Protein 8Q66 (pdb70)

Solvent-accessible surface area: 23984 Å² total; per-residue (Å²): 87,149,144,74,174,114,130,121,123,9,164,42,8,32,2,103,76,0,27,85,60,0,121,86,48,97,33,116,124,88,84,86,43,55,9,57,88,0,47,0,0,0,3,44,67,1,56,48,4,0,64,23,0,12,17,3,2,0,17,0,16,31,6,167,75,75,85,19,6,147,111,29,4,122,10,9,93,158,46,14,60,113,14,63,10,43,5,0,0,22,74,39,181,38,45,84,62,14,69,154,102,27,86,140,80,14,48,24,4,84,106,0,81,112,36,20,24,28,70,13,0,35,64,0,0,63,71,3,10,0,41,12,90,61,121,36,36,24,44,6,1,24,63,46,28,8,51,17,15,0,43,0,0,8,30,0,0,52,0,0,4,52,12,15,14,34,13,35,126,87,79,162,32,49,36,29,94,116,16,62,43,90,90,14,23,66,101,1,75,152,14,70,38,126,63,26,110,53,18,91,4,98,25,44,47,25,10,113,92,2,40,0,1,0,0,56,8,92,32,5,4,0,0,0,11,23,14,0,0,1,0,4,7,9,7,3,2,26,56,0,35,0,64,110,13,76,88,75,22,30,156,55,207,68,17,13,2,18,0,0,0,35,14,0,29,22,15,24,32,10,147,153,36,49,63,0,14,159,54,2,103,10,7,109,60,21,56,118,30,87,41,44,117,98,37,9,77,49,17,17,100,20,2,140,100,14,110,34,46,114,93,171,47,98,41,5,33,1,1,4,18,6,47,12,128,29,10,0,3,0,3,4,34,70,131,81,12,22,2,0,0,0,10,46,227,73,12,106,48,49,175,139,48,8,91,39,7,44,15,7,35,9,21,4,15,35,21,108,141,81,47,74,33,77,6,40,58,137,16,16,5,44,27,2,3,38,76,48,71,103,62,66,113,83,17,89,127,108,9,89,86,21,70,103,36,0,8,2,18,13,16,6,6,2,4,76,8,79,0,17,1,27,122,136,113,112,17,5,114,86,59,78,35,103,55,132,50,40,44,117,61,75,21,4,26,0,74,5,93,85,35,17,37,0,2,0,13,41,104,11,0,64,130,63,23,76,101,159,52,31,16,87,3,22,1,31,5,27,0,10,10,16,30,49,26,29,83,7,14,6,3,8,10,58,28,22,44,0,35,1,60,41,103,113,55,86,102,100,44,0,19,18,73

Sequence (513 aa):
GPDSMSYRKLKTIPWLELYDILRSHRNPTRSPQRPHDIKVIVDTMLIGFGKNLRRVGIDVILPKDVSDFRKYLKEIERVGGEHLRHIITVPSKSYEALKMDYDNYTIAIPELNNMSPVDQLIEFFDLFNVDIRPEDVYPRCTECNSRLQIKFPGPVLHFLHQYCVIHVQNVYRADMSEFPLEEWWNRMLHINPDDYDGVKVEMSRPSPTSKWIVATVPTGCLHITRQTALHTNLPDDGIEVRIHKVPDDEFKRRNLSFYVCGECGTVACDGRIDDEDTYGTRGTSNIPMRPFIKDLAPTMLQLLRQDKTDSEKPQSALCTVVQKIDGFAILYTAKRDVINVLLQERSCEGLERSPQLGDVAFFDILPRRIETKDRLIFKIPYTHIAVKKKPDTPDSLLKIDCFKNSVRCFGGVLEMKVKIALSKPELVVEQYHDNTEMNSDHHFYYLKATNGVLVTIPKERLLNHLNSKLSADFDLIAWVVHRKPIGNVSLHIGKGGEAYQQFTNGDIRRELPPL

Radius of gyration: 24.4 Å; Cα contacts (8 Å, |Δi|>4): 1049; chains: 2; bounding box: 53×56×69 Å

InterPro domains:
  IPR002562 3'-5' exonuclease domain [PF01612] (404-604)
  IPR002562 3'-5' exonuclease domain [SM00474] (430-605)
  IPR002782 Mut7-C RNAse domain [PF01927] (666-779)
  IPR012337 Ribonuclease H-like superfamily [SSF53098] (386-637)
  IPR036397 Ribonuclease H superfamily [G3DSA:3.30.420.10] (395-614)
  IPR037432 Exonuclease Mut-7, DEDDy 3'-5' exonuclease domain [cd06146] (404-602)
  IPR052408 Exonuclease MUT-7-like [PTHR47765] (52-606)

Nearest PDB structures (foldseek):
  8q66-assembly1_A  TM=1.004E+00  e=2.129E-60  Caenorhabditis elegans
  6z2b-assembly1_A  TM=5.235E-01  e=3.981E+00  Geobacillus stearothermophilus
  7kmt-assembly1_F  TM=4.173E-01  e=4.491E+00  Saccharomyces cerevisiae
  8trh-assembly1_0  TM=4.042E-01  e=6.444E+00  Homo sapiens
  8q66-assembly1_B  TM=1.004E+00  e=6.073E-54  Caenorhabditis elegans

Organism: Caenorhabditis elegans (NCBI:txid6239)

Secondary structure (DSSP, 8-state):
-TTSPPPPPGGGS-HHHHHHHHTT---TTS--B-GGG-EEEE-TT-HHHHHHHHHTT-EEE--SSHHHHHHHHHHHHHH-GGG--EEEE-SSHHHHHHHHHHTTTEEE-TTTTSS-HHHHHHHHHHHS-B---TT-S--S-TTT----EEEEEHHHHHHHHIIIIIHHHHS--SSSTTS-HHHHHHHHHT--GGGTTTPPPEEE-SSTT-S--EEEETTEEEEGGGTEEEETT-SS-EE--GGGS-GGGGGSTT-EEEEETTT--EEE---/--TGGGTTTBSS---------GGGSTTHHHHHHH--B-SS--EEEEEEEEEEETTEEEEE--STT---EEEETTT-BS-SS---TT-EEEEEEEEBPP-GGGGGSSPP--SEEEEEEPPP-HHHHHHHHHHHHHEEEETTEEEEEEEE-TTSSS--EEEEE---TT-TT-EEEEEE-TTS-EEEEEHHHHGGGS-TTS--SEEEEEEEEEEEEETTEEEE-TTT--EEEEETTS-EEEPPP-

B-factor: mean 54.16, std 19.18, range [24.24, 205.03]

Foldseek 3Di:
DVPDDAFDQPQQAFVLNLCVLLVPAAAVVADEDAQCQAAAEEDQVCLSLQLLSVQQPHQYDHAPDPVSSVVLVVVLVVVDDSSNHAYEAAPDVVQVVCCVPPVPRYDHDYCLVVDHSSVNVSSVRNYHRHDGDSVCRGQARSPPGDRLKDKAWLLLLVLLCCQPPVVCPPDHDPDSVPDPQVVSLVVLQPDDCVLAVNWRWDWDDPDPPDLQIWTATPQWIARRNVCWTAGPVDPGTERAPSNPDPPCVSVDGSWMWIAHRPHRYIGTGHD/DCPPQQVVFQFFPAADADDDPCVVPVCVVVCLVPWAFDDDFFDKWKWFFQYDDVQKTWTDTLPFLWQIEIERNVQEAADPDDDDGRDIFMFGKGFIDDDPCCVVDDHDRTGIYTRYGDDDDPVRVVVRVVQSRQWTDHPRWIWGKFKFQLQDDDDFWDKDADCPPVRRPWIWIWGATPVGGTEIEGCVLCVVQADPSRGHQWMKIFTWIADDDDPSHRTYCYQARWMWTQGPVGDIDTRDGD

GO terms:
  GO:0005515 protein binding (F, IPI)
  GO:1990633 mutator focus (C, IDA)
  GO:0005634 nucleus (C, IDA)
  GO:0005829 cytosol (C, IDA)
  GO:0035194 regulatory ncRNA-mediated post-transcriptional gene silencing (P, IMP)
  GO:0016441 post-transcriptional gene silencing (P, IMP)
  GO:0008306 associative learning (P, IMP)
  GO:0008355 olfactory learning (P, IMP)

Structure (mmCIF, N/CA/C/O backbone):
data_8Q66
#
_entry.id   8Q66
#
_cell.length_a   145.089
_cell.length_b   59.053
_cell.length_c   88.161
_cell.angle_alpha   90.000
_cell.angle_beta   119.800
_cell.angle_gamma   90.000
#
_symmetry.space_group_name_H-M   'C 1 2 1'
#
loop_
_entity.id
_entity.type
_entity.pdbx_description
1 polymer 'Exonuclease mut-7'
2 polymer 'SH2 domain-containing protein'
3 non-polymer 'ZINC ION'
4 non-polymer 1,2-ETHANEDIOL
5 water water
#
loop_
_atom_site.group_PDB
_atom_site.id
_atom_site.type_symbol
_atom_site.label_atom_id
_atom_site.label_alt_id
_atom_site.label_comp_id
_atom_site.label_asym_id
_atom_site.label_entity_id
_atom_site.label_seq_id
_atom_site.pdbx_PDB_ins_code
_atom_site.Cartn_x
_atom_site.Cartn_y
_atom_site.Cartn_z
_atom_site.occupancy
_atom_site.B_iso_or_equiv
_atom_site.auth_seq_id
_atom_site.auth_comp_id
_atom_site.auth_asym_id
_atom_site.auth_atom_id
_atom_site.pdbx_PDB_model_num
ATOM 1 N N . GLY A 1 1 ? 16.22243 -6.00633 14.46613 1.000 91.63507 628 GLY A N 1
ATOM 2 C CA . GLY A 1 1 ? 14.84014 -6.15234 14.04439 1.000 95.84070 628 GLY A CA 1
ATOM 3 C C . GLY A 1 1 ? 13.88961 -6.33490 15.21315 1.000 94.27182 628 GLY A C 1
ATOM 4 O O . GLY A 1 1 ? 14.25893 -6.93472 16.22163 1.000 91.44195 628 GLY A O 1
ATOM 7 N N . PRO A 1 2 ? 12.66134 -5.81575 15.09265 1.000 92.89400 629 PRO A N 1
ATOM 8 C CA . PRO A 1 2 ? 11.68358 -6.03688 16.17135 1.000 92.54055 629 PRO A CA 1
ATOM 9 C C . PRO A 1 2 ? 11.29708 -7.49712 16.32557 1.000 89.66493 629 PRO A C 1
ATOM 10 O O . PRO A 1 2 ? 10.90292 -7.91252 17.42290 1.000 84.33528 629 PRO A O 1
ATOM 21 N N . ASP A 1 3 ? 11.40124 -8.28584 15.25796 1.000 89.85847 630 ASP A N 1
ATOM 22 C CA . ASP A 1 3 ? 11.01935 -9.68994 15.27129 1.000 87.42327 630 ASP A CA 1
ATOM 23 C C . ASP A 1 3 ? 12.21110 -10.61951 15.07165 1.000 82.44968 630 ASP A C 1
ATOM 24 O O . ASP A 1 3 ? 12.01804 -11.81789 14.84064 1.000 80.94143 630 ASP A O 1
ATOM 33 N N . SER A 1 4 ? 13.43272 -10.10314 15.15878 1.000 77.24377 631 SER A N 1
ATOM 34 C CA . SER A 1 4 ? 14.62349 -10.91279 14.95083 1.000 75.20890 631 SER A CA 1
ATOM 35 C C . SER A 1 4 ? 15.11190 -11.50155 16.27237 1.000 73.01679 631 SER A C 1
ATOM 36 O O . SER A 1 4 ? 14.75086 -11.04536 17.36009 1.000 71.52458 631 SER A O 1
ATOM 44 N N . MET A 1 5 ? 15.95124 -12.52786 16.15947 1.000 69.65782 632 MET A N 1
ATOM 45 C CA . MET A 1 5 ? 16.37131 -13.30716 17.31209 1.000 63.25426 632 MET A CA 1
ATOM 46 C C . MET A 1 5 ? 17.43316 -12.56802 18.11934 1.000 61.76047 632 MET A C 1
ATOM 47 O O . MET A 1 5 ? 18.10283 -11.65285 17.63338 1.000 60.27507 632 MET A O 1
ATOM 61 N N . SER A 1 6 ? 17.58177 -12.98763 19.37181 1.000 60.23776 633 SER A N 1
ATOM 62 C CA . SER A 1 6 ? 18.56698 -12.41152 20.27182 1.000 61.94376 633 SER A CA 1
ATOM 63 C C . SER A 1 6 ? 19.87639 -13.18448 20.19116 1.000 55.83648 633 SER A C 1
ATOM 64 O O . SER A 1 6 ? 19.89463 -14.39724 19.96344 1.000 52.91841 633 SER A O 1
ATOM 72 N N . TYR A 1 7 ? 20.97528 -12.46596 20.38302 1.000 53.71247 634 TYR A N 1
ATOM 73 C CA . TYR A 1 7 ? 22.29979 -13.06205 20.37263 1.000 54.12727 634 TYR A CA 1
ATOM 74 C C . TYR A 1 7 ? 22.65055 -13.60879 21.75285 1.000 53.50795 634 TYR A C 1
ATOM 75 O O . TYR A 1 7 ? 22.08137 -13.21003 22.77216 1.000 49.60647 634 TYR A O 1
ATOM 93 N N . ARG A 1 8 ? 23.60090 -14.54108 21.77029 1.000 58.65919 635 ARG A N 1
ATOM 94 C CA . ARG A 1 8 ? 24.17539 -14.99678 23.02857 1.000 59.48015 635 ARG A CA 1
ATOM 95 C C . ARG A 1 8 ? 24.75304 -13.80928 23.78670 1.000 52.96636 635 ARG A C 1
ATOM 96 O O . ARG A 1 8 ? 25.57075 -13.05522 23.25138 1.000 50.88688 635 ARG A O 1
ATOM 117 N N . LYS A 1 9 ? 24.32359 -13.64048 25.03381 1.000 52.60906 636 LYS A N 1
ATOM 118 C CA . LYS A 1 9 ? 24.81581 -12.53329 25.84157 1.000 54.86216 636 LYS A CA 1
ATOM 119 C C . LYS A 1 9 ? 26.25224 -12.80111 26.27807 1.000 47.85675 636 LYS A C 1
ATOM 120 O O . LYS A 1 9 ? 26.60028 -13.91369 26.68524 1.000 45.60261 636 LYS A O 1
ATOM 139 N N . LEU A 1 10 ? 27.09286 -11.76761 26.18063 1.000 42.29499 637 LEU A N 1
ATOM 140 C CA . LEU A 1 10 ? 28.48628 -11.89833 26.59390 1.000 46.35991 637 LEU A CA 1
ATOM 141 C C . LEU A 1 10 ? 28.60714 -12.53398 27.97168 1.000 50.04264 637 LEU A C 1
ATOM 142 O O . LEU A 1 10 ? 29.56485 -13.26856 28.23792 1.000 47.75475 637 LEU A O 1
ATOM 158 N N . LYS A 1 11 ? 27.64036 -12.27439 28.85357 1.000 48.99524 638 LYS A N 1
ATOM 159 C CA . LYS A 1 11 ? 27.69659 -12.79387 30.21366 1.000 53.18940 638 LYS A CA 1
ATOM 160 C C . LYS A 1 11 ? 27.71634 -14.31637 30.26572 1.000 51.63150 638 LYS A C 1
ATOM 161 O O . LYS A 1 11 ? 28.11244 -14.88283 31.29088 1.000 50.79923 638 LYS A O 1
ATOM 180 N N . THR A 1 12 ? 27.30301 -14.99149 29.19423 1.000 46.17336 639 THR A N 1
ATOM 181 C CA . THR A 1 12 ? 27.23744 -16.44599 29.18234 1.000 48.50958 639 THR A CA 1
ATOM 182 C C . THR A 1 12 ? 28.48395 -17.10411 28.60310 1.000 50.56574 639 THR A C 1
ATOM 183 O O . THR A 1 12 ? 28.58462 -18.33547 28.63731 1.000 50.91681 639 THR A O 1
ATOM 194 N N . ILE A 1 13 ? 29.42406 -16.32848 28.07575 1.000 48.94090 640 ILE A N 1
ATOM 195 C CA . ILE A 1 13 ? 30.61661 -16.87055 27.42940 1.000 48.86835 640 ILE A CA 1
ATOM 196 C C . ILE A 1 13 ? 31.73623 -16.92200 28.46833 1.000 45.95722 640 ILE A C 1
ATOM 197 O O . ILE A 1 13 ? 32.05767 -15.88186 29.06118 1.000 44.86374 640 ILE A O 1
ATOM 213 N N . PRO A 1 14 ? 32.34676 -18.08347 28.70919 1.000 49.33172 641 PRO A N 1
ATOM 214 C CA . PRO A 1 14 ? 33.51206 -18.11838 29.60335 1.000 48.62730 641 PRO A CA 1
ATOM 215 C C . PRO A 1 14 ? 34.63118 -17.23757 29.07026 1.000 45.99845 641 PRO A C 1
ATOM 216 O O . PRO A 1 14 ? 34.84691 -17.13943 27.85998 1.000 42.41303 641 PRO A O 1
ATOM 227 N N . TRP A 1 15 ? 35.35180 -16.59738 29.99355 1.000 39.18201 642 TRP A N 1
ATOM 228 C CA . TRP A 1 15 ? 36.39484 -15.66144 29.58959 1.000 41.59035 642 TRP A CA 1
ATOM 229 C C . TRP A 1 15 ? 37.43821 -16.33222 28.70265 1.000 43.45304 642 TRP A C 1
ATOM 230 O O . TRP A 1 15 ? 37.91883 -15.73019 27.73589 1.000 41.25561 642 TRP A O 1
ATOM 251 N N . LEU A 1 16 ? 37.81302 -17.57319 29.02111 1.000 40.94672 643 LEU A N 1
ATOM 252 C CA . LEU A 1 16 ? 38.83998 -18.24746 28.23310 1.000 45.12600 643 LEU A CA 1
ATOM 253 C C . LEU A 1 16 ? 38.36714 -18.48381 26.80372 1.000 42.12933 643 LEU A C 1
ATOM 254 O O . LEU A 1 16 ? 39.15439 -18.37796 25.85679 1.000 44.13468 643 LEU A O 1
ATOM 270 N N . GLU A 1 17 ? 37.08420 -18.80739 26.62573 1.000 45.05870 644 GLU A N 1
ATOM 271 C CA . GLU A 1 17 ? 36.53493 -18.89324 25.27695 1.000 44.42873 644 GLU A CA 1
ATOM 272 C C . GLU A 1 17 ? 36.61308 -17.54529 24.57293 1.000 42.46886 644 GLU A C 1
ATOM 273 O O . GLU A 1 17 ? 36.97123 -17.46906 23.39190 1.000 46.41977 644 GLU A O 1
ATOM 285 N N . LEU A 1 18 ? 36.27384 -16.46935 25.28400 1.000 40.60535 645 LEU A N 1
ATOM 286 C CA . LEU A 1 18 ? 36.34538 -15.13684 24.69500 1.000 40.20792 645 LEU A CA 1
ATOM 287 C C . LEU A 1 18 ? 37.79142 -14.71109 24.47848 1.000 40.01058 645 LEU A C 1
ATOM 288 O O . LEU A 1 18 ? 38.10452 -14.04231 23.48715 1.000 44.24941 645 LEU A O 1
ATOM 304 N N . TYR A 1 19 ? 38.68626 -15.09218 25.39279 1.000 41.07622 646 TYR A N 1
ATOM 305 C CA . TYR A 1 19 ? 40.09928 -14.76399 25.23011 1.000 40.22924 646 TYR A CA 1
ATOM 306 C C . TYR A 1 19 ? 40.66391 -15.38822 23.96036 1.000 45.64196 646 TYR A C 1
ATOM 307 O O . TYR A 1 19 ? 41.43859 -14.75142 23.23657 1.000 47.71924 646 TYR A O 1
ATOM 325 N N . ASP A 1 20 ? 40.27801 -16.63131 23.66636 1.000 43.23729 647 ASP A N 1
ATOM 326 C CA . ASP A 1 20 ? 40.79724 -17.30229 22.47883 1.000 47.08869 647 ASP A CA 1
ATOM 327 C C . ASP A 1 20 ? 40.31071 -16.62412 21.20404 1.000 45.07973 647 ASP A C 1
ATOM 328 O O . ASP A 1 20 ? 41.04329 -16.55721 20.21064 1.000 51.79616 647 ASP A O 1
ATOM 337 N N . ILE A 1 21 ? 39.07709 -16.11845 21.21066 1.000 46.61785 648 ILE A N 1
ATOM 338 C CA . ILE A 1 21 ? 38.54874 -15.44172 20.03134 1.000 47.24045 648 ILE A CA 1
ATOM 339 C C . ILE A 1 21 ? 39.29148 -14.13184 19.79326 1.000 45.72838 648 ILE A C 1
ATOM 340 O O . ILE A 1 21 ? 39.72319 -13.83808 18.67218 1.000 46.76313 648 ILE A O 1
ATOM 356 N N . LEU A 1 22 ? 39.46719 -13.33548 20.84868 1.000 43.53017 649 LEU A N 1
ATOM 357 C CA . LEU A 1 22 ? 39.93514 -11.96308 20.70653 1.000 43.70648 649 LEU A CA 1
ATOM 358 C C . LEU A 1 22 ? 41.45323 -11.83357 20.69186 1.000 46.25314 649 LEU A C 1
ATOM 359 O O . LEU A 1 22 ? 41.97631 -10.88555 20.09359 1.000 48.60341 649 LEU A O 1
ATOM 375 N N . ARG A 1 23 ? 42.17717 -12.75829 21.32696 1.000 44.05777 650 ARG A N 1
ATOM 376 C CA . ARG A 1 23 ? 43.62556 -12.61669 21.43198 1.000 49.26597 650 ARG A CA 1
ATOM 377 C C . ARG A 1 23 ? 44.30236 -12.48591 20.07255 1.000 50.17854 650 ARG A C 1
ATOM 378 O O . ARG A 1 23 ? 45.43236 -11.99206 20.00279 1.000 50.75549 650 ARG A O 1
ATOM 399 N N . SER A 1 24 ? 43.64096 -12.90611 18.99408 1.000 51.58086 651 SER A N 1
ATOM 400 C CA . SER A 1 24 ? 44.22280 -12.88833 17.65992 1.000 50.72411 651 SER A CA 1
ATOM 401 C C . SER A 1 24 ? 43.77103 -11.68705 16.83474 1.000 54.12724 651 SER A C 1
ATOM 402 O O . SER A 1 24 ? 43.90192 -11.70441 15.60563 1.000 62.50061 651 SER A O 1
ATOM 410 N N . HIS A 1 25 ? 43.24638 -10.64717 17.47701 1.000 47.88152 652 HIS A N 1
ATOM 411 C CA . HIS A 1 25 ? 42.77699 -9.45050 16.78933 1.000 46.99703 652 HIS A CA 1
ATOM 412 C C . HIS A 1 25 ? 43.47959 -8.23638 17.37957 1.000 48.01563 652 HIS A C 1
ATOM 413 O O . HIS A 1 25 ? 43.33091 -7.95093 18.57262 1.000 46.73585 652 HIS A O 1
ATOM 427 N N . ARG A 1 26 ? 44.24224 -7.52775 16.54939 1.000 45.81947 653 ARG A N 1
ATOM 428 C CA . ARG A 1 26 ? 44.86870 -6.28977 16.98930 1.000 46.29104 653 ARG A CA 1
ATOM 429 C C . ARG A 1 26 ? 45.27431 -5.46542 15.77820 1.000 47.88836 653 ARG A C 1
ATOM 430 O O . ARG A 1 26 ? 45.50546 -6.00170 14.69092 1.000 49.25147 653 ARG A O 1
ATOM 451 N N . ASN A 1 27 ? 45.34813 -4.15067 15.98601 1.000 48.50692 654 ASN A N 1
ATOM 452 C CA . ASN A 1 27 ? 45.86134 -3.23001 14.98008 1.000 47.39254 654 ASN A CA 1
ATOM 453 C C . ASN A 1 27 ? 47.36352 -3.08891 15.18920 1.000 46.83722 654 ASN A C 1
ATOM 454 O O . ASN A 1 27 ? 47.78140 -2.41891 16.14662 1.000 51.33104 654 ASN A O 1
ATOM 465 N N . PRO A 1 28 ? 48.20945 -3.68035 14.33786 1.000 45.49819 655 PRO A N 1
ATOM 466 C CA . PRO A 1 28 ? 49.65410 -3.66518 14.62219 1.000 53.80936 655 PRO A CA 1
ATOM 467 C C . PRO A 1 28 ? 50.30395 -2.30032 14.45594 1.000 57.94521 655 PRO A C 1
ATOM 468 O O . PRO A 1 28 ? 51.46065 -2.13776 14.86734 1.000 58.31681 655 PRO A O 1
ATOM 479 N N . THR A 1 29 ? 49.61017 -1.32159 13.87273 1.000 65.22251 656 THR A N 1
ATOM 480 C CA . THR A 1 29 ? 50.16470 0.01712 13.72304 1.000 67.47015 656 THR A CA 1
ATOM 481 C C . THR A 1 29 ? 50.00464 0.86754 14.97668 1.000 66.06274 656 THR A C 1
ATOM 482 O O . THR A 1 29 ? 50.52970 1.98537 15.01759 1.000 75.16177 656 THR A O 1
ATOM 493 N N . ARG A 1 30 ? 49.30062 0.37170 15.98857 1.000 51.16831 657 ARG A N 1
ATOM 494 C CA . ARG A 1 30 ? 49.06498 1.10223 17.22279 1.000 52.96533 657 ARG A CA 1
ATOM 495 C C . ARG A 1 30 ? 49.86299 0.47684 18.35898 1.000 50.50180 657 ARG A C 1
ATOM 496 O O . ARG A 1 30 ? 50.16869 -0.71895 18.34323 1.000 44.32924 657 ARG A O 1
ATOM 517 N N . SER A 1 31 ? 50.19745 1.29882 19.34308 1.000 46.76288 658 SER A N 1
ATOM 518 C CA . SER A 1 31 ? 50.93571 0.81269 20.50209 1.000 46.63256 658 SER A CA 1
ATOM 519 C C . SER A 1 31 ? 50.04154 -0.09537 21.33972 1.000 47.35189 658 SER A C 1
ATOM 520 O O . SER A 1 31 ? 48.89887 0.27354 21.63708 1.000 44.92829 658 SER A O 1
ATOM 528 N N . PRO A 1 32 ? 50.51018 -1.28210 21.73251 1.000 46.81794 659 PRO A N 1
ATOM 529 C CA . PRO A 1 32 ? 49.67155 -2.15929 22.55989 1.000 44.80474 659 PRO A CA 1
ATOM 530 C C . PRO A 1 32 ? 49.44701 -1.57276 23.94512 1.000 48.06562 659 PRO A C 1
ATOM 531 O O . PRO A 1 32 ? 50.32927 -0.93085 24.52054 1.000 43.36344 659 PRO A O 1
ATOM 542 N N . GLN A 1 33 ? 48.24649 -1.79815 24.47685 1.000 38.16792 660 GLN A N 1
ATOM 543 C CA . GLN A 1 33 ? 47.87345 -1.27507 25.78017 1.000 40.42715 660 GLN A CA 1
ATOM 544 C C . GLN A 1 33 ? 47.03177 -2.30118 26.52223 1.000 40.57436 660 GLN A C 1
ATOM 545 O O . GLN A 1 33 ? 46.25226 -3.04424 25.91919 1.000 40.43086 660 GLN A O 1
ATOM 559 N N . ARG A 1 34 ? 47.19585 -2.33046 27.83962 1.000 35.42676 661 ARG A N 1
ATOM 560 C CA . ARG A 1 34 ? 46.29402 -3.09887 28.67818 1.000 36.57601 661 ARG A CA 1
ATOM 561 C C . ARG A 1 34 ? 44.90847 -2.45285 28.66036 1.000 36.29630 661 ARG A C 1
ATOM 562 O O . ARG A 1 34 ? 44.78344 -1.23888 28.47267 1.000 36.12808 661 ARG A O 1
ATOM 583 N N . PRO A 1 35 ? 43.84820 -3.24186 28.85773 1.000 34.40667 662 PRO A N 1
ATOM 584 C CA . PRO A 1 35 ? 42.49811 -2.66937 28.73635 1.000 30.48621 662 PRO A CA 1
ATOM 585 C C . PRO A 1 35 ? 42.26726 -1.46785 29.62989 1.000 32.35089 662 PRO A C 1
ATOM 586 O O . PRO A 1 35 ? 41.69412 -0.46931 29.17982 1.000 32.98053 662 PRO A O 1
ATOM 597 N N . HIS A 1 36 ? 42.69750 -1.53166 30.88854 1.000 31.90211 663 HIS A N 1
ATOM 598 C CA . HIS A 1 36 ? 42.43437 -0.43469 31.80802 1.000 34.12831 663 HIS A CA 1
ATOM 599 C C . HIS A 1 36 ? 43.16054 0.84698 31.42094 1.000 35.64396 663 HIS A C 1
ATOM 600 O O . HIS A 1 36 ? 42.82291 1.90876 31.95434 1.000 39.52110 663 HIS A O 1
ATOM 614 N N . ASP A 1 37 ? 44.12756 0.78463 30.50920 1.000 38.55558 664 ASP A N 1
ATOM 615 C CA . ASP A 1 37 ? 44.80831 1.98035 30.02806 1.000 38.36532 664 ASP A CA 1
ATOM 616 C C . ASP A 1 37 ? 44.14673 2.57639 28.79194 1.000 39.46551 664 ASP A C 1
ATOM 617 O O . ASP A 1 37 ? 44.65315 3.56585 28.25276 1.000 43.86988 664 ASP A O 1
ATOM 626 N N . ILE A 1 38 ? 43.03632 2.00192 28.33487 1.000 34.05109 665 ILE A N 1
ATOM 627 C CA . ILE A 1 38 ? 42.27537 2.51427 27.20101 1.000 39.00206 665 ILE A CA 1
ATOM 628 C C . ILE A 1 38 ? 41.02287 3.18151 27.75134 1.000 34.65098 665 ILE A C 1
ATOM 629 O O . ILE A 1 38 ? 40.21359 2.53637 28.43007 1.000 37.86686 665 ILE A O 1
ATOM 645 N N . LYS A 1 39 ? 40.85911 4.46569 27.45438 1.000 36.61101 666 LYS A N 1
ATOM 646 C CA . LYS A 1 39 ? 39.74226 5.26003 27.94528 1.000 33.49341 666 LYS A CA 1
ATOM 647 C C . LYS A 1 39 ? 38.77328 5.53306 26.80449 1.000 36.78217 666 LYS A C 1
ATOM 648 O O . LYS A 1 39 ? 39.17358 6.04843 25.75454 1.000 35.67487 666 LYS A O 1
ATOM 667 N N . VAL A 1 40 ? 37.49979 5.20200 27.02123 1.000 34.34560 667 VAL A N 1
ATOM 668 C CA . VAL A 1 40 ? 36.47866 5.27906 25.98513 1.000 38.29488 667 VAL A CA 1
ATOM 669 C C . VAL A 1 40 ? 35.22298 5.92563 26.55244 1.000 32.75438 667 VAL A C 1
ATOM 670 O O . VAL A 1 40 ? 34.93063 5.82483 27.74725 1.000 33.63957 667 VAL A O 1
ATOM 683 N N . ILE A 1 41 ? 34.48435 6.60758 25.68054 1.000 35.43441 668 ILE A N 1
ATOM 684 C CA . ILE A 1 41 ? 33.12143 7.04401 25.95881 1.000 36.62702 668 ILE A CA 1
ATOM 685 C C . ILE A 1 41 ? 32.28073 6.70563 24.73548 1.000 37.73287 668 ILE A C 1
ATOM 686 O O . ILE A 1 41 ? 32.70168 6.95855 23.60029 1.000 36.85166 668 ILE A O 1
ATOM 702 N N . VAL A 1 42 ? 31.10593 6.11951 24.96487 1.000 34.13578 669 VAL A N 1
ATOM 703 C CA . VAL A 1 42 ? 30.24053 5.64224 23.89358 1.000 37.91816 669 VAL A CA 1
ATOM 704 C C . VAL A 1 42 ? 29.10806 6.63336 23.67968 1.000 39.99781 669 VAL A C 1
ATOM 705 O O . VAL A 1 42 ? 28.59430 7.23035 24.63519 1.000 33.89321 669 VAL A O 1
ATOM 718 N N . ASP A 1 43 ? 28.71418 6.80375 22.42192 1.000 38.96059 670 ASP A N 1
ATOM 719 C CA . ASP A 1 43 ? 27.50341 7.54348 22.10359 1.000 37.84853 670 ASP A CA 1
ATOM 720 C C . ASP A 1 43 ? 26.29301 6.82899 22.70342 1.000 40.20171 670 ASP A C 1
ATOM 721 O O . ASP A 1 43 ? 26.35516 5.65809 23.08937 1.000 37.66910 670 ASP A O 1
ATOM 730 N N . THR A 1 44 ? 25.17254 7.55262 22.77338 1.000 41.11556 671 THR A N 1
ATOM 731 C CA . THR A 1 44 ? 24.02985 7.08625 23.55185 1.000 41.27267 671 THR A CA 1
ATOM 732 C C . THR A 1 44 ? 23.35577 5.85269 22.96166 1.000 42.30958 671 THR A C 1
ATOM 733 O O . THR A 1 44 ? 22.60334 5.17889 23.67294 1.000 41.66968 671 THR A O 1
ATOM 744 N N . MET A 1 45 ? 23.58166 5.54596 21.68851 1.000 41.62065 672 MET A N 1
ATOM 745 C CA . MET A 1 45 ? 22.99935 4.35101 21.09172 1.000 43.96888 672 MET A CA 1
ATOM 746 C C . MET A 1 45 ? 23.87219 3.11184 21.27336 1.000 42.95243 672 MET A C 1
ATOM 747 O O . MET A 1 45 ? 23.51410 2.04525 20.76354 1.000 41.44119 672 MET A O 1
ATOM 761 N N . LEU A 1 46 ? 24.98665 3.21563 22.00031 1.000 42.81503 673 LEU A N 1
ATOM 762 C CA . LEU A 1 46 ? 25.95049 2.13020 22.14359 1.000 43.21059 673 LEU A CA 1
ATOM 763 C C . LEU A 1 46 ? 26.19726 1.78015 23.60908 1.000 39.26298 673 LEU A C 1
ATOM 764 O O . LEU A 1 46 ? 27.31223 1.42961 24.00252 1.000 37.21242 673 LEU A O 1
ATOM 780 N N . ILE A 1 47 ? 25.15795 1.85810 24.44057 1.000 36.45256 674 ILE A N 1
ATOM 781 C CA . ILE A 1 47 ? 25.33840 1.58318 25.86330 1.000 39.11083 674 ILE A CA 1
ATOM 782 C C . ILE A 1 47 ? 25.66902 0.10965 26.08519 1.000 38.19276 674 ILE A C 1
ATOM 783 O O . ILE A 1 47 ? 26.61319 -0.22906 26.80823 1.000 36.43632 674 ILE A O 1
ATOM 799 N N . GLY A 1 48 ? 24.89429 -0.78955 25.47516 1.000 37.39150 675 GLY A N 1
ATOM 800 C CA . GLY A 1 48 ? 25.19308 -2.20634 25.60903 1.000 36.48972 675 GLY A CA 1
ATOM 801 C C . GLY A 1 48 ? 26.59088 -2.54338 25.12888 1.000 37.44925 675 GLY A C 1
ATOM 802 O O . GLY A 1 48 ? 27.30290 -3.33450 25.75366 1.000 31.72935 675 GLY A O 1
ATOM 806 N N . PHE A 1 49 ? 27.00350 -1.94114 24.01268 1.000 36.14359 676 PHE A N 1
ATOM 807 C CA . PHE A 1 49 ? 28.36877 -2.11323 23.53014 1.000 34.86401 676 PHE A CA 1
ATOM 808 C C . PHE A 1 49 ? 29.37710 -1.64791 24.57395 1.000 34.20105 676 PHE A C 1
ATOM 809 O O . PHE A 1 49 ? 30.36060 -2.34097 24.85702 1.000 37.15394 676 PHE A O 1
ATOM 826 N N . GLY A 1 50 ? 29.14522 -0.47365 25.16330 1.000 34.41580 677 GLY A N 1
ATOM 827 C CA . GLY A 1 50 ? 30.05568 0.01979 26.18306 1.000 36.28105 677 GLY A CA 1
ATOM 828 C C . GLY A 1 50 ? 30.16877 -0.91942 27.36753 1.000 34.10831 677 GLY A C 1
ATOM 829 O O . GLY A 1 50 ? 31.25351 -1.10388 27.92643 1.000 30.68044 677 GLY A O 1
ATOM 833 N N . LYS A 1 51 ? 29.04907 -1.52300 27.77095 1.000 32.87335 678 LYS A N 1
ATOM 834 C CA . LYS A 1 51 ? 29.08829 -2.49401 28.85821 1.000 33.56381 678 LYS A CA 1
ATOM 835 C C . LYS A 1 51 ? 29.91304 -3.71748 28.47928 1.000 36.08269 678 LYS A C 1
ATOM 836 O O . LYS A 1 51 ? 30.5862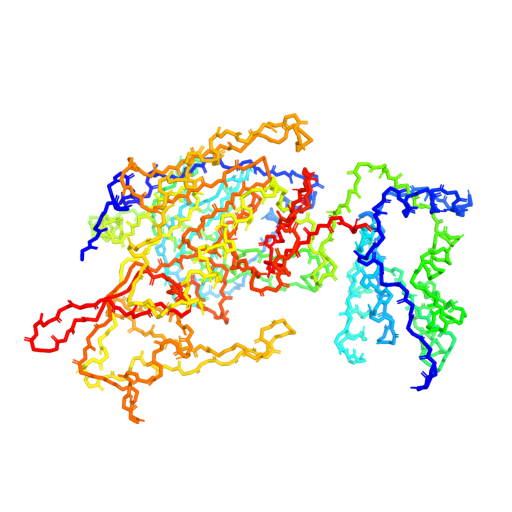0 -4.30185 29.33636 1.000 33.06600 678 LYS A O 1
ATOM 855 N N . ASN A 1 52 ? 29.87395 -4.11918 27.20557 1.000 33.32796 679 ASN A N 1
ATOM 856 C CA . ASN A 1 52 ? 30.68055 -5.25021 26.76175 1.000 32.06554 679 ASN A CA 1
ATOM 857 C C . ASN A 1 52 ? 32.16185 -4.89043 26.74368 1.000 35.83488 679 ASN A C 1
ATOM 858 O O . ASN A 1 52 ? 33.01732 -5.73478 27.03820 1.000 31.08442 679 ASN A O 1
ATOM 869 N N . LEU A 1 53 ? 32.48453 -3.64082 26.39827 1.000 33.65942 680 LEU A N 1
ATOM 870 C CA . LEU A 1 53 ? 33.86888 -3.18934 26.48313 1.000 32.48151 680 LEU A CA 1
ATOM 871 C C . LEU A 1 53 ? 34.36451 -3.23114 27.92312 1.000 35.16272 680 LEU A C 1
ATOM 872 O O . LEU A 1 53 ? 35.50550 -3.63021 28.18632 1.000 30.02265 680 LEU A O 1
ATOM 888 N N . ARG A 1 54 ? 33.52096 -2.81978 28.87157 1.000 31.75527 681 ARG A N 1
ATOM 889 C CA . ARG A 1 54 ? 33.89957 -2.91607 30.27613 1.000 31.07069 681 ARG A CA 1
ATOM 890 C C . ARG A 1 54 ? 34.21428 -4.35613 30.65964 1.000 33.50545 681 ARG A C 1
ATOM 891 O O . ARG A 1 54 ? 35.12451 -4.60896 31.45814 1.000 31.80139 681 ARG A O 1
ATOM 912 N N . ARG A 1 55 ? 33.47467 -5.31612 30.09402 1.000 32.85442 682 ARG A N 1
ATOM 913 C CA . ARG A 1 55 ? 33.66639 -6.71303 30.47038 1.000 31.90781 682 ARG A CA 1
ATOM 914 C C . ARG A 1 55 ? 35.11007 -7.15300 30.26043 1.000 33.34247 682 ARG A C 1
ATOM 915 O O . ARG A 1 55 ? 35.67359 -7.86960 31.09682 1.000 31.47803 682 ARG A O 1
ATOM 936 N N . VAL A 1 56 ? 35.72732 -6.73396 29.15463 1.000 32.12495 683 VAL A N 1
ATOM 937 C CA . VAL A 1 56 ? 37.10394 -7.11970 28.86383 1.000 34.27407 683 VAL A CA 1
ATOM 938 C C . VAL A 1 56 ? 38.07677 -6.12341 29.48636 1.000 31.98250 683 VAL A C 1
ATOM 939 O O . VAL A 1 56 ? 39.29008 -6.20981 29.26716 1.000 33.33836 683 VAL A O 1
ATOM 952 N N . GLY A 1 57 ? 37.55825 -5.17349 30.26573 1.000 33.99374 684 GLY A N 1
ATOM 953 C CA . GLY A 1 57 ? 38.38884 -4.32308 31.09245 1.000 34.36325 684 GLY A CA 1
ATOM 954 C C . GLY A 1 57 ? 38.59513 -2.90213 30.60931 1.000 34.60249 684 GLY A C 1
ATOM 955 O O . GLY A 1 57 ? 39.33144 -2.15119 31.25895 1.000 30.57012 684 GLY A O 1
ATOM 959 N N . ILE A 1 58 ? 37.97284 -2.50818 29.49711 1.000 33.96604 685 ILE A N 1
ATOM 960 C CA . ILE A 1 58 ? 38.13461 -1.14663 29.00277 1.000 32.18184 685 ILE A CA 1
ATOM 961 C C . ILE A 1 58 ? 37.46911 -0.16765 29.96636 1.000 32.39423 685 ILE A C 1
ATOM 962 O O . ILE A 1 58 ? 36.43222 -0.46288 30.57611 1.000 32.02140 685 ILE A O 1
ATOM 978 N N . ASP A 1 59 ? 38.06886 1.01230 30.10092 1.000 33.02931 686 ASP A N 1
ATOM 979 C CA . ASP A 1 59 ? 37.52347 2.09560 30.91622 1.000 31.32517 686 ASP A CA 1
ATOM 980 C C . ASP A 1 59 ? 36.53479 2.87050 30.05236 1.000 32.41402 686 ASP A C 1
ATOM 981 O O . ASP A 1 59 ? 36.93500 3.55029 29.10171 1.000 33.88061 686 ASP A O 1
ATOM 990 N N . VAL A 1 60 ? 35.24472 2.76593 30.37484 1.000 28.44792 687 VAL A N 1
ATOM 991 C CA . VAL A 1 60 ? 34.18268 3.28203 29.52029 1.000 35.95465 687 VAL A CA 1
ATOM 992 C C . VAL A 1 60 ? 33.24447 4.15916 30.33476 1.000 35.20747 687 VAL A C 1
ATOM 993 O O . VAL A 1 60 ? 32.77169 3.75070 31.40095 1.000 34.68755 687 VAL A O 1
ATOM 1006 N N . ILE A 1 61 ? 32.95545 5.34851 29.81776 1.000 35.86543 688 ILE A N 1
ATOM 1007 C CA . ILE A 1 61 ? 31.89923 6.19855 30.35442 1.000 32.35360 688 ILE A CA 1
ATOM 1008 C C . ILE A 1 61 ? 30.62125 5.91477 29.57695 1.000 32.61135 688 ILE A C 1
ATOM 1009 O O . ILE A 1 61 ? 30.63245 5.87805 28.33972 1.000 31.86104 688 ILE A O 1
ATOM 1025 N N . LEU A 1 62 ? 29.52136 5.70349 30.29921 1.000 30.70835 689 LEU A N 1
ATOM 1026 C CA . LEU A 1 62 ? 28.21745 5.47693 29.68430 1.000 35.51818 689 LEU A CA 1
ATOM 1027 C C . LEU A 1 62 ? 27.32653 6.68156 29.95038 1.000 33.48402 689 LEU A C 1
ATOM 1028 O O . LEU A 1 62 ? 26.86225 6.85848 31.08833 1.000 34.57267 689 LEU A O 1
ATOM 1044 N N . PRO A 1 63 ? 27.05995 7.53340 28.96319 1.000 31.40618 690 PRO A N 1
ATOM 1045 C CA . PRO A 1 63 ? 26.21252 8.70223 29.22024 1.000 38.70445 690 PRO A CA 1
ATOM 1046 C C . PRO A 1 63 ? 24.75843 8.31027 29.41922 1.000 38.20595 690 PRO A C 1
ATOM 1047 O O . PRO A 1 63 ? 24.26441 7.33602 28.84607 1.000 34.94724 690 PRO A O 1
ATOM 1058 N N . LYS A 1 64 ? 24.07022 9.09700 30.24855 1.000 36.53094 691 LYS A N 1
ATOM 1059 C CA . LYS A 1 64 ? 22.66736 8.83348 30.54407 1.000 42.99377 691 LYS A CA 1
ATOM 1060 C C . LYS A 1 64 ? 21.73895 9.36460 29.46016 1.000 40.90707 691 LYS A C 1
ATOM 1061 O O . LYS A 1 64 ? 20.62564 8.85166 29.30174 1.000 45.34354 691 LYS A O 1
ATOM 1080 N N . ASP A 1 65 ? 22.16693 10.37940 28.71757 1.000 39.49022 692 ASP A N 1
ATOM 1081 C CA . ASP A 1 65 ? 21.36774 10.95815 27.64222 1.000 43.12593 692 ASP A CA 1
ATOM 1082 C C . ASP A 1 65 ? 22.28628 11.83894 26.80161 1.000 42.94405 692 ASP A C 1
ATOM 1083 O O . ASP A 1 65 ? 23.48948 11.94193 27.06165 1.000 39.02321 692 ASP A O 1
ATOM 1092 N N . VAL A 1 66 ? 21.70530 12.47576 25.78217 1.000 42.55516 693 VAL A N 1
ATOM 1093 C CA . VAL A 1 66 ? 22.50220 13.28759 24.86623 1.000 42.53794 693 VAL A CA 1
ATOM 1094 C C . VAL A 1 66 ? 23.14405 14.45548 25.60529 1.000 41.04192 693 VAL A C 1
ATOM 1095 O O . VAL A 1 66 ? 24.32540 14.76187 25.40290 1.000 41.62495 693 VAL A O 1
ATOM 1108 N N . SER A 1 67 ? 22.38171 15.12629 26.47202 1.000 39.58065 694 SER A N 1
ATOM 1109 C CA . SER A 1 67 ? 22.94534 16.22632 27.25008 1.000 43.51791 694 SER A CA 1
ATOM 1110 C C . SER A 1 67 ? 24.11532 15.74718 28.10104 1.000 42.68440 694 SER A C 1
ATOM 1111 O O . SER A 1 67 ? 25.18718 16.36358 28.11224 1.000 42.15207 694 SER A O 1
ATOM 1119 N N . ASP A 1 68 ? 23.92130 14.64709 28.83028 1.000 41.54629 695 ASP A N 1
ATOM 1120 C CA . ASP A 1 68 ? 25.00924 14.07534 29.61557 1.000 41.59110 695 ASP A CA 1
ATOM 1121 C C . ASP A 1 68 ? 26.20783 13.75227 28.73224 1.000 39.29178 695 ASP A C 1
ATOM 1122 O O . ASP A 1 68 ? 27.35720 14.01970 29.10395 1.000 39.95993 695 ASP A O 1
ATOM 1131 N N . PHE A 1 69 ? 25.95363 13.18936 27.55039 1.000 39.09914 696 PHE A N 1
ATOM 1132 C CA . PHE A 1 69 ? 27.03026 12.85158 26.62451 1.000 37.95837 696 PHE A CA 1
ATOM 1133 C C . PHE A 1 69 ? 27.83723 14.08699 26.24325 1.000 40.52916 696 PHE A C 1
ATOM 1134 O O . PHE A 1 69 ? 29.07292 14.07489 26.29402 1.000 40.93747 696 PHE A O 1
ATOM 1151 N N . ARG A 1 70 ? 27.15427 15.17125 25.86666 1.000 39.22374 697 ARG A N 1
ATOM 1152 C CA . ARG A 1 70 ? 27.86207 16.37493 25.44187 1.000 39.17996 697 ARG A CA 1
ATOM 1153 C C . ARG A 1 70 ? 28.62245 17.01261 26.59705 1.000 40.46698 697 ARG A C 1
ATOM 1154 O O . ARG A 1 70 ? 29.72629 17.53660 26.40709 1.000 42.27275 697 ARG A O 1
ATOM 1175 N N . LYS A 1 71 ? 28.03979 17.00170 27.79646 1.000 39.20054 698 LYS A N 1
ATOM 1176 C CA . LYS A 1 71 ? 28.73819 17.54560 28.95624 1.000 38.75036 698 LYS A CA 1
ATOM 1177 C C . LYS A 1 71 ? 30.06072 16.81954 29.17893 1.000 40.48824 698 LYS A C 1
ATOM 1178 O O . LYS A 1 71 ? 31.10107 17.45068 29.40118 1.000 38.04032 698 LYS A O 1
ATOM 1197 N N . TYR A 1 72 ? 30.04039 15.48573 29.10899 1.000 41.28840 699 TYR A N 1
ATOM 1198 C CA . TYR A 1 72 ? 31.27392 14.71511 29.22925 1.000 40.25031 699 TYR A CA 1
ATOM 1199 C C . TYR A 1 72 ? 32.29821 15.15919 28.19166 1.000 39.85480 699 TYR A C 1
ATOM 1200 O O . TYR A 1 72 ? 33.47645 15.35922 28.50757 1.000 42.34337 699 TYR A O 1
ATOM 1218 N N . LEU A 1 73 ? 31.86368 15.31043 26.93884 1.000 39.91057 700 LEU A N 1
ATOM 1219 C CA . LEU A 1 73 ? 32.79348 15.67039 25.87424 1.000 39.44335 700 LEU A CA 1
ATOM 1220 C C . LEU A 1 73 ? 33.43634 17.02554 26.14289 1.000 44.88389 700 LEU A C 1
ATOM 1221 O O . LEU A 1 73 ? 34.64047 17.20515 25.92348 1.000 43.41301 700 LEU A O 1
ATOM 1237 N N . LYS A 1 74 ? 32.64974 17.99310 26.61982 1.000 43.30327 701 LYS A N 1
ATOM 1238 C CA . LYS A 1 74 ? 33.21514 19.29345 26.96166 1.000 45.00703 701 LYS A CA 1
ATOM 1239 C C . LYS A 1 74 ? 34.19094 19.17642 28.12500 1.000 44.49740 701 LYS A C 1
ATOM 1240 O O . LYS A 1 74 ? 35.25684 19.80211 28.11687 1.000 47.30097 701 LYS A O 1
ATOM 1259 N N . GLU A 1 75 ? 33.84404 18.37562 29.13350 1.000 45.31049 702 GLU A N 1
ATOM 1260 C CA . GLU A 1 75 ? 34.70099 18.25365 30.30732 1.000 48.32413 702 GLU A CA 1
ATOM 1261 C C . GLU A 1 75 ? 35.98557 17.50432 29.97920 1.000 40.55103 702 GLU A C 1
ATOM 1262 O O . GLU A 1 75 ? 37.07124 17.90454 30.41524 1.000 44.44858 702 GLU A O 1
ATOM 1274 N N . ILE A 1 76 ? 35.88373 16.41509 29.21432 1.000 43.71373 703 ILE A N 1
ATOM 1275 C CA . ILE A 1 76 ? 37.08045 15.69779 28.78480 1.000 47.71181 703 ILE A CA 1
ATOM 1276 C C . ILE A 1 76 ? 38.02330 16.63920 28.04717 1.000 44.52459 703 ILE A C 1
ATOM 1277 O O . ILE A 1 76 ? 39.24029 16.62556 28.26752 1.000 46.14510 703 ILE A O 1
ATOM 1293 N N . GLU A 1 77 ? 37.47496 17.47509 27.16314 1.000 45.81002 704 GLU A N 1
ATOM 1294 C CA . GLU A 1 77 ? 38.30924 18.37417 26.37362 1.000 47.87317 704 GLU A CA 1
ATOM 1295 C C . GLU A 1 77 ? 38.90620 19.47712 27.23821 1.000 50.64081 704 GLU A C 1
ATOM 1296 O O . GLU A 1 77 ? 40.04685 19.89940 27.01574 1.000 50.75385 704 GLU A O 1
ATOM 1308 N N . ARG A 1 78 ? 38.15165 19.95804 28.22829 1.000 49.76963 705 ARG A N 1
ATOM 1309 C CA . ARG A 1 78 ? 38.68993 20.95605 29.14623 1.000 50.66332 705 ARG A CA 1
ATOM 1310 C C . ARG A 1 78 ? 39.84407 20.38317 29.95953 1.000 51.43872 705 ARG A C 1
ATOM 1311 O O . ARG A 1 78 ? 40.87062 21.04672 30.14996 1.000 53.90076 705 ARG A O 1
ATOM 1332 N N . VAL A 1 79 ? 39.69544 19.15186 30.44700 1.000 51.91555 706 VAL A N 1
ATOM 1333 C CA . VAL A 1 79 ? 40.73448 18.54056 31.26736 1.000 49.97102 706 VAL A CA 1
ATOM 1334 C C . VAL A 1 79 ? 41.90955 18.10278 30.40496 1.000 50.28544 706 VAL A C 1
ATOM 1335 O O . VAL A 1 79 ? 43.07208 18.37217 30.72698 1.000 47.99841 706 VAL A O 1
ATOM 1348 N N . GLY A 1 80 ? 41.62410 17.42627 29.29681 1.000 49.91465 707 GLY A N 1
ATOM 1349 C CA . GLY A 1 80 ? 42.66593 16.99666 28.39328 1.000 50.13821 707 GLY A CA 1
ATOM 1350 C C . GLY A 1 80 ? 43.69932 16.09762 29.05731 1.000 51.29843 707 GLY A C 1
ATOM 1351 O O . GLY A 1 80 ? 43.55115 15.63342 30.18860 1.000 49.16869 707 GLY A O 1
ATOM 1355 N N . GLY A 1 81 ? 44.76491 15.85874 28.30005 1.000 55.51368 708 GLY A N 1
ATOM 1356 C CA . GLY A 1 81 ? 45.88979 15.09197 28.81482 1.000 50.32581 708 GLY A CA 1
ATOM 1357 C C . GLY A 1 81 ? 45.55821 13.62099 28.96370 1.000 51.56347 708 GLY A C 1
ATOM 1358 O O . GLY A 1 81 ? 45.05679 12.97011 28.03974 1.000 52.53389 708 GLY A O 1
ATOM 1362 N N . GLU A 1 82 ? 45.85779 13.08043 30.14519 1.000 52.44772 709 GLU A N 1
ATOM 1363 C CA . GLU A 1 82 ? 45.61484 11.66664 30.39569 1.000 57.10476 709 GLU A CA 1
ATOM 1364 C C . GLU A 1 82 ? 44.13708 11.31190 30.32073 1.000 47.19145 709 GLU A C 1
ATOM 1365 O O . GLU A 1 82 ? 43.80067 10.13307 30.17172 1.000 47.54000 709 GLU A O 1
ATOM 1377 N N . HIS A 1 83 ? 43.25072 12.29582 30.41827 1.000 48.80240 710 HIS A N 1
ATOM 1378 C CA . HIS A 1 83 ? 41.82102 12.04281 30.52420 1.000 47.51368 710 HIS A CA 1
ATOM 1379 C C . HIS A 1 83 ? 41.09300 12.15097 29.19456 1.000 45.77927 710 HIS A C 1
ATOM 1380 O O . HIS A 1 83 ? 39.86552 12.02915 29.16564 1.000 42.71760 710 HIS A O 1
ATOM 1394 N N . LEU A 1 84 ? 41.81258 12.35988 28.09803 1.000 44.52832 711 LEU A N 1
ATOM 1395 C CA . LEU A 1 84 ? 41.19186 12.34111 26.78236 1.000 45.64193 711 LEU A CA 1
ATOM 1396 C C . LEU A 1 84 ? 40.70999 10.92994 26.46429 1.000 43.26400 711 LEU A C 1
ATOM 1397 O O . LEU A 1 84 ? 41.32914 9.93968 26.85431 1.000 42.69793 711 LEU A O 1
ATOM 1413 N N . ARG A 1 85 ? 39.58671 10.84268 25.74716 1.000 38.82229 712 ARG A N 1
ATOM 1414 C CA . ARG A 1 85 ? 38.92910 9.56711 25.50589 1.000 38.26135 712 ARG A CA 1
ATOM 1415 C C . ARG A 1 85 ? 38.64588 9.36603 24.02499 1.000 38.33908 712 ARG A C 1
ATOM 1416 O O . ARG A 1 85 ? 38.40224 10.32119 23.28310 1.000 41.81755 712 ARG A O 1
ATOM 1437 N N . HIS A 1 86 ? 38.66985 8.10397 23.60538 1.000 35.53539 713 HIS A N 1
ATOM 1438 C CA . HIS A 1 86 ? 38.16713 7.73484 22.29029 1.000 38.39021 713 HIS A CA 1
ATOM 1439 C C . HIS A 1 86 ? 36.64227 7.76330 22.31567 1.000 38.67378 713 HIS A C 1
ATOM 1440 O O . HIS A 1 86 ? 36.01914 7.22535 23.23638 1.000 39.56979 713 HIS A O 1
ATOM 1454 N N . ILE A 1 87 ? 36.04499 8.39908 21.31298 1.000 40.62183 714 ILE A N 1
ATOM 1455 C CA . ILE A 1 87 ? 34.59647 8.53951 21.21186 1.000 36.04374 714 ILE A CA 1
ATOM 1456 C C . ILE A 1 87 ? 34.11284 7.54751 20.16273 1.000 39.95007 714 ILE A C 1
ATOM 1457 O O . ILE A 1 87 ? 34.41728 7.69188 18.97374 1.000 42.75214 714 ILE A O 1
ATOM 1473 N N . ILE A 1 88 ? 33.35735 6.53840 20.59422 1.000 35.93552 715 ILE A N 1
ATOM 1474 C CA . ILE A 1 88 ? 32.85862 5.49419 19.70639 1.000 39.10260 715 ILE A CA 1
ATOM 1475 C C . ILE A 1 88 ? 31.40229 5.78472 19.37508 1.000 42.82055 715 ILE A C 1
ATOM 1476 O O . ILE A 1 88 ? 30.58269 6.01002 20.27509 1.000 37.56314 715 ILE A O 1
ATOM 1492 N N . THR A 1 89 ? 31.07863 5.76906 18.08469 1.000 38.82753 716 THR A N 1
ATOM 1493 C CA . THR A 1 89 ? 29.71602 5.96327 17.61316 1.000 42.66148 716 THR A CA 1
ATOM 1494 C C . THR A 1 89 ? 29.52114 5.08370 16.38252 1.000 43.69507 716 THR A C 1
ATOM 1495 O O . THR A 1 89 ? 30.37367 4.25604 16.04640 1.000 46.36596 716 THR A O 1
ATOM 1506 N N . VAL A 1 90 ? 28.39097 5.25321 15.70917 1.000 44.39396 717 VAL A N 1
ATOM 1507 C CA . VAL A 1 90 ? 28.13129 4.56617 14.44695 1.000 44.87841 717 VAL A CA 1
ATOM 1508 C C . VAL A 1 90 ? 27.80076 5.62642 13.40829 1.000 46.06836 717 VAL A C 1
ATOM 1509 O O . VAL A 1 90 ? 27.45522 6.76926 13.75444 1.000 46.81514 717 VAL A O 1
ATOM 1522 N N . PRO A 1 91 ? 27.90961 5.29117 12.11817 1.000 47.98339 718 PRO A N 1
ATOM 1523 C CA . PRO A 1 91 ? 27.49902 6.24456 11.07714 1.000 50.37994 718 PRO A CA 1
ATOM 1524 C C . PRO A 1 91 ? 26.08137 6.73144 11.31749 1.000 51.00764 718 PRO A C 1
ATOM 1525 O O . PRO A 1 91 ? 25.14920 5.92491 11.38292 1.000 49.77892 718 PRO A O 1
ATOM 1536 N N . SER A 1 92 ? 25.90781 8.04146 11.46101 1.000 50.88890 719 SER A N 1
ATOM 1537 C CA . SER A 1 92 ? 24.63392 8.59982 11.89315 1.000 50.60389 719 SER A CA 1
ATOM 1538 C C . SER A 1 92 ? 24.73500 10.11782 11.85764 1.000 53.94635 719 SER A C 1
ATOM 1539 O O . SER A 1 92 ? 25.81173 10.68541 11.65014 1.000 50.59078 719 SER A O 1
ATOM 1547 N N . LYS A 1 93 ? 23.58889 10.77055 12.06710 1.000 54.72890 720 LYS A N 1
ATOM 1548 C CA . LYS A 1 93 ? 23.58656 12.21965 12.22365 1.000 54.35954 720 LYS A CA 1
ATOM 1549 C C . LYS A 1 93 ? 24.38291 12.63673 13.45173 1.000 49.08381 720 LYS A C 1
ATOM 1550 O O . LYS A 1 93 ? 24.99612 13.71000 13.46117 1.000 50.08888 720 LYS A O 1
ATOM 1569 N N . SER A 1 94 ? 24.37958 11.80606 14.49657 1.000 46.23840 721 SER A N 1
ATOM 1570 C CA . SER A 1 94 ? 25.20147 12.08676 15.66772 1.000 47.13396 721 SER A CA 1
ATOM 1571 C C . SER A 1 94 ? 26.67662 12.13519 15.29077 1.000 48.00377 721 SER A C 1
ATOM 1572 O O . SER A 1 94 ? 27.40376 13.05219 15.68925 1.000 47.11510 721 SER A O 1
ATOM 1580 N N . TYR A 1 95 ? 27.13586 11.15170 14.51476 1.000 46.17911 722 TYR A N 1
ATOM 1581 C CA . TYR A 1 95 ? 28.52917 11.14225 14.08247 1.000 47.57794 722 TYR A CA 1
ATOM 1582 C C . TYR A 1 95 ? 28.85449 12.39613 13.28081 1.000 48.47536 722 TYR A C 1
ATOM 1583 O O . TYR A 1 95 ? 29.85558 13.07263 13.54342 1.000 48.77268 722 TYR A O 1
ATOM 1601 N N . GLU A 1 96 ? 28.01168 12.72574 12.29811 1.000 48.88688 723 GLU A N 1
ATOM 1602 C CA . GLU A 1 96 ? 28.22006 13.94557 11.52579 1.000 53.35670 723 GLU A CA 1
ATOM 1603 C C . GLU A 1 96 ? 28.37571 15.15159 12.44540 1.000 55.18570 723 GLU A C 1
ATOM 1604 O O . GLU A 1 96 ? 29.26810 15.98465 12.25026 1.000 55.54387 723 GLU A O 1
ATOM 1616 N N . ALA A 1 97 ? 27.51964 15.25243 13.46541 1.000 53.08259 724 ALA A N 1
ATOM 1617 C CA . ALA A 1 97 ? 27.59247 16.38304 14.38397 1.000 52.25152 724 ALA A CA 1
ATOM 1618 C C . ALA A 1 97 ? 28.85923 16.32982 15.22804 1.000 50.92643 724 ALA A C 1
ATOM 1619 O O . ALA A 1 97 ? 29.49135 17.36380 15.47375 1.000 54.21981 724 ALA A O 1
ATOM 1626 N N . LEU A 1 98 ? 29.24730 15.13353 15.67860 1.000 50.53806 725 LEU A N 1
ATOM 1627 C CA . LEU A 1 98 ? 30.43849 15.00703 16.51139 1.000 49.16389 725 LEU A CA 1
ATOM 1628 C C . LEU A 1 98 ? 31.69566 15.45057 15.77300 1.000 52.70937 725 LEU A C 1
ATOM 1629 O O . LEU A 1 98 ? 32.61545 16.00028 16.38970 1.000 51.83307 725 LEU A O 1
ATOM 1645 N N . LYS A 1 99 ? 31.75706 15.21928 14.45932 1.000 51.01714 726 LYS A N 1
ATOM 1646 C CA . LYS A 1 99 ? 32.96420 15.54362 13.70717 1.000 56.62009 726 LYS A CA 1
ATOM 1647 C C . LYS A 1 99 ? 33.26748 17.03545 13.73588 1.000 60.67657 726 LYS A C 1
ATOM 1648 O O . LYS A 1 99 ? 34.42979 17.43433 13.59793 1.000 59.80544 726 LYS A O 1
ATOM 1667 N N . MET A 1 100 ? 32.24354 17.87372 13.91183 1.000 56.98499 727 MET A N 1
ATOM 1668 C CA . MET A 1 100 ? 32.45882 19.31547 13.86386 1.000 61.82060 727 MET A CA 1
ATOM 1669 C C . MET A 1 100 ? 33.38764 19.78644 14.97626 1.000 61.17811 727 MET A C 1
ATOM 1670 O O . MET A 1 100 ? 34.08442 20.79519 14.81471 1.000 58.03618 727 MET A O 1
ATOM 1684 N N . ASP A 1 101 ? 33.41486 19.07559 16.10638 1.000 58.04295 728 ASP A N 1
ATOM 1685 C CA . ASP A 1 101 ? 34.20659 19.48807 17.25616 1.000 59.99846 728 ASP A CA 1
ATOM 1686 C C . ASP A 1 101 ? 35.09590 18.39453 17.83084 1.000 57.59397 728 ASP A C 1
ATOM 1687 O O . ASP A 1 101 ? 35.90738 18.69374 18.71391 1.000 59.96678 728 ASP A O 1
ATOM 1696 N N . TYR A 1 102 ? 34.97464 17.14696 17.36970 1.000 55.29924 729 TYR A N 1
ATOM 1697 C CA . TYR A 1 102 ? 35.72042 16.03788 17.95154 1.000 53.50078 729 TYR A CA 1
ATOM 1698 C C . TYR A 1 102 ? 36.18097 15.05752 16.87987 1.000 53.03378 729 TYR A C 1
ATOM 1699 O O . TYR A 1 102 ? 36.23793 13.84698 17.12149 1.000 49.83529 729 TYR A O 1
ATOM 1717 N N . ASP A 1 103 ? 36.51947 15.56677 15.69409 1.000 56.08268 730 ASP A N 1
ATOM 1718 C CA . ASP A 1 103 ? 36.92056 14.69555 14.59502 1.000 56.38694 730 ASP A CA 1
ATOM 1719 C C . ASP A 1 103 ? 38.08876 13.79943 14.98758 1.000 57.90186 730 ASP A C 1
ATOM 1720 O O . ASP A 1 103 ? 38.09140 12.60080 14.68328 1.000 58.33850 730 ASP A O 1
ATOM 1729 N N . ASN A 1 104 ? 39.08670 14.35827 15.67199 1.000 58.23811 731 ASN A N 1
ATOM 1730 C CA . ASN A 1 104 ? 40.32708 13.63460 15.92007 1.000 61.51924 731 ASN A CA 1
ATOM 1731 C C . ASN A 1 104 ? 40.17779 12.50556 16.93061 1.000 57.09214 731 ASN A C 1
ATOM 1732 O O . ASN A 1 104 ? 41.07733 11.66311 17.02040 1.000 58.09523 731 ASN A O 1
ATOM 1743 N N . TYR A 1 105 ? 39.07757 12.45849 17.68336 1.000 55.35084 732 TYR A N 1
ATOM 1744 C CA . TYR A 1 105 ? 38.86966 11.41505 18.67488 1.000 55.28540 732 TYR A CA 1
ATOM 1745 C C . TYR A 1 105 ? 37.68930 10.50467 18.37558 1.000 46.51612 732 TYR A C 1
ATOM 1746 O O . TYR A 1 105 ? 37.52828 9.49049 19.06317 1.000 42.96294 732 TYR A O 1
ATOM 1764 N N . THR A 1 106 ? 36.86698 10.82733 17.38252 1.000 44.70594 733 THR A N 1
ATOM 1765 C CA . THR A 1 106 ? 35.64098 10.08580 17.12381 1.000 50.40365 733 THR A CA 1
ATOM 1766 C C . THR A 1 106 ? 35.90387 8.95587 16.13645 1.000 46.01837 733 THR A C 1
ATOM 1767 O O . THR A 1 106 ? 36.53381 9.16524 15.09458 1.000 47.63840 733 THR A O 1
ATOM 1778 N N . ILE A 1 107 ? 35.42198 7.76071 16.47234 1.000 42.74265 734 ILE A N 1
ATOM 1779 C CA . ILE A 1 107 ? 35.48428 6.59593 15.59496 1.000 47.58855 734 ILE A CA 1
ATOM 1780 C C . ILE A 1 107 ? 34.05959 6.10418 15.37943 1.000 44.57225 734 ILE A C 1
ATOM 1781 O O . ILE A 1 107 ? 33.35382 5.78926 16.34592 1.000 44.81164 734 ILE A O 1
ATOM 1797 N N . ALA A 1 108 ? 33.64170 6.03313 14.12013 1.000 44.63202 735 ALA A N 1
ATOM 1798 C CA . ALA A 1 108 ? 32.34208 5.48772 13.75088 1.000 47.73092 735 ALA A CA 1
ATOM 1799 C C . ALA A 1 108 ? 32.54869 4.08424 13.19342 1.000 51.16467 735 ALA A C 1
ATOM 1800 O O . ALA A 1 108 ? 33.29457 3.90118 12.22469 1.000 49.13443 735 ALA A O 1
ATOM 1807 N N . ILE A 1 109 ? 31.89573 3.10190 13.80552 1.000 50.29380 736 ILE A N 1
ATOM 1808 C CA . ILE A 1 109 ? 32.02717 1.69867 13.43226 1.000 51.87077 736 ILE A CA 1
ATOM 1809 C C . ILE A 1 109 ? 30.73661 1.27697 12.73321 1.000 51.88144 736 ILE A C 1
ATOM 1810 O O . ILE A 1 109 ? 29.69132 1.15288 13.38851 1.000 47.02853 736 ILE A O 1
ATOM 1826 N N . PRO A 1 110 ? 30.75497 1.04721 11.41866 1.000 55.25032 737 PRO A N 1
ATOM 1827 C CA . PRO A 1 110 ? 29.51513 0.68799 10.71760 1.000 51.14539 737 PRO A CA 1
ATOM 1828 C C . PRO A 1 110 ? 28.86244 -0.56228 11.28998 1.000 55.42074 737 PRO A C 1
ATOM 1829 O O . PRO A 1 110 ? 29.53597 -1.50690 11.70649 1.000 54.96964 737 PRO A O 1
ATOM 1840 N N . GLU A 1 111 ? 27.52918 -0.55575 11.30109 1.000 59.62587 738 GLU A N 1
ATOM 1841 C CA . GLU A 1 111 ? 26.71582 -1.72318 11.63013 1.000 62.91686 738 GLU A CA 1
ATOM 1842 C C . GLU A 1 111 ? 27.00425 -2.26844 13.02479 1.000 58.86197 738 GLU A C 1
ATOM 1843 O O . GLU A 1 111 ? 26.70067 -3.43000 13.31457 1.000 60.06101 738 GLU A O 1
ATOM 1855 N N . LEU A 1 112 ? 27.57349 -1.44937 13.90971 1.000 55.93574 739 LEU A N 1
ATOM 1856 C CA . LEU A 1 112 ? 27.96769 -1.95389 15.22048 1.000 54.59980 739 LEU A CA 1
ATOM 1857 C C . LEU A 1 112 ? 26.77063 -2.45477 16.02001 1.000 54.58830 739 LEU A C 1
ATOM 1858 O O . LEU A 1 112 ? 26.91021 -3.38684 16.81995 1.000 58.28260 739 LEU A O 1
ATOM 1874 N N . ASN A 1 113 ? 25.59150 -1.86649 15.81939 1.000 58.61092 740 ASN A N 1
ATOM 1875 C CA . ASN A 1 113 ? 24.41430 -2.24583 16.59152 1.000 59.00858 740 ASN A CA 1
ATOM 1876 C C . ASN A 1 113 ? 23.58768 -3.34497 15.93354 1.000 60.93292 740 ASN A C 1
ATOM 1877 O O . ASN A 1 113 ? 22.67865 -3.88061 16.57659 1.000 65.75633 740 ASN A O 1
ATOM 1888 N N . ASN A 1 114 ? 23.86608 -3.68525 14.68133 1.000 60.48637 741 ASN A N 1
ATOM 1889 C CA . ASN A 1 114 ? 23.25233 -4.83865 14.01966 1.000 68.66973 741 ASN A CA 1
ATOM 1890 C C . ASN A 1 114 ? 24.22845 -6.00577 13.99090 1.000 62.34820 741 ASN A C 1
ATOM 1891 O O . ASN A 1 114 ? 24.53278 -6.57047 12.94059 1.000 63.70287 741 ASN A O 1
ATOM 1902 N N . MET A 1 115 ? 24.72950 -6.37945 15.16445 1.000 61.44059 742 MET A N 1
ATOM 1903 C CA . MET A 1 115 ? 25.94087 -7.18175 15.24208 1.000 52.77174 742 MET A CA 1
ATOM 1904 C C . MET A 1 115 ? 26.05153 -7.78913 16.63161 1.000 47.14635 742 MET A C 1
ATOM 1905 O O . MET A 1 115 ? 25.73438 -7.13669 17.62783 1.000 44.29980 742 MET A O 1
ATOM 1919 N N . SER A 1 116 ? 26.50002 -9.04297 16.68604 1.000 49.15915 743 SER A N 1
ATOM 1920 C CA . SER A 1 116 ? 26.52950 -9.77850 17.93999 1.000 47.30629 743 SER A CA 1
ATOM 1921 C C . SER A 1 116 ? 27.55469 -9.18032 18.89929 1.000 44.36194 743 SER A C 1
ATOM 1922 O O . SER A 1 116 ? 28.50104 -8.51303 18.47692 1.000 41.92391 743 SER A O 1
ATOM 1930 N N . PRO A 1 117 ? 27.38364 -9.40926 20.20624 1.000 41.05490 744 PRO A N 1
ATOM 1931 C CA . PRO A 1 117 ? 28.36560 -8.88688 21.17199 1.000 44.48717 744 PRO A CA 1
ATOM 1932 C C . PRO A 1 117 ? 29.79909 -9.28378 20.86859 1.000 43.94013 744 PRO A C 1
ATOM 1933 O O . PRO A 1 117 ? 30.70462 -8.44996 20.99195 1.000 39.38108 744 PRO A O 1
ATOM 1944 N N . VAL A 1 118 ? 30.03649 -10.53731 20.47871 1.000 43.40170 745 VAL A N 1
ATOM 1945 C CA . VAL A 1 118 ? 31.39881 -10.96014 20.17343 1.000 38.35854 745 VAL A CA 1
ATOM 1946 C C . VAL A 1 118 ? 31.89856 -10.26436 18.91455 1.000 43.36517 745 VAL A C 1
ATOM 1947 O O . VAL A 1 118 ? 33.06329 -9.85728 18.83551 1.000 41.71715 745 VAL A O 1
ATOM 1960 N N . ASP A 1 119 ? 31.03111 -10.11331 17.91160 1.000 41.55259 746 ASP A N 1
ATOM 1961 C CA . ASP A 1 119 ? 31.43833 -9.42013 16.69475 1.000 42.27794 746 ASP A CA 1
ATOM 1962 C C . ASP A 1 119 ? 31.72011 -7.94813 16.97185 1.000 41.76472 746 ASP A C 1
ATOM 1963 O O . ASP A 1 119 ? 32.62712 -7.36051 16.37093 1.000 42.32335 746 ASP A O 1
ATOM 1972 N N . GLN A 1 120 ? 30.95421 -7.33464 17.87812 1.000 41.40350 747 GLN A N 1
ATOM 1973 C CA . GLN A 1 120 ? 31.23789 -5.95813 18.27062 1.000 40.83724 747 GLN A CA 1
ATOM 1974 C C . GLN A 1 120 ? 32.65284 -5.83289 18.82044 1.000 40.95513 747 GLN A C 1
ATOM 1975 O O . GLN A 1 120 ? 33.40072 -4.92152 18.44800 1.000 37.82665 747 GLN A O 1
ATOM 1989 N N . LEU A 1 121 ? 33.03046 -6.73958 19.72494 1.000 37.34728 748 LEU A N 1
ATOM 1990 C CA . LEU A 1 121 ? 34.36181 -6.68780 20.31661 1.000 38.95230 748 LEU A CA 1
ATOM 1991 C C . LEU A 1 121 ? 35.44214 -6.89005 19.26186 1.000 40.41379 748 LEU A C 1
ATOM 1992 O O . LEU A 1 121 ? 36.49174 -6.23918 19.30696 1.000 38.46156 748 LEU A O 1
ATOM 2008 N N . ILE A 1 122 ? 35.20616 -7.79083 18.30431 1.000 40.09445 749 ILE A N 1
ATOM 2009 C CA . ILE A 1 122 ? 36.19204 -8.02248 17.25311 1.000 37.42899 749 ILE A CA 1
ATOM 2010 C C . ILE A 1 122 ? 36.42768 -6.74634 16.45570 1.000 41.64028 749 ILE A C 1
ATOM 2011 O O . ILE A 1 122 ? 37.56692 -6.42184 16.09784 1.000 43.52516 749 ILE A O 1
ATOM 2027 N N . GLU A 1 123 ? 35.35708 -6.00721 16.15559 1.000 39.82512 750 GLU A N 1
ATOM 2028 C CA . GLU A 1 123 ? 35.51199 -4.73041 15.46537 1.000 39.68918 750 GLU A CA 1
ATOM 2029 C C . GLU A 1 123 ? 36.39082 -3.78359 16.27383 1.000 40.16321 750 GLU A C 1
ATOM 2030 O O . GLU A 1 123 ? 37.29345 -3.13494 15.73181 1.000 44.73383 750 GLU A O 1
ATOM 2042 N N . PHE A 1 124 ? 36.14129 -3.69803 17.58260 1.000 38.91023 751 PHE A N 1
ATOM 2043 C CA . PHE A 1 124 ? 36.93957 -2.82463 18.43597 1.000 39.01995 751 PHE A CA 1
ATOM 2044 C C . PHE A 1 124 ? 38.39288 -3.27806 18.48846 1.000 39.22103 751 PHE A C 1
ATOM 2045 O O . PHE A 1 124 ? 39.31223 -2.45497 18.40029 1.000 39.89682 751 PHE A O 1
ATOM 2062 N N . PHE A 1 125 ? 38.62165 -4.58523 18.63626 1.000 37.76383 752 PHE A N 1
ATOM 2063 C CA . PHE A 1 125 ? 39.98572 -5.08441 18.76424 1.000 41.79112 752 PHE A CA 1
ATOM 2064 C C . PHE A 1 125 ? 40.75287 -4.97522 17.45311 1.000 41.18308 752 PHE A C 1
ATOM 2065 O O . PHE A 1 125 ? 41.98361 -4.86779 17.46795 1.000 40.36696 752 PHE A O 1
ATOM 2082 N N . ASP A 1 126 ? 40.05318 -5.00325 16.31578 1.000 39.10900 753 ASP A N 1
ATOM 2083 C CA . ASP A 1 126 ? 40.72355 -4.78893 15.03846 1.000 43.39495 753 ASP A CA 1
ATOM 2084 C C . ASP A 1 126 ? 41.21115 -3.35053 14.90174 1.000 45.10727 753 ASP A C 1
ATOM 2085 O O . ASP A 1 126 ? 42.21006 -3.09874 14.21828 1.000 42.64315 753 ASP A O 1
ATOM 2094 N N . LEU A 1 127 ? 40.52678 -2.39940 15.54507 1.000 42.66372 754 LEU A N 1
ATOM 2095 C CA . LEU A 1 127 ? 40.93383 -1.00182 15.46913 1.000 42.69091 754 LEU A CA 1
ATOM 2096 C C . LEU A 1 127 ? 42.02664 -0.66778 16.47411 1.000 47.20776 754 LEU A C 1
ATOM 2097 O O . LEU A 1 127 ? 42.87314 0.19129 16.20158 1.000 45.34214 754 LEU A O 1
ATOM 2113 N N . PHE A 1 128 ? 42.02357 -1.32297 17.62775 1.000 43.08717 755 PHE A N 1
ATOM 2114 C CA . PHE A 1 128 ? 42.96801 -1.05185 18.69743 1.000 45.84433 755 PHE A CA 1
ATOM 2115 C C . PHE A 1 128 ? 43.95525 -2.20701 18.82572 1.000 45.63071 755 PHE A C 1
ATOM 2116 O O . PHE A 1 128 ? 43.86993 -3.21630 18.12123 1.000 47.27469 755 PHE A O 1
ATOM 2133 N N . ASN A 1 129 ? 44.90610 -2.04276 19.74030 1.000 44.19317 756 ASN A N 1
ATOM 2134 C CA . ASN A 1 129 ? 45.90304 -3.06027 20.06730 1.000 42.95772 756 ASN A CA 1
ATOM 2135 C C . ASN A 1 129 ? 45.77368 -3.32302 21.56648 1.000 43.36234 756 ASN A C 1
ATOM 2136 O O . ASN A 1 129 ? 46.41877 -2.66310 22.38486 1.000 42.87297 756 ASN A O 1
ATOM 2147 N N . VAL A 1 130 ? 44.92642 -4.28461 21.92222 1.000 43.51369 757 VAL A N 1
ATOM 2148 C CA . VAL A 1 130 ? 44.59149 -4.57155 23.31166 1.000 40.61677 757 VAL A CA 1
ATOM 2149 C C . VAL A 1 130 ? 45.34637 -5.81635 23.75080 1.000 44.34797 757 VAL A C 1
ATOM 2150 O O . VAL A 1 130 ? 45.27552 -6.86159 23.09242 1.000 43.34023 757 VAL A O 1
ATOM 2163 N N . ASP A 1 131 ? 46.06269 -5.70644 24.86563 1.000 42.95238 758 ASP A N 1
ATOM 2164 C CA . ASP A 1 131 ? 46.82649 -6.81353 25.43644 1.000 42.89336 758 ASP A CA 1
ATOM 2165 C C . ASP A 1 131 ? 45.98004 -7.45084 26.53489 1.000 40.82569 758 ASP A C 1
ATOM 2166 O O . ASP A 1 131 ? 45.88769 -6.92445 27.64565 1.000 40.92827 758 ASP A O 1
ATOM 2175 N N . ILE A 1 132 ? 45.36274 -8.58653 26.22161 1.000 42.47299 759 ILE A N 1
ATOM 2176 C CA . ILE A 1 132 ? 44.51550 -9.30483 27.16347 1.000 39.53642 759 ILE A CA 1
ATOM 2177 C C . ILE A 1 132 ? 45.24583 -10.56453 27.61018 1.000 41.21350 759 ILE A C 1
ATOM 2178 O O . ILE A 1 132 ? 46.10951 -11.09629 26.91222 1.000 40.98462 759 ILE A O 1
ATOM 2194 N N . ARG A 1 133 ? 44.88296 -11.04910 28.79769 1.000 38.49489 760 ARG A N 1
ATOM 2195 C CA . ARG A 1 133 ? 45.55052 -12.18414 29.41154 1.000 41.81232 760 ARG A CA 1
ATOM 2196 C C . ARG A 1 133 ? 44.53064 -13.20127 29.89676 1.000 41.37654 760 ARG A C 1
ATOM 2197 O O . ARG A 1 133 ? 43.40746 -12.83777 30.26010 1.000 40.76088 760 ARG A O 1
ATOM 2218 N N . PRO A 1 134 ? 44.90151 -14.48355 29.93065 1.000 42.91199 761 PRO A N 1
ATOM 2219 C CA . PRO A 1 134 ? 43.91808 -15.51581 30.29762 1.000 44.09576 761 PRO A CA 1
ATOM 2220 C C . PRO A 1 134 ? 43.40110 -15.39786 31.71809 1.000 39.33559 761 PRO A C 1
ATOM 2221 O O . PRO A 1 134 ? 42.27541 -15.82989 31.99392 1.000 45.70805 761 PRO A O 1
ATOM 2232 N N . GLU A 1 135 ? 44.18250 -14.82486 32.62955 1.000 40.89068 762 GLU A N 1
ATOM 2233 C CA . GLU A 1 135 ? 43.81719 -14.80722 34.03925 1.000 46.04360 762 GLU A CA 1
ATOM 2234 C C . GLU A 1 135 ? 42.80434 -13.72622 34.39633 1.000 39.53818 762 GLU A C 1
ATOM 2235 O O . GLU A 1 135 ? 42.28569 -13.74002 35.51815 1.000 41.99777 762 GLU A O 1
ATOM 2247 N N . ASP A 1 136 ? 42.50387 -12.80029 33.48478 1.000 41.10644 763 ASP A N 1
ATOM 2248 C CA . ASP A 1 136 ? 41.64502 -11.65566 33.79678 1.000 34.94343 763 ASP A CA 1
ATOM 2249 C C . ASP A 1 136 ? 40.18754 -12.02668 33.53567 1.000 38.87070 763 ASP A C 1
ATOM 2250 O O . ASP A 1 136 ? 39.57321 -11.63039 32.54326 1.000 44.44927 763 ASP A O 1
ATOM 2259 N N . VAL A 1 137 ? 39.61778 -12.78594 34.47222 1.000 39.65582 764 VAL A N 1
ATOM 2260 C CA . VAL A 1 137 ? 38.25915 -13.28544 34.28685 1.000 35.98323 764 VAL A CA 1
ATOM 2261 C C . VAL A 1 137 ? 37.24310 -12.15096 34.38251 1.000 38.35781 764 VAL A C 1
ATOM 2262 O O . VAL A 1 137 ? 36.29743 -12.08367 33.58836 1.000 33.89130 764 VAL A O 1
ATOM 2275 N N . TYR A 1 138 ? 37.40783 -11.24793 35.34839 1.000 35.07108 765 TYR A N 1
ATOM 2276 C CA . TYR A 1 138 ? 36.46965 -10.13957 35.53877 1.000 34.38355 765 TYR A CA 1
ATOM 2277 C C . TYR A 1 138 ? 37.20641 -8.91770 36.06546 1.000 34.11525 765 TYR A C 1
ATOM 2278 O O . TYR A 1 138 ? 37.14200 -8.59165 37.25692 1.000 33.28102 765 TYR A O 1
ATOM 2296 N N . PRO A 1 139 ? 37.90006 -8.19023 35.18470 1.000 36.39315 766 PRO A N 1
ATOM 2297 C CA . PRO A 1 139 ? 38.70610 -7.04665 35.65017 1.000 33.32370 766 PRO A CA 1
ATOM 2298 C C . PRO A 1 139 ? 37.89726 -5.82739 36.06366 1.000 29.91174 766 PRO A C 1
ATOM 2299 O O . PRO A 1 139 ? 38.42000 -5.00109 36.82119 1.000 33.25904 766 PRO A O 1
ATOM 2310 N N . ARG A 1 140 ? 36.65556 -5.67951 35.60280 1.000 33.17318 767 ARG A N 1
ATOM 2311 C CA . ARG A 1 140 ? 35.93044 -4.42657 35.76979 1.000 31.47760 767 ARG A CA 1
ATOM 2312 C C . ARG A 1 140 ? 34.43158 -4.67876 35.83605 1.000 29.68147 767 ARG A C 1
ATOM 2313 O O . ARG A 1 140 ? 33.90641 -5.54161 35.12941 1.000 29.47415 767 ARG A O 1
ATOM 2334 N N . CYS A 1 141 ? 33.74964 -3.90978 36.68347 1.000 29.13194 768 CYS A N 1
ATOM 2335 C CA . CYS A 1 141 ? 32.29772 -4.00449 36.79849 1.000 32.15695 768 CYS A CA 1
ATOM 2336 C C . CYS A 1 141 ? 31.63752 -3.42095 35.55498 1.000 29.34390 768 CYS A C 1
ATOM 2337 O O . CYS A 1 141 ? 31.81318 -2.23832 35.24504 1.000 31.35000 768 CYS A O 1
ATOM 2344 N N . THR A 1 142 ? 30.86529 -4.24704 34.85006 1.000 30.52746 769 THR A N 1
ATOM 2345 C CA . THR A 1 142 ? 30.18999 -3.78450 33.64579 1.000 32.57009 769 THR A CA 1
ATOM 2346 C C . THR A 1 142 ? 29.12279 -2.73919 33.94496 1.000 33.83844 769 THR A C 1
ATOM 2347 O O . THR A 1 142 ? 28.74932 -1.97850 33.04476 1.000 29.28733 769 THR A O 1
ATOM 2358 N N . GLU A 1 143 ? 28.64069 -2.66809 35.18641 1.000 32.39593 770 GLU A N 1
ATOM 2359 C CA . GLU A 1 143 ? 27.51540 -1.80124 35.51138 1.000 35.42186 770 GLU A CA 1
ATOM 2360 C C . GLU A 1 143 ? 27.93260 -0.39813 35.93205 1.000 33.46333 770 GLU A C 1
ATOM 2361 O O . GLU A 1 143 ? 27.21551 0.56264 35.62801 1.000 30.45433 770 GLU A O 1
ATOM 2373 N N . CYS A 1 144 ? 29.06620 -0.24857 36.62446 1.000 33.60787 771 CYS A N 1
ATOM 2374 C CA . CYS A 1 144 ? 29.49215 1.05568 37.11235 1.000 30.17027 771 CYS A CA 1
ATOM 2375 C C . CYS A 1 144 ? 30.93460 1.41145 36.77340 1.000 29.37291 771 CYS A C 1
ATOM 2376 O O . CYS A 1 144 ? 31.38599 2.49645 37.15533 1.000 27.33069 771 CYS A O 1
ATOM 2383 N N . ASN A 1 145 ? 31.67172 0.54076 36.08521 1.000 29.42737 772 ASN A N 1
ATOM 2384 C CA . ASN A 1 145 ? 33.01289 0.79884 35.55771 1.000 30.38076 772 ASN A CA 1
ATOM 2385 C C . ASN A 1 145 ? 34.11056 0.60260 36.60118 1.000 28.90830 772 ASN A C 1
ATOM 2386 O O . ASN A 1 145 ? 35.28751 0.81587 36.27947 1.000 32.20573 772 ASN A O 1
ATOM 2397 N N . SER A 1 146 ? 33.77697 0.19148 37.82238 1.000 30.15296 773 SER A N 1
ATOM 2398 C CA . SER A 1 146 ? 34.76946 0.12158 38.88583 1.000 29.41968 773 SER A CA 1
ATOM 2399 C C . SER A 1 146 ? 35.70619 -1.06336 38.69422 1.000 31.51820 773 SER A C 1
ATOM 2400 O O . SER A 1 146 ? 35.28695 -2.16024 38.31628 1.000 30.09582 773 SE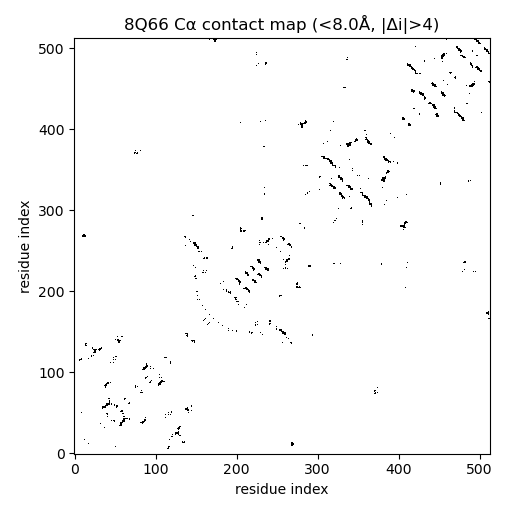R A O 1
ATOM 2408 N N . ARG A 1 147 ? 36.98749 -0.83307 38.97217 1.000 28.61587 774 ARG A N 1
ATOM 2409 C CA . ARG A 1 147 ? 37.99218 -1.88378 38.95600 1.000 32.57596 774 ARG A CA 1
ATOM 2410 C C . ARG A 1 147 ? 38.07018 -2.63954 40.27634 1.000 30.14899 774 ARG A C 1
ATOM 2411 O O . ARG A 1 147 ? 38.79862 -3.63322 40.36382 1.000 30.85596 774 ARG A O 1
ATOM 2432 N N . LEU A 1 148 ? 37.32365 -2.20494 41.29297 1.000 27.86626 775 LEU A N 1
ATOM 2433 C CA . LEU A 1 148 ? 37.48358 -2.70843 42.65812 1.000 30.20459 775 LEU A CA 1
ATOM 2434 C C . LEU A 1 148 ? 36.56134 -3.90734 42.85604 1.000 32.32035 775 LEU A C 1
ATOM 2435 O O . LEU A 1 148 ? 35.49880 -3.83153 43.47891 1.000 33.50217 775 LEU A O 1
ATOM 2451 N N . GLN A 1 149 ? 36.99565 -5.04186 42.31307 1.000 27.91447 776 GLN A N 1
ATOM 2452 C CA . GLN A 1 149 ? 36.23365 -6.28232 42.35165 1.000 28.58221 776 GLN A CA 1
ATOM 2453 C C . GLN A 1 149 ? 36.80939 -7.18960 43.43131 1.000 28.93660 776 GLN A C 1
ATOM 2454 O O . GLN A 1 149 ? 38.00545 -7.50099 43.41408 1.000 30.12589 776 GLN A O 1
ATOM 2468 N N . ILE A 1 150 ? 35.95899 -7.60861 44.36208 1.000 29.38714 777 ILE A N 1
ATOM 2469 C CA . ILE A 1 150 ? 36.35628 -8.50469 45.44154 1.000 31.23288 777 ILE A CA 1
ATOM 2470 C C . ILE A 1 150 ? 36.08285 -9.93371 44.98794 1.000 32.85301 777 ILE A C 1
ATOM 2471 O O . ILE A 1 150 ? 34.94017 -10.28374 44.67228 1.000 32.98887 777 ILE A O 1
ATOM 2487 N N . LYS A 1 151 ? 37.12724 -10.75923 44.95816 1.000 33.20796 778 LYS A N 1
ATOM 2488 C CA . LYS A 1 151 ? 37.03211 -12.13377 44.48082 1.000 33.06399 778 LYS A CA 1
ATOM 2489 C C . LYS A 1 151 ? 36.87561 -13.07537 45.66889 1.000 32.19786 778 LYS A C 1
ATOM 2490 O O . LYS A 1 151 ? 37.75222 -13.13473 46.53795 1.000 33.12835 778 LYS A O 1
ATOM 2509 N N . PHE A 1 152 ? 35.76024 -13.81323 45.69619 1.000 32.78743 779 PHE A N 1
ATOM 2510 C CA . PHE A 1 152 ? 35.44503 -14.78106 46.72889 1.000 34.45483 779 PHE A CA 1
ATOM 2511 C C . PHE A 1 152 ? 35.28389 -16.17475 46.13381 1.000 35.00337 779 PHE A C 1
ATOM 2512 O O . PHE A 1 152 ? 34.74818 -16.31214 45.02657 1.000 35.33321 779 PHE A O 1
ATOM 2529 N N . PRO A 1 153 ? 35.70131 -17.21959 46.84015 1.000 33.14810 780 PRO A N 1
ATOM 2530 C CA . PRO A 1 153 ? 35.24060 -18.56499 46.48119 1.000 36.58380 780 PRO A CA 1
ATOM 2531 C C . PRO A 1 153 ? 33.72388 -18.65779 46.57702 1.000 40.38766 780 PRO A C 1
ATOM 2532 O O . PRO A 1 153 ? 33.09265 -18.03839 47.43741 1.000 35.96473 780 PRO A O 1
ATOM 2543 N N . GLY A 1 154 ? 33.13835 -19.44622 45.66700 1.000 36.63663 781 GLY A N 1
ATOM 2544 C CA . GLY A 1 154 ? 31.69891 -19.56995 45.59484 1.000 37.77461 781 GLY A CA 1
ATOM 2545 C C . GLY A 1 154 ? 30.99476 -19.84109 46.90607 1.000 40.06547 781 GLY A C 1
ATOM 2546 O O . GLY A 1 154 ? 29.94121 -19.24568 47.16693 1.000 40.31143 781 GLY A O 1
ATOM 2550 N N . PRO A 1 155 ? 31.51592 -20.73562 47.74855 1.000 39.04011 782 PRO A N 1
ATOM 2551 C CA . PRO A 1 155 ? 30.83585 -21.01359 49.02507 1.000 42.75556 782 PRO A CA 1
ATOM 2552 C C . PRO A 1 155 ? 30.54027 -19.77665 49.85357 1.000 37.42243 782 PRO A C 1
ATOM 2553 O O . PRO A 1 155 ? 29.54266 -19.75847 50.58672 1.000 37.40231 782 PRO A O 1
ATOM 2564 N N . VAL A 1 156 ? 31.37278 -18.73923 49.76543 1.000 37.48381 783 VAL A N 1
ATOM 2565 C CA . VAL A 1 156 ? 31.11727 -17.52304 50.53227 1.000 35.18528 783 VAL A CA 1
ATOM 2566 C C . VAL A 1 156 ? 29.81460 -16.87730 50.07582 1.000 35.75521 783 VAL A C 1
ATOM 2567 O O . VAL A 1 156 ? 28.97646 -16.47847 50.89377 1.000 34.03077 783 VAL A O 1
ATOM 2580 N N . LEU A 1 157 ? 29.62142 -16.77170 48.75769 1.000 35.54351 784 LEU A N 1
ATOM 2581 C CA . LEU A 1 157 ? 28.39653 -16.17374 48.23660 1.000 36.01144 784 LEU A CA 1
ATOM 2582 C C . LEU A 1 157 ? 27.19623 -17.09176 48.43618 1.000 36.64938 784 LEU A C 1
ATOM 2583 O O . LEU A 1 157 ? 26.07066 -16.60986 48.60480 1.000 34.12844 784 LEU A O 1
ATOM 2599 N N . HIS A 1 158 ? 27.41092 -18.40874 48.40783 1.000 38.96419 785 HIS A N 1
ATOM 2600 C CA . HIS A 1 158 ? 26.33829 -19.34410 48.73201 1.000 37.05881 785 HIS A CA 1
ATOM 2601 C C . HIS A 1 158 ? 25.84207 -19.11513 50.15417 1.000 38.65963 785 HIS A C 1
ATOM 2602 O O . HIS A 1 158 ? 24.63409 -19.00873 50.39811 1.000 37.09433 785 HIS A O 1
ATOM 2616 N N . PHE A 1 159 ? 26.77232 -19.04758 51.10875 1.000 36.78111 786 PHE A N 1
ATOM 2617 C CA . PHE A 1 159 ? 26.44469 -18.64247 52.47317 1.000 37.72967 786 PHE A CA 1
ATOM 2618 C C . PHE A 1 159 ? 25.58849 -17.38119 52.47191 1.000 40.16305 786 PHE A C 1
ATOM 2619 O O . PHE A 1 159 ? 24.51193 -17.34210 53.08001 1.000 33.68306 786 PHE A O 1
ATOM 2636 N N . LEU A 1 160 ? 26.04443 -16.34248 51.77107 1.000 37.19917 787 LEU A N 1
ATOM 2637 C CA . LEU A 1 160 ? 25.31094 -15.08186 51.75675 1.000 34.18609 787 LEU A CA 1
ATOM 2638 C C . LEU A 1 160 ? 23.90950 -15.25974 51.18897 1.000 36.82048 787 LEU A C 1
ATOM 2639 O O . LEU A 1 160 ? 22.94432 -14.68154 51.70286 1.000 34.83529 787 LEU A O 1
ATOM 2655 N N . HIS A 1 161 ? 23.77879 -16.04578 50.12007 1.000 34.09209 788 HIS A N 1
ATOM 2656 C CA . HIS A 1 161 ? 22.47417 -16.22474 49.49432 1.000 34.78321 788 HIS A CA 1
ATOM 2657 C C . HIS A 1 161 ? 21.50487 -16.92413 50.43821 1.000 39.78901 788 HIS A C 1
ATOM 2658 O O . HIS A 1 161 ? 20.33057 -16.54618 50.52833 1.000 39.70536 788 HIS A O 1
ATOM 2672 N N . GLN A 1 162 ? 21.98055 -17.94150 51.15890 1.000 37.16290 789 GLN A N 1
ATOM 2673 C CA . GLN A 1 162 ? 21.10503 -18.67548 52.06434 1.000 40.09915 789 GLN A CA 1
ATOM 2674 C C . GLN A 1 162 ? 20.65615 -17.81361 53.23581 1.000 36.65207 789 GLN A C 1
ATOM 2675 O O . GLN A 1 162 ? 19.52490 -17.95763 53.71267 1.000 37.17375 789 GLN A O 1
ATOM 2689 N N . TYR A 1 163 ? 21.51837 -16.91508 53.70774 1.000 35.95087 790 TYR A N 1
ATOM 2690 C CA . TYR A 1 163 ? 21.17261 -16.09326 54.86090 1.000 39.91776 790 TYR A CA 1
ATOM 2691 C C . TYR A 1 163 ? 20.28600 -14.91538 54.47071 1.000 37.82078 790 TYR A C 1
ATOM 2692 O O . TYR A 1 163 ? 19.32042 -14.60506 55.17665 1.000 38.30422 790 TYR A O 1
ATOM 2710 N N . CYS A 1 164 ? 20.58799 -14.25729 53.35062 1.000 37.79216 791 CYS A N 1
ATOM 2711 C CA . CYS A 1 164 ? 19.91098 -13.02054 52.98665 1.000 38.37844 791 CYS A CA 1
ATOM 2712 C C . CYS A 1 164 ? 18.70742 -13.22542 52.07782 1.000 42.31357 791 CYS A C 1
ATOM 2713 O O . CYS A 1 164 ? 17.83649 -12.34955 52.02748 1.000 41.69787 791 CYS A O 1
ATOM 2721 N N . VAL A 1 165 ? 18.63323 -14.34665 51.36191 1.000 44.30851 792 VAL A N 1
ATOM 2722 C CA . VAL A 1 165 ? 17.57988 -14.54351 50.37321 1.000 39.73215 792 VAL A CA 1
ATOM 2723 C C . VAL A 1 165 ? 16.68049 -15.70556 50.77347 1.000 42.89514 792 VAL A C 1
ATOM 2724 O O . VAL A 1 165 ? 15.46356 -15.54094 50.91162 1.000 41.60319 792 VAL A O 1
ATOM 2737 N N . ILE A 1 166 ? 17.27198 -16.88526 50.96999 1.000 41.88033 793 ILE A N 1
ATOM 2738 C CA . ILE A 1 166 ? 16.47317 -18.10014 51.09866 1.000 41.75102 793 ILE A CA 1
ATOM 2739 C C . ILE A 1 166 ? 15.78113 -18.16325 52.45575 1.000 47.14252 793 ILE A C 1
ATOM 2740 O O . ILE A 1 166 ? 14.60249 -18.52764 52.54688 1.000 43.35361 793 ILE A O 1
ATOM 2756 N N . HIS A 1 167 ? 16.49495 -17.82023 53.53007 1.000 44.23391 794 HIS A N 1
ATOM 2757 C CA . HIS A 1 167 ? 15.97073 -18.07039 54.86959 1.000 45.81378 794 HIS A CA 1
ATOM 2758 C C . HIS A 1 167 ? 14.62412 -17.38624 55.08198 1.000 42.60107 794 HIS A C 1
ATOM 2759 O O . HIS A 1 167 ? 13.68264 -17.99564 55.60216 1.000 42.35962 794 HIS A O 1
ATOM 2773 N N . VAL A 1 168 ? 14.51865 -16.11095 54.69391 1.000 42.57090 795 VAL A N 1
ATOM 2774 C CA . VAL A 1 168 ? 13.27932 -15.36022 54.89817 1.000 44.13965 795 VAL A CA 1
ATOM 2775 C C . VAL A 1 168 ? 12.25603 -15.59341 53.79910 1.000 49.13045 795 VAL A C 1
ATOM 2776 O O . VAL A 1 168 ? 11.10697 -15.15807 53.93172 1.000 43.46836 795 VAL A O 1
ATOM 2789 N N . GLN A 1 169 ? 12.63079 -16.29241 52.72660 1.000 47.63804 796 GLN A N 1
ATOM 2790 C CA . GLN A 1 169 ? 11.74314 -16.47091 51.58267 1.000 51.17882 796 GLN A CA 1
ATOM 2791 C C . GLN A 1 169 ? 10.92093 -17.75113 51.66316 1.000 49.55867 796 GLN A C 1
ATOM 2792 O O . GLN A 1 169 ? 9.81635 -17.79754 51.11045 1.000 51.23183 796 GLN A O 1
ATOM 2806 N N . ASN A 1 170 ? 11.41286 -18.78241 52.35444 1.000 48.59914 797 ASN A N 1
ATOM 2807 C CA . ASN A 1 170 ? 10.77275 -20.09454 52.30515 1.000 57.78750 797 ASN A CA 1
ATOM 2808 C C . ASN A 1 170 ? 9.77324 -20.33465 53.43329 1.000 57.82111 797 ASN A C 1
ATOM 2809 O O . ASN A 1 170 ? 8.80503 -21.07702 53.23176 1.000 56.34409 797 ASN A O 1
ATOM 2820 N N . VAL A 1 171 ? 9.98100 -19.75121 54.61594 1.000 51.63445 798 VAL A N 1
ATOM 2821 C CA . VAL A 1 171 ? 8.96397 -19.71894 55.66153 1.000 57.05555 798 VAL A CA 1
ATOM 2822 C C . VAL A 1 171 ? 9.04136 -18.35830 56.34267 1.000 51.62320 798 VAL A C 1
ATOM 2823 O O . VAL A 1 171 ? 10.06632 -17.67375 56.29783 1.000 44.42224 798 VAL A O 1
ATOM 2836 N N . TYR A 1 172 ? 7.94113 -17.97078 56.98419 1.000 50.34098 799 TYR A N 1
ATOM 2837 C CA . TYR A 1 172 ? 7.91560 -16.69294 57.67998 1.000 48.46821 799 TYR A CA 1
ATOM 2838 C C . TYR A 1 172 ? 8.94506 -16.69026 58.80180 1.000 43.37036 799 TYR A C 1
ATOM 2839 O O . TYR A 1 172 ? 8.99620 -17.61737 59.61563 1.000 40.53233 799 TYR A O 1
ATOM 2857 N N . ARG A 1 173 ? 9.76560 -15.64339 58.84060 1.000 47.13070 800 ARG A N 1
ATOM 2858 C CA . ARG A 1 173 ? 10.79337 -15.47791 59.85914 1.000 44.40467 800 ARG A CA 1
ATOM 2859 C C . ARG A 1 173 ? 10.45898 -14.25374 60.69808 1.000 41.43660 800 ARG A C 1
ATOM 2860 O O . ARG A 1 173 ? 10.42786 -13.13317 60.17829 1.000 43.74305 800 ARG A O 1
ATOM 2881 N N . ALA A 1 174 ? 10.20272 -14.46755 61.98821 1.000 42.70451 801 ALA A N 1
ATOM 2882 C CA . ALA A 1 174 ? 10.11890 -13.35459 62.92374 1.000 43.41412 801 ALA A CA 1
ATOM 2883 C C . ALA A 1 174 ? 11.49530 -12.80961 63.27757 1.000 50.00568 801 ALA A C 1
ATOM 2884 O O . ALA A 1 174 ? 11.59757 -11.67609 63.75992 1.000 47.75225 801 ALA A O 1
ATOM 2891 N N . ASP A 1 175 ? 12.54515 -13.58891 63.04131 1.000 46.80408 802 ASP A N 1
ATOM 2892 C CA . ASP A 1 175 ? 13.92393 -13.18835 63.30086 1.000 43.83397 802 ASP A CA 1
ATOM 2893 C C . ASP A 1 175 ? 14.82517 -14.19389 62.59019 1.000 44.74406 802 ASP A C 1
ATOM 2894 O O . ASP A 1 175 ? 14.34972 -15.14359 61.95976 1.000 46.64892 802 ASP A O 1
ATOM 2903 N N . MET A 1 176 ? 16.13511 -13.98480 62.70370 1.000 43.96726 803 MET A N 1
ATOM 2904 C CA . MET A 1 176 ? 17.11861 -14.82178 62.03022 1.000 44.57983 803 MET A CA 1
ATOM 2905 C C . MET A 1 176 ? 17.72077 -15.88361 62.94560 1.000 42.54404 803 MET A C 1
ATOM 2906 O O . MET A 1 176 ? 18.70764 -16.52374 62.56850 1.000 44.76547 803 MET A O 1
ATOM 2920 N N . SER A 1 177 ? 17.14117 -16.09927 64.12827 1.000 42.59906 804 SER A N 1
ATOM 2921 C CA . SER A 1 177 ? 17.76473 -16.95525 65.13031 1.000 45.86640 804 SER A CA 1
ATOM 2922 C C . SER A 1 177 ? 17.74335 -18.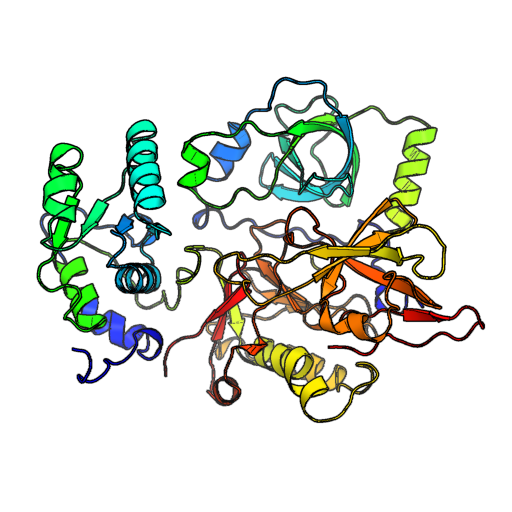43375 64.76596 1.000 46.43204 804 SER A C 1
ATOM 2923 O O . SER A 1 177 ? 18.43670 -19.21990 65.42040 1.000 44.36744 804 SER A O 1
ATOM 2931 N N . GLU A 1 178 ? 16.98163 -18.83641 63.75198 1.000 46.81057 805 GLU A N 1
ATOM 2932 C CA . GLU A 1 178 ? 16.89172 -20.23802 63.37093 1.000 50.51482 805 GLU A CA 1
ATOM 2933 C C . GLU A 1 178 ? 17.85138 -20.61858 62.25092 1.000 48.38787 805 GLU A C 1
ATOM 2934 O O . GLU A 1 178 ? 17.87726 -21.78500 61.84725 1.000 45.71941 805 GLU A O 1
ATOM 2946 N N . PHE A 1 179 ? 18.63438 -19.67610 61.73798 1.000 46.95350 806 PHE A N 1
ATOM 2947 C CA . PHE A 1 179 ? 19.55333 -19.99824 60.65575 1.000 46.38775 806 PHE A CA 1
ATOM 2948 C C . PHE A 1 179 ? 20.70548 -20.85048 61.18466 1.000 43.58751 806 PHE A C 1
ATOM 2949 O O . PHE A 1 179 ? 21.27253 -20.54101 62.23661 1.000 42.55973 806 PHE A O 1
ATOM 2966 N N . PRO A 1 180 ? 21.08777 -21.92561 60.47158 1.000 44.38285 807 PRO A N 1
ATOM 2967 C CA . PRO A 1 180 ? 22.19429 -22.76454 60.95336 1.000 43.62628 807 PRO A CA 1
ATOM 2968 C C . PRO A 1 180 ? 23.53078 -22.06947 60.76288 1.000 45.32734 807 PRO A C 1
ATOM 2969 O O . PRO A 1 180 ? 24.28906 -22.37852 59.83832 1.000 48.22356 807 PRO A O 1
ATOM 2980 N N . LEU A 1 181 ? 23.82038 -21.11891 61.64985 1.000 46.25374 808 LEU A N 1
ATOM 2981 C CA . LEU A 1 181 ? 24.99956 -20.27678 61.48687 1.000 44.00880 808 LEU A CA 1
ATOM 2982 C C . LEU A 1 181 ? 26.28179 -21.08143 61.66172 1.000 49.79938 808 LEU A C 1
ATOM 2983 O O . LEU A 1 181 ? 27.21865 -20.95493 60.86451 1.000 46.33012 808 LEU A O 1
ATOM 2999 N N . GLU A 1 182 ? 26.34233 -21.92024 62.69820 1.000 47.61328 809 GLU A N 1
ATOM 3000 C CA . GLU A 1 182 ? 27.57290 -22.65319 62.97643 1.000 49.99417 809 GLU A CA 1
ATOM 3001 C C . GLU A 1 182 ? 27.90151 -23.63045 61.85393 1.000 49.61801 809 GLU A C 1
ATOM 3002 O O . GLU A 1 182 ? 29.07373 -23.82059 61.51005 1.000 48.49222 809 GLU A O 1
ATOM 3014 N N . GLU A 1 183 ? 26.88101 -24.26112 61.26850 1.000 46.81631 810 GLU A N 1
ATOM 3015 C CA . GLU A 1 183 ? 27.11825 -25.15234 60.13680 1.000 47.72752 810 GLU A CA 1
ATOM 3016 C C . GLU A 1 183 ? 27.83541 -24.41511 59.01248 1.000 49.60525 810 GLU A C 1
ATOM 3017 O O . GLU A 1 183 ? 28.82350 -24.90992 58.45717 1.000 45.53843 810 GLU A O 1
ATOM 3029 N N . TRP A 1 184 ? 27.35880 -23.21698 58.67344 1.000 48.22973 811 TRP A N 1
ATOM 3030 C CA . TRP A 1 184 ? 27.94832 -22.48142 57.56027 1.000 45.31837 811 TRP A CA 1
ATOM 3031 C C . TRP A 1 184 ? 29.31712 -21.92531 57.92568 1.000 44.07948 811 TRP A C 1
ATOM 3032 O O . TRP A 1 184 ? 30.21830 -21.88231 57.08166 1.000 42.73064 811 TRP A O 1
ATOM 3053 N N . TRP A 1 185 ? 29.49977 -21.50482 59.18149 1.000 44.37131 812 TRP A N 1
ATOM 3054 C CA . TRP A 1 185 ? 30.82174 -21.07978 59.63132 1.000 44.59194 812 TRP A CA 1
ATOM 3055 C C . TRP A 1 185 ? 31.84206 -22.19458 59.43570 1.000 46.10812 812 TRP A C 1
ATOM 3056 O O . TRP A 1 185 ? 32.94134 -21.96614 58.91804 1.000 43.22117 812 TRP A O 1
ATOM 3077 N N . ASN A 1 186 ? 31.48701 -23.41761 59.83459 1.000 46.54379 813 ASN A N 1
ATOM 3078 C CA . ASN A 1 186 ? 32.42213 -24.53039 59.71411 1.000 48.82557 813 ASN A CA 1
ATOM 3079 C C . ASN A 1 186 ? 32.69936 -24.87812 58.25785 1.000 46.98922 813 ASN A C 1
ATOM 3080 O O . ASN A 1 186 ? 33.82408 -25.26246 57.91927 1.000 44.94746 813 ASN A O 1
ATOM 3091 N N . ARG A 1 187 ? 31.70313 -24.74270 57.38135 1.000 44.22651 814 ARG A N 1
ATOM 3092 C CA . ARG A 1 187 ? 31.95152 -24.97789 55.96344 1.000 50.14483 814 ARG A CA 1
ATOM 3093 C C . ARG A 1 187 ? 32.90932 -23.93560 55.39904 1.000 47.36690 814 ARG A C 1
ATOM 3094 O O . ARG A 1 187 ? 33.78098 -24.26033 54.58333 1.000 42.31570 814 ARG A O 1
ATOM 3115 N N . MET A 1 188 ? 32.76637 -22.67828 55.82588 1.000 40.60026 815 MET A N 1
ATOM 3116 C CA . MET A 1 188 ? 33.68650 -21.64125 55.37400 1.000 44.03134 815 MET A CA 1
ATOM 3117 C C . MET A 1 188 ? 35.12489 -21.99601 55.73712 1.000 43.40493 815 MET A C 1
ATOM 3118 O O . MET A 1 188 ? 36.05081 -21.75110 54.95467 1.000 41.14794 815 MET A O 1
ATOM 3132 N N . LEU A 1 189 ? 35.32862 -22.58178 56.92171 1.000 40.83512 816 LEU A N 1
ATOM 3133 C CA . LEU A 1 189 ? 36.67430 -22.90040 57.38277 1.000 45.47673 816 LEU A CA 1
ATOM 3134 C C . LEU A 1 189 ? 37.36317 -23.94758 56.51797 1.000 45.59639 816 LEU A C 1
ATOM 3135 O O . LEU A 1 189 ? 38.59683 -24.02434 56.52376 1.000 47.12442 816 LEU A O 1
ATOM 3151 N N . HIS A 1 190 ? 36.60398 -24.76180 55.78621 1.000 44.01967 817 HIS A N 1
ATOM 3152 C CA . HIS A 1 190 ? 37.15733 -25.88327 55.03839 1.000 44.47469 817 HIS A CA 1
ATOM 3153 C C . HIS A 1 190 ? 37.04392 -25.68462 53.53132 1.000 44.31933 817 HIS A C 1
ATOM 3154 O O . HIS A 1 190 ? 36.96877 -26.65433 52.77310 1.000 47.34138 817 HIS A O 1
ATOM 3168 N N . ILE A 1 191 ? 37.02803 -24.43080 53.08589 1.000 42.57886 818 ILE A N 1
ATOM 3169 C CA . ILE A 1 191 ? 37.15254 -24.13944 51.66328 1.000 45.49772 818 ILE A CA 1
ATOM 3170 C C . ILE A 1 191 ? 38.59022 -24.42509 51.24811 1.000 48.01662 818 ILE A C 1
ATOM 3171 O O . ILE A 1 191 ? 39.53554 -23.85329 51.80296 1.000 48.87180 818 ILE A O 1
ATOM 3187 N N . ASN A 1 192 ? 38.76135 -25.31791 50.28058 1.000 47.43430 819 ASN A N 1
ATOM 3188 C CA . ASN A 1 192 ? 40.08951 -25.66844 49.79512 1.000 52.68588 819 ASN A CA 1
ATOM 3189 C C . ASN A 1 192 ? 40.59660 -24.58565 48.85106 1.000 49.74588 819 ASN A C 1
ATOM 3190 O O . ASN A 1 192 ? 40.05594 -24.42680 47.74935 1.000 48.32139 819 ASN A O 1
ATOM 3201 N N . PRO A 1 193 ? 41.62759 -23.82438 49.23411 1.000 50.59338 820 PRO A N 1
ATOM 3202 C CA . PRO A 1 193 ? 42.11897 -22.77332 48.32749 1.000 53.58720 820 PRO A CA 1
ATOM 3203 C C . PRO A 1 193 ? 42.53775 -23.30576 46.96963 1.000 51.32711 820 PRO A C 1
ATOM 3204 O O . PRO A 1 193 ? 42.41821 -22.58811 45.96821 1.000 46.43109 820 PRO A O 1
ATOM 3215 N N . ASP A 1 194 ? 43.01603 -24.55182 46.90477 1.000 53.36587 821 ASP A N 1
ATOM 3216 C CA . ASP A 1 194 ? 43.44750 -25.12656 45.63599 1.000 53.72841 821 ASP A CA 1
ATOM 3217 C C . ASP A 1 194 ? 42.31844 -25.19030 44.61517 1.000 50.56480 821 ASP A C 1
ATOM 3218 O O . ASP A 1 194 ? 42.58912 -25.26092 43.41147 1.000 51.67554 821 ASP A O 1
ATOM 3227 N N . ASP A 1 195 ? 41.06490 -25.16207 45.06260 1.000 50.48643 822 ASP A N 1
ATOM 3228 C CA . ASP A 1 195 ? 39.92237 -25.23602 44.16372 1.000 50.14160 822 ASP A CA 1
ATOM 3229 C C . ASP A 1 195 ? 39.46454 -23.87517 43.65663 1.000 49.43293 822 ASP A C 1
ATOM 3230 O O . ASP A 1 195 ? 38.61334 -23.82189 42.76222 1.000 47.99257 822 ASP A O 1
ATOM 3239 N N . TYR A 1 196 ? 40.00357 -22.78265 44.19125 1.000 46.54869 823 TYR A N 1
ATOM 3240 C CA . TYR A 1 196 ? 39.53753 -21.43705 43.87259 1.000 45.37881 823 TYR A CA 1
ATOM 3241 C C . TYR A 1 196 ? 40.71150 -20.50546 43.61401 1.000 47.65022 823 TYR A C 1
ATOM 3242 O O . TYR A 1 196 ? 40.78761 -19.39224 44.13842 1.000 43.55467 823 TYR A O 1
ATOM 3260 N N . ASP A 1 197 ? 41.64978 -20.96339 42.78416 1.000 46.63532 824 ASP A N 1
ATOM 3261 C CA . ASP A 1 197 ? 42.76640 -20.14329 42.31478 1.000 43.20835 824 ASP A CA 1
ATOM 3262 C C . ASP A 1 197 ? 43.68926 -19.71874 43.45374 1.000 47.77808 824 ASP A C 1
ATOM 3263 O O . ASP A 1 197 ? 44.30864 -18.65380 43.39959 1.000 47.35537 824 ASP A O 1
ATOM 3272 N N . GLY A 1 198 ? 43.79727 -20.54571 44.48943 1.000 46.01734 825 GLY A N 1
ATOM 3273 C CA . GLY A 1 198 ? 44.66831 -20.24240 45.60465 1.000 45.13583 825 GLY A CA 1
ATOM 3274 C C . GLY A 1 198 ? 44.14189 -19.21442 46.57908 1.000 45.23726 825 GLY A C 1
ATOM 3275 O O . GLY A 1 198 ? 44.89561 -18.77569 47.45588 1.000 46.36128 825 GLY A O 1
ATOM 3279 N N . VAL A 1 199 ? 42.87753 -18.81939 46.46472 1.000 42.18345 826 VAL A N 1
ATOM 3280 C CA . VAL A 1 199 ? 42.30593 -17.80937 47.35024 1.000 42.38520 826 VAL A CA 1
ATOM 3281 C C . VAL A 1 199 ? 41.95080 -18.46278 48.68024 1.000 45.34241 826 VAL A C 1
ATOM 3282 O O . VAL A 1 199 ? 41.09537 -19.35260 48.73982 1.000 47.26714 826 VAL A O 1
ATOM 3295 N N . LYS A 1 200 ? 42.60502 -18.01815 49.74943 1.000 38.83866 827 LYS A N 1
ATOM 3296 C CA . LYS A 1 200 ? 42.37283 -18.53323 51.09369 1.000 44.24845 827 LYS A CA 1
ATOM 3297 C C . LYS A 1 200 ? 41.42420 -17.58740 51.82164 1.000 48.44840 827 LYS A C 1
ATOM 3298 O O . LYS A 1 200 ? 41.73603 -16.40476 52.00179 1.000 42.94677 827 LYS A O 1
ATOM 3317 N N . VAL A 1 201 ? 40.27312 -18.10810 52.23474 1.000 43.06765 828 VAL A N 1
ATOM 3318 C CA . VAL A 1 201 ? 39.27272 -17.32281 52.94746 1.000 41.18905 828 VAL A CA 1
ATOM 3319 C C . VAL A 1 201 ? 39.59763 -17.35636 54.43461 1.000 43.49283 828 VAL A C 1
ATOM 3320 O O . VAL A 1 201 ? 39.64543 -18.42982 55.04562 1.000 45.98783 828 VAL A O 1
ATOM 3333 N N . GLU A 1 202 ? 39.81466 -16.18175 55.01805 1.000 43.00085 829 GLU A N 1
ATOM 3334 C CA . GLU A 1 202 ? 40.07946 -16.04747 56.44407 1.000 40.98577 829 GLU A CA 1
ATOM 3335 C C . GLU A 1 202 ? 38.78578 -15.64761 57.14258 1.000 42.29696 829 GLU A C 1
ATOM 3336 O O . GLU A 1 202 ? 38.24869 -14.56240 56.89086 1.000 37.13601 829 GLU A O 1
ATOM 3348 N N . MET A 1 203 ? 38.28833 -16.52327 58.00877 1.000 42.29693 830 MET A N 1
ATOM 3349 C CA . MET A 1 203 ? 37.04397 -16.29590 58.72764 1.000 41.53082 830 MET A CA 1
ATOM 3350 C C . MET A 1 203 ? 37.33686 -15.73409 60.11175 1.000 42.17132 830 MET A C 1
ATOM 3351 O O . MET A 1 203 ? 38.26538 -16.17954 60.79201 1.000 44.30889 830 MET A O 1
ATOM 3365 N N . SER A 1 204 ? 36.53860 -14.75088 60.52212 1.000 38.89833 831 SER A N 1
ATOM 3366 C CA . SER A 1 204 ? 36.71410 -14.11972 61.82042 1.000 40.79790 831 SER A CA 1
ATOM 3367 C C . SER A 1 204 ? 35.35616 -13.71363 62.37360 1.000 39.15925 831 SER A C 1
ATOM 3368 O O . SER A 1 204 ? 34.39992 -13.49703 61.62432 1.000 34.87876 831 SER A O 1
ATOM 3376 N N . ARG A 1 205 ? 35.28323 -13.62436 63.69958 1.000 33.86780 832 ARG A N 1
ATOM 3377 C CA . ARG A 1 205 ? 34.09045 -13.15650 64.39222 1.000 39.66826 832 ARG A CA 1
ATOM 3378 C C . ARG A 1 205 ? 34.50283 -12.70874 65.78286 1.000 38.84256 832 ARG A C 1
ATOM 3379 O O . ARG A 1 205 ? 35.46350 -13.25191 66.34165 1.000 42.92536 832 ARG A O 1
ATOM 3400 N N . PRO A 1 206 ? 33.81130 -11.72967 66.36885 1.000 38.33029 833 PRO A N 1
ATOM 3401 C CA . PRO A 1 206 ? 34.26058 -11.20398 67.66787 1.000 44.32149 833 PRO A CA 1
ATOM 3402 C C . PRO A 1 206 ? 34.35176 -12.26035 68.75079 1.000 46.67080 833 PRO A C 1
ATOM 3403 O O . PRO A 1 206 ? 35.24586 -12.18621 69.60427 1.000 53.42061 833 PRO A O 1
ATOM 3414 N N . SER A 1 207 ? 33.46009 -13.24112 68.74401 1.000 46.65752 834 SER A N 1
ATOM 3415 C CA . SER A 1 207 ? 33.43274 -14.27308 69.76820 1.000 46.16494 834 SER A CA 1
ATOM 3416 C C . SER A 1 207 ? 32.88506 -15.54405 69.14744 1.000 50.79663 834 SER A C 1
ATOM 3417 O O . SER A 1 207 ? 32.19312 -15.49249 68.12314 1.000 49.40679 834 SER A O 1
ATOM 3425 N N . PRO A 1 208 ? 33.17333 -16.70213 69.73919 1.000 51.34744 835 PRO A N 1
ATOM 3426 C CA . PRO A 1 208 ? 32.64342 -17.95568 69.18092 1.000 51.66656 835 PRO A CA 1
ATOM 3427 C C . PRO A 1 208 ? 31.13613 -17.95650 69.00918 1.000 54.35009 835 PRO A C 1
ATOM 3428 O O . PRO A 1 208 ? 30.61678 -18.67968 68.14950 1.000 59.37002 835 PRO A O 1
ATOM 3439 N N . THR A 1 209 ? 30.41602 -17.16659 69.80208 1.000 54.43032 836 THR A N 1
ATOM 3440 C CA . THR A 1 209 ? 28.96107 -17.14558 69.78368 1.000 59.88207 836 THR A CA 1
ATOM 3441 C C . THR A 1 209 ? 28.38823 -15.95418 69.02297 1.000 60.57165 836 THR A C 1
ATOM 3442 O O . THR A 1 209 ? 27.16289 -15.82981 68.92837 1.000 63.49289 836 THR A O 1
ATOM 3453 N N . SER A 1 210 ? 29.23429 -15.08742 68.47314 1.000 55.03343 837 SER A N 1
ATOM 3454 C CA . SER A 1 210 ? 28.76293 -13.87302 67.82371 1.000 55.05328 837 SER A CA 1
ATOM 3455 C C . SER A 1 210 ? 28.32553 -14.14883 66.38987 1.000 51.50779 837 SER A C 1
ATOM 3456 O O . SER A 1 210 ? 28.89240 -14.99580 65.69362 1.000 47.95467 837 SER A O 1
ATOM 3464 N N . LYS A 1 211 ? 27.30485 -13.41406 65.95083 1.000 47.43006 838 LYS A N 1
ATOM 3465 C CA . LYS A 1 211 ? 26.79795 -13.51724 64.58886 1.000 44.34301 838 LYS A CA 1
ATOM 3466 C C . LYS A 1 211 ? 27.50163 -12.57092 63.62348 1.000 41.68558 838 LYS A C 1
ATOM 3467 O O . LYS A 1 211 ? 27.18655 -12.58125 62.42894 1.000 38.68719 838 LYS A O 1
ATOM 3486 N N . TRP A 1 212 ? 28.44521 -11.76118 64.10753 1.000 42.18340 839 TRP A N 1
ATOM 3487 C CA . TRP A 1 212 ? 29.18995 -10.82130 63.26811 1.000 40.42383 839 TRP A CA 1
ATOM 3488 C C . TRP A 1 212 ? 30.31877 -11.57786 62.57212 1.000 36.62254 839 TRP A C 1
ATOM 3489 O O . TRP A 1 212 ? 31.49750 -11.47478 62.92105 1.000 39.59398 839 TRP A O 1
ATOM 3510 N N . ILE A 1 213 ? 29.94317 -12.34599 61.55341 1.000 32.85539 840 ILE A N 1
ATOM 3511 C CA . ILE A 1 213 ? 30.86123 -13.23788 60.85394 1.000 36.67265 840 ILE A CA 1
ATOM 3512 C C . ILE A 1 213 ? 31.39095 -12.52770 59.61736 1.000 36.50943 840 ILE A C 1
ATOM 3513 O O . ILE A 1 213 ? 30.61346 -11.99834 58.81320 1.000 35.16786 840 ILE A O 1
ATOM 3529 N N . VAL A 1 214 ? 32.71384 -12.52152 59.46221 1.000 34.21166 841 VAL A N 1
ATOM 3530 C CA . VAL A 1 214 ? 33.38475 -11.83365 58.36753 1.000 34.70017 841 VAL A CA 1
ATOM 3531 C C . VAL A 1 214 ? 34.24169 -12.83173 57.60311 1.000 32.16763 841 VAL A C 1
ATOM 3532 O O . VAL A 1 214 ? 34.95403 -13.64379 58.20348 1.000 34.83536 841 VAL A O 1
ATOM 3545 N N . ALA A 1 215 ? 34.16568 -12.76966 56.27714 1.000 31.21263 842 ALA A N 1
ATOM 3546 C CA . ALA A 1 215 ? 35.02279 -13.54584 55.38986 1.000 35.81417 842 ALA A CA 1
ATOM 3547 C C . ALA A 1 215 ? 35.95151 -12.57639 54.67171 1.000 35.55580 842 ALA A C 1
ATOM 3548 O O . ALA A 1 215 ? 35.48511 -11.67992 53.96033 1.000 35.20038 842 ALA A O 1
ATOM 3555 N N . THR A 1 216 ? 37.25522 -12.75404 54.85831 1.000 34.88691 843 THR A N 1
ATOM 3556 C CA . THR A 1 216 ? 38.25634 -11.83311 54.33960 1.000 34.39938 843 THR A CA 1
ATOM 3557 C C . THR A 1 216 ? 39.11067 -12.52665 53.28960 1.000 34.84525 843 THR A C 1
ATOM 3558 O O . THR A 1 216 ? 39.57568 -13.65174 53.50103 1.000 35.66583 843 THR A O 1
ATOM 3569 N N . VAL A 1 217 ? 39.31084 -11.84799 52.16458 1.000 32.03968 844 VAL A N 1
ATOM 3570 C CA . VAL A 1 217 ? 40.15493 -12.33184 51.07621 1.000 37.30628 844 VAL A CA 1
ATOM 3571 C C . VAL A 1 217 ? 41.13167 -11.21541 50.72111 1.000 33.60480 844 VAL A C 1
ATOM 3572 O O . VAL A 1 217 ? 40.97706 -10.08516 51.20519 1.000 36.30499 844 VAL A O 1
ATOM 3585 N N . PRO A 1 218 ? 42.14716 -11.47542 49.89653 1.000 36.63943 845 PRO A N 1
ATOM 3586 C CA . PRO A 1 218 ? 43.15041 -10.43224 49.62694 1.000 36.92575 845 PRO A CA 1
ATOM 3587 C C . PRO A 1 218 ? 42.58150 -9.14970 49.03860 1.000 37.32987 845 PRO A C 1
ATOM 3588 O O . PRO A 1 218 ? 43.21834 -8.09793 49.17485 1.000 34.26358 845 PRO A O 1
ATOM 3599 N N . THR A 1 219 ? 41.41124 -9.18938 48.40188 1.000 33.53822 846 THR A N 1
ATOM 3600 C CA . THR A 1 219 ? 40.84197 -8.01018 47.76144 1.000 38.15627 846 THR A CA 1
ATOM 3601 C C . THR A 1 219 ? 39.75601 -7.33709 48.59212 1.000 33.50814 846 THR A C 1
ATOM 3602 O O . THR A 1 219 ? 39.22490 -6.30467 48.16871 1.000 31.68532 846 THR A O 1
ATOM 3613 N N . GLY A 1 220 ? 39.41261 -7.88450 49.75160 1.000 34.55265 847 GLY A N 1
ATOM 3614 C CA . GLY A 1 220 ? 38.40050 -7.27115 50.59390 1.000 32.95487 847 GLY A CA 1
ATOM 3615 C C . GLY A 1 220 ? 37.79621 -8.29811 51.53648 1.000 31.55050 847 GLY A C 1
ATOM 3616 O O . GLY A 1 220 ? 38.40152 -9.33062 51.82055 1.000 30.08553 847 GLY A O 1
ATOM 3620 N N . CYS A 1 221 ? 36.59013 -7.98673 52.00952 1.000 27.88648 848 CYS A N 1
ATOM 3621 C CA . CYS A 1 221 ? 35.89922 -8.86744 52.93799 1.000 31.48766 848 CYS A CA 1
ATOM 3622 C C . CYS A 1 221 ? 34.39679 -8.76082 52.72917 1.000 33.78423 848 CYS A C 1
ATOM 3623 O O . CYS A 1 221 ? 33.89513 -7.84261 52.07496 1.000 30.93278 848 CYS A O 1
ATOM 3631 N N . LEU A 1 222 ? 33.67889 -9.71780 53.30826 1.000 28.78024 849 LEU A N 1
ATOM 3632 C CA . LEU A 1 222 ? 32.22412 -9.76212 53.23819 1.000 34.25746 849 LEU A CA 1
ATOM 3633 C C . LEU A 1 222 ? 31.68984 -9.98258 54.64303 1.000 34.55357 849 LEU A C 1
ATOM 3634 O O . LEU A 1 222 ? 32.01594 -10.98776 55.28334 1.000 33.57448 849 LEU A O 1
ATOM 3650 N N . HIS A 1 223 ? 30.89164 -9.03638 55.12745 1.000 31.37194 850 HIS A N 1
ATOM 3651 C CA . HIS A 1 223 ? 30.22339 -9.16486 56.42124 1.000 31.19398 850 HIS A CA 1
ATOM 3652 C C . HIS A 1 223 ? 28.89331 -9.85784 56.15959 1.000 33.11763 850 HIS A C 1
ATOM 3653 O O . HIS A 1 223 ? 27.90909 -9.22044 55.77661 1.000 31.22497 850 HIS A O 1
ATOM 3667 N N . ILE A 1 224 ? 28.87270 -11.17709 56.36940 1.000 32.52146 851 ILE A N 1
ATOM 3668 C CA . ILE A 1 224 ? 27.78252 -12.01076 55.86697 1.000 33.92873 851 ILE A CA 1
ATOM 3669 C C . ILE A 1 224 ? 26.44477 -11.53940 56.42410 1.000 35.75482 851 ILE A C 1
ATOM 3670 O O . ILE A 1 224 ? 25.51442 -11.21872 55.67498 1.000 36.28489 851 ILE A O 1
ATOM 3686 N N . THR A 1 225 ? 26.32294 -11.50952 57.75047 1.000 33.95431 852 THR A N 1
ATOM 3687 C CA . THR A 1 225 ? 25.04783 -11.18091 58.37650 1.000 40.20757 852 THR A CA 1
ATOM 3688 C C . THR A 1 225 ? 24.71141 -9.69750 58.30080 1.000 35.37142 852 THR A C 1
ATOM 3689 O O . THR A 1 225 ? 23.63331 -9.30639 58.76055 1.000 35.86792 852 THR A O 1
ATOM 3700 N N . ARG A 1 226 ? 25.59486 -8.87290 57.74155 1.000 33.46743 853 ARG A N 1
ATOM 3701 C CA . ARG A 1 226 ? 25.29982 -7.47774 57.44815 1.000 33.30543 853 ARG A CA 1
ATOM 3702 C C . ARG A 1 226 ? 25.04223 -7.23647 55.96586 1.000 35.32952 853 ARG A C 1
ATOM 3703 O O . ARG A 1 226 ? 24.79555 -6.09204 55.57190 1.000 32.27271 853 ARG A O 1
ATOM 3724 N N . GLN A 1 227 ? 25.12082 -8.27795 55.13499 1.000 28.94909 854 GLN A N 1
ATOM 3725 C CA . GLN A 1 227 ? 24.92713 -8.14473 53.69048 1.000 28.11670 854 GLN A CA 1
ATOM 3726 C C . GLN A 1 227 ? 25.80890 -7.04055 53.10781 1.000 35.24204 854 GLN A C 1
ATOM 3727 O O . GLN A 1 227 ? 25.43491 -6.37148 52.14104 1.000 31.91911 854 GLN A O 1
ATOM 3741 N N . THR A 1 228 ? 26.99954 -6.85590 53.67868 1.000 31.06364 855 THR A N 1
ATOM 3742 C CA . THR A 1 228 ? 27.87750 -5.74608 53.33403 1.000 30.82050 855 THR A CA 1
ATOM 3743 C C . THR A 1 228 ? 29.23908 -6.27194 52.90459 1.000 31.03957 855 THR A C 1
ATOM 3744 O O . THR A 1 228 ? 29.88261 -7.02175 53.64680 1.000 31.93766 855 THR A O 1
ATOM 3755 N N . ALA A 1 229 ? 29.67319 -5.87506 51.71152 1.000 24.23947 856 ALA A N 1
ATOM 3756 C CA . ALA A 1 229 ? 31.00639 -6.17100 51.21111 1.000 31.11981 856 ALA A CA 1
ATOM 3757 C C . ALA A 1 229 ? 31.85217 -4.90425 51.24801 1.000 31.23731 856 ALA A C 1
ATOM 3758 O O . ALA A 1 229 ? 31.33617 -3.79081 51.10911 1.000 32.07050 856 ALA A O 1
ATOM 3765 N N . LEU A 1 230 ? 33.16019 -5.08292 51.43112 1.000 30.39651 857 LEU A N 1
ATOM 3766 C CA . LEU A 1 230 ? 34.08469 -3.96307 51.59707 1.000 34.19676 857 LEU A CA 1
ATOM 3767 C C . LEU A 1 230 ? 35.38499 -4.28403 50.87349 1.000 33.36832 857 LEU A C 1
ATOM 3768 O O . LEU A 1 230 ? 36.13675 -5.16476 51.30185 1.000 29.27667 857 LEU A O 1
ATOM 3784 N N . HIS A 1 231 ? 35.65188 -3.56761 49.78524 1.000 31.21766 858 HIS A N 1
ATOM 3785 C CA . HIS A 1 231 ? 36.91063 -3.73186 49.07230 1.000 29.36135 858 HIS A CA 1
ATOM 3786 C C . HIS A 1 231 ? 38.04859 -3.11829 49.87882 1.000 30.69835 858 HIS A C 1
ATOM 3787 O O . HIS A 1 231 ? 37.88227 -2.08979 50.54117 1.000 29.43128 858 HIS A O 1
ATOM 3801 N N . THR A 1 232 ? 39.21622 -3.75922 49.81807 1.000 29.41474 859 THR A N 1
ATOM 3802 C CA . THR A 1 232 ? 40.31781 -3.38152 50.69629 1.000 30.06406 859 THR A CA 1
ATOM 3803 C C . THR A 1 232 ? 40.79259 -1.95244 50.45677 1.000 26.95389 859 THR A C 1
ATOM 3804 O O . THR A 1 232 ? 41.37749 -1.34964 51.36136 1.000 32.99600 859 THR A O 1
ATOM 3815 N N . ASN A 1 233 ? 40.53211 -1.39379 49.27020 1.000 28.52987 860 ASN A N 1
ATOM 3816 C CA . ASN A 1 233 ? 40.95489 -0.03775 48.94122 1.000 29.96328 860 ASN A CA 1
ATOM 3817 C C . ASN A 1 233 ? 40.01606 1.03655 49.47512 1.000 33.95115 860 ASN A C 1
ATOM 3818 O O . ASN A 1 233 ? 40.39565 2.21089 49.50010 1.000 33.92158 860 ASN A O 1
ATOM 3829 N N . LEU A 1 234 ? 38.80526 0.66843 49.89419 1.000 33.69683 861 LEU A N 1
ATOM 3830 C CA . LEU A 1 234 ? 37.77052 1.64614 50.18942 1.000 30.33592 861 LEU A CA 1
ATOM 3831 C C . LEU A 1 234 ? 37.53223 1.77122 51.68948 1.000 33.33493 861 LEU A C 1
ATOM 3832 O O . LEU A 1 234 ? 37.76542 0.82431 52.44753 1.000 31.85596 861 LEU A O 1
ATOM 3848 N N . PRO A 1 235 ? 37.07181 2.93691 52.14835 1.000 32.02944 862 PRO A N 1
ATOM 3849 C CA . PRO A 1 235 ? 36.74923 3.09442 53.57156 1.000 34.77739 862 PRO A CA 1
ATOM 3850 C C . PRO A 1 235 ? 35.31871 2.69970 53.90892 1.000 35.95556 862 PRO A C 1
ATOM 3851 O O . PRO A 1 235 ? 34.99591 2.47679 55.08036 1.000 35.69636 862 PRO A O 1
ATOM 3862 N N . ASP A 1 236 ? 34.45601 2.60920 52.89506 1.000 33.81282 863 ASP A N 1
ATOM 3863 C CA A ASP A 1 236 ? 33.03666 2.33666 53.07794 0.444 35.62723 863 ASP A CA 1
ATOM 3864 C CA B ASP A 1 236 ? 33.04498 2.31876 53.09988 0.556 36.75755 863 ASP A CA 1
ATOM 3865 C C . ASP A 1 236 ? 32.62560 1.13509 52.24254 1.000 31.04711 863 ASP A C 1
ATOM 3866 O O . ASP A 1 236 ? 33.07073 0.98689 51.10094 1.000 34.80772 863 ASP A O 1
ATOM 3883 N N . GLY A 1 237 ? 31.75999 0.29611 52.80647 1.000 30.44281 864 GLY A N 1
ATOM 3884 C CA . GLY A 1 237 ? 31.28308 -0.89028 52.13326 1.000 32.25011 864 GLY A CA 1
ATOM 3885 C C . GLY A 1 237 ? 30.05806 -0.61590 51.28536 1.000 33.56280 864 GLY A C 1
ATOM 3886 O O . GLY A 1 237 ? 29.66092 0.52546 51.05005 1.000 34.40807 864 GLY A O 1
ATOM 3890 N N . ILE A 1 238 ? 29.44154 -1.70548 50.82720 1.000 30.24259 865 ILE A N 1
ATOM 3891 C CA . ILE A 1 238 ? 28.31252 -1.63558 49.91091 1.000 32.02973 865 ILE A CA 1
ATOM 3892 C C . ILE A 1 238 ? 27.40667 -2.82507 50.18458 1.000 35.55596 865 ILE A C 1
ATOM 3893 O O . ILE A 1 238 ? 27.86673 -3.90906 50.54863 1.000 31.05089 865 ILE A O 1
ATOM 3909 N N . GLU A 1 239 ? 26.10062 -2.61147 50.02089 1.000 29.38866 866 GLU A N 1
ATOM 3910 C CA . GLU A 1 239 ? 25.15053 -3.70701 50.15280 1.000 33.45409 866 GLU A CA 1
ATOM 3911 C C . GLU A 1 239 ? 25.27263 -4.63079 48.94718 1.000 30.04382 866 GLU A C 1
ATOM 3912 O O . GLU A 1 239 ? 25.17353 -4.18824 47.79944 1.000 31.02947 866 GLU A O 1
ATOM 3924 N N . VAL A 1 240 ? 25.49908 -5.91806 49.20741 1.000 27.92955 867 VAL A N 1
ATOM 3925 C CA . VAL A 1 240 ? 25.69406 -6.86989 48.12171 1.000 31.16569 867 VAL A CA 1
ATOM 3926 C C . VAL A 1 240 ? 24.35914 -7.15145 47.44833 1.000 33.89205 867 VAL A C 1
ATOM 3927 O O . VAL A 1 240 ? 23.35697 -7.44690 48.11200 1.000 32.82200 867 VAL A O 1
ATOM 3940 N N . ARG A 1 241 ? 24.34306 -7.06036 46.11887 1.000 31.49446 868 ARG A N 1
ATOM 3941 C CA . ARG A 1 241 ? 23.14020 -7.29739 45.32246 1.000 34.84456 868 ARG A CA 1
ATOM 3942 C C . ARG A 1 241 ? 22.97583 -8.80406 45.10670 1.000 39.94700 868 ARG A C 1
ATOM 3943 O O . ARG A 1 241 ? 23.09315 -9.33591 44.00097 1.000 39.93784 868 ARG A O 1
ATOM 3964 N N . ILE A 1 242 ? 22.67624 -9.49725 46.20420 1.000 34.56210 869 ILE A N 1
ATOM 3965 C CA . ILE A 1 242 ? 22.68279 -10.95893 46.19460 1.000 37.44156 869 ILE A CA 1
ATOM 3966 C C . ILE A 1 242 ? 21.35572 -11.56182 45.73190 1.000 42.49964 869 ILE A C 1
ATOM 3967 O O . ILE A 1 242 ? 21.34269 -12.68168 45.20850 1.000 39.22044 869 ILE A O 1
ATOM 3983 N N . HIS A 1 243 ? 20.23530 -10.84847 45.89523 1.000 34.86607 870 HIS A N 1
ATOM 3984 C CA . HIS A 1 243 ? 18.93964 -11.38988 45.49081 1.000 42.18751 870 HIS A CA 1
ATOM 3985 C C . HIS A 1 243 ? 18.83207 -11.60820 43.98638 1.000 46.89857 870 HIS A C 1
ATOM 3986 O O . HIS A 1 243 ? 17.84140 -12.18280 43.52524 1.000 46.22239 870 HIS A O 1
ATOM 4000 N N . LYS A 1 244 ? 19.82663 -11.17370 43.22015 1.000 46.07289 871 LYS A N 1
ATOM 4001 C CA . LYS A 1 244 ? 19.76051 -11.14389 41.76981 1.000 52.80059 871 LYS A CA 1
ATOM 4002 C C . LYS A 1 244 ? 20.55540 -12.28688 41.15541 1.000 46.65341 871 LYS A C 1
ATOM 4003 O O . LYS A 1 244 ? 20.50914 -12.47618 39.93500 1.000 49.94558 871 LYS A O 1
ATOM 4022 N N . VAL A 1 245 ? 21.25823 -13.05229 41.98193 1.000 47.38173 872 VAL A N 1
ATOM 4023 C CA . VAL A 1 245 ? 22.00805 -14.23092 41.56209 1.000 48.35126 872 VAL A CA 1
ATOM 4024 C C . VAL A 1 245 ? 21.03713 -15.39843 41.45115 1.000 45.41206 872 VAL A C 1
ATOM 4025 O O . VAL A 1 245 ? 20.35873 -15.72602 42.43503 1.000 46.11651 872 VAL A O 1
ATOM 4038 N N . PRO A 1 246 ? 20.92667 -16.05181 40.29554 1.000 46.83026 873 PRO A N 1
ATOM 4039 C CA . PRO A 1 246 ? 20.05332 -17.22883 40.21075 1.000 47.41717 873 PRO A CA 1
ATOM 4040 C C . PRO A 1 246 ? 20.53028 -18.32586 41.15024 1.000 48.27034 873 PRO A C 1
ATOM 4041 O O . PRO A 1 246 ? 21.73052 -18.57451 41.28707 1.000 48.76080 873 PRO A O 1
ATOM 4052 N N . ASP A 1 247 ? 19.56930 -18.98605 41.80180 1.000 47.81199 874 ASP A N 1
ATOM 4053 C CA . ASP A 1 247 ? 19.90695 -20.02466 42.76743 1.000 54.71407 874 ASP A CA 1
ATOM 4054 C C . ASP A 1 247 ? 20.84794 -21.06667 42.17604 1.000 55.49000 874 ASP A C 1
ATOM 4055 O O . ASP A 1 247 ? 21.69360 -21.61856 42.88875 1.000 52.57399 874 ASP A O 1
ATOM 4064 N N . ASP A 1 248 ? 20.72307 -21.34344 40.87689 1.000 55.23865 875 ASP A N 1
ATOM 4065 C CA . ASP A 1 248 ? 21.45191 -22.45312 40.27562 1.000 58.29208 875 ASP A CA 1
ATOM 4066 C C . ASP A 1 248 ? 22.94789 -22.18797 40.16081 1.000 58.37758 875 ASP A C 1
ATOM 4067 O O . ASP A 1 248 ? 23.71899 -23.14095 40.00644 1.000 56.49976 875 ASP A O 1
ATOM 4076 N N . GLU A 1 249 ? 23.37945 -20.92628 40.23450 1.000 50.95248 876 GLU A N 1
ATOM 4077 C CA . GLU A 1 249 ? 24.80257 -20.63315 40.09850 1.000 50.82025 876 GLU A CA 1
ATOM 4078 C C . GLU A 1 249 ? 25.62880 -21.35421 41.15639 1.000 50.76352 876 GLU A C 1
ATOM 4079 O O . GLU A 1 249 ? 26.80689 -21.65228 40.92700 1.000 46.69123 876 GLU A O 1
ATOM 4091 N N . PHE A 1 250 ? 25.03373 -21.64985 42.31083 1.000 51.59288 877 PHE A N 1
ATOM 4092 C CA . PHE A 1 250 ? 25.76081 -22.26160 43.41685 1.000 49.47182 877 PHE A CA 1
ATOM 4093 C C . PHE A 1 250 ? 25.85967 -23.77567 43.30108 1.000 53.08880 877 PHE A C 1
ATOM 4094 O O . PHE A 1 250 ? 26.50633 -24.40295 44.14710 1.000 55.10103 877 PHE A O 1
ATOM 4111 N N . LYS A 1 251 ? 25.24179 -24.37553 42.28734 1.000 53.62752 878 LYS A N 1
ATOM 4112 C CA . LYS A 1 251 ? 25.47668 -25.77704 41.97159 1.000 58.18909 878 LYS A CA 1
ATOM 4113 C C . LYS A 1 251 ? 26.66418 -25.96713 41.03786 1.000 51.59091 878 LYS A C 1
ATOM 4114 O O . LYS A 1 251 ? 27.04278 -27.11068 40.76504 1.000 56.48584 878 LYS A O 1
ATOM 4133 N N . ARG A 1 252 ? 27.25499 -24.88003 40.54922 1.000 53.45800 879 ARG A N 1
ATOM 4134 C CA . ARG A 1 252 ? 28.43215 -24.96225 39.69734 1.000 57.37329 879 ARG A CA 1
ATOM 4135 C C . ARG A 1 252 ? 29.66710 -25.24420 40.54216 1.000 55.29929 879 ARG A C 1
ATOM 4136 O O . ARG A 1 252 ? 29.83546 -24.68355 41.62886 1.000 55.64249 879 ARG A O 1
ATOM 4157 N N . ARG A 1 253 ? 30.53337 -26.11701 40.03613 1.000 52.13231 880 ARG A N 1
ATOM 4158 C CA . ARG A 1 253 ? 31.68423 -26.56719 40.80447 1.000 55.48884 880 ARG A CA 1
ATOM 4159 C C . ARG A 1 253 ? 32.84945 -25.59474 40.67572 1.000 53.13037 880 ARG A C 1
ATOM 4160 O O . ARG A 1 253 ? 33.12533 -25.06925 39.59389 1.000 52.53249 880 ARG A O 1
ATOM 4181 N N . ASN A 1 254 ? 33.53094 -25.35931 41.79802 1.000 50.26455 881 ASN A N 1
ATOM 4182 C CA . ASN A 1 254 ? 34.74832 -24.54966 41.83358 1.000 53.37008 881 ASN A CA 1
ATOM 4183 C C . ASN A 1 254 ? 34.55992 -23.21475 41.11870 1.000 50.41611 881 ASN A C 1
ATOM 4184 O O . ASN A 1 254 ? 35.42062 -22.76501 40.35919 1.000 48.00751 881 ASN A O 1
ATOM 4195 N N . LEU A 1 255 ? 33.42525 -22.56956 41.36593 1.000 48.35424 882 LEU A N 1
ATOM 4196 C CA . LEU A 1 255 ? 33.13179 -21.26903 40.78016 1.000 48.55607 882 LEU A CA 1
ATOM 4197 C C . LEU A 1 255 ? 33.48735 -20.16825 41.77119 1.000 41.87022 882 LEU A C 1
ATOM 4198 O O . LEU A 1 255 ? 33.15846 -20.26253 42.95867 1.000 40.89919 882 LEU A O 1
ATOM 4214 N N . SER A 1 256 ? 34.16254 -19.13510 41.28055 1.000 44.15141 883 SER A N 1
ATOM 4215 C CA . SER A 1 256 ? 34.45172 -17.93886 42.05513 1.000 42.75611 883 SER A CA 1
ATOM 4216 C C . SER A 1 256 ? 33.50940 -16.82042 41.62774 1.000 39.01801 883 SER A C 1
ATOM 4217 O O . SER A 1 256 ? 33.11463 -16.73070 40.46188 1.000 37.92963 883 SER A O 1
ATOM 4225 N N . PHE A 1 257 ? 33.14640 -15.97271 42.58844 1.000 36.82111 884 PHE A N 1
ATOM 4226 C CA . PHE A 1 257 ? 32.24985 -14.85025 42.36051 1.000 34.89767 884 PHE A CA 1
ATOM 4227 C C . PHE A 1 257 ? 32.98156 -13.54223 42.63296 1.000 34.36217 884 PHE A C 1
ATOM 4228 O O . PHE A 1 257 ? 33.89313 -13.48283 43.46298 1.000 36.86998 884 PHE A O 1
ATOM 4245 N N . TYR A 1 258 ? 32.56569 -12.49066 41.93317 1.000 35.25506 885 TYR A N 1
ATOM 4246 C CA . TYR A 1 258 ? 33.12891 -11.15729 42.09319 1.000 31.91438 885 TYR A CA 1
ATOM 4247 C C . TYR A 1 258 ? 32.04497 -10.21730 42.59813 1.000 32.29494 885 TYR A C 1
ATOM 4248 O O . TYR A 1 258 ? 30.96552 -10.13060 42.00314 1.000 36.29590 885 TYR A O 1
ATOM 4266 N N . VAL A 1 259 ? 32.33143 -9.52108 43.69315 1.000 29.80962 886 VAL A N 1
ATOM 4267 C CA . VAL A 1 259 ? 31.41947 -8.54078 44.27162 1.000 31.67221 886 VAL A CA 1
ATOM 4268 C C . VAL A 1 259 ? 32.02099 -7.15944 44.04690 1.000 31.32685 886 VAL A C 1
ATOM 4269 O O . VAL A 1 259 ? 33.13918 -6.88071 44.49812 1.000 29.76584 886 VAL A O 1
ATOM 4282 N N . CYS A 1 260 ? 31.28942 -6.29597 43.34423 1.000 29.24341 887 CYS A N 1
ATOM 4283 C CA . CYS A 1 260 ? 31.78220 -4.94710 43.10371 1.000 29.34411 887 CYS A CA 1
ATOM 4284 C C . CYS A 1 260 ? 31.73455 -4.13502 44.39108 1.000 30.58446 887 CYS A C 1
ATOM 4285 O O . CYS A 1 260 ? 30.67774 -4.00260 45.01651 1.000 32.91276 887 CYS A O 1
ATOM 4292 N N . GLY A 1 261 ? 32.88004 -3.57278 44.77307 1.000 29.98261 888 GLY A N 1
ATOM 4293 C CA . GLY A 1 261 ? 32.97367 -2.81826 46.00726 1.000 31.99181 888 GLY A CA 1
ATOM 4294 C C . GLY A 1 261 ? 32.29482 -1.46665 45.97789 1.000 32.70142 888 GLY A C 1
ATOM 4295 O O . GLY A 1 261 ? 32.17308 -0.83691 47.03431 1.000 30.49334 888 GLY A O 1
ATOM 4299 N N . GLU A 1 262 ? 31.84736 -1.00769 44.80932 1.000 26.86359 889 GLU A N 1
ATOM 4300 C CA . GLU A 1 262 ? 31.23571 0.30966 44.68973 1.000 34.31720 889 GLU A CA 1
ATOM 4301 C C . GLU A 1 262 ? 29.74328 0.27889 44.39736 1.000 31.23413 889 GLU A C 1
ATOM 4302 O O . GLU A 1 262 ? 29.04221 1.21397 44.78712 1.000 32.64489 889 GLU A O 1
ATOM 4314 N N . CYS A 1 263 ? 29.22945 -0.76353 43.73365 1.000 30.62209 890 CYS A N 1
ATOM 4315 C CA . CYS A 1 263 ? 27.79535 -0.87827 43.49582 1.000 31.50263 890 CYS A CA 1
ATOM 4316 C C . CYS A 1 263 ? 27.18397 -2.17810 44.00530 1.000 29.55330 890 CYS A C 1
ATOM 4317 O O . CYS A 1 263 ? 25.95263 -2.28466 44.04248 1.000 30.96790 890 CYS A O 1
ATOM 4324 N N . GLY A 1 264 ? 27.99135 -3.15518 44.41380 1.000 34.88803 891 GLY A N 1
ATOM 4325 C CA . GLY A 1 264 ? 27.47795 -4.36229 45.02698 1.000 31.87102 891 GLY A CA 1
ATOM 4326 C C . GLY A 1 264 ? 27.01636 -5.43884 44.07062 1.000 31.44973 891 GLY A C 1
ATOM 4327 O O . GLY A 1 264 ? 26.53978 -6.48626 44.52864 1.000 29.25171 891 GLY A O 1
ATOM 4331 N N . THR A 1 265 ? 27.13580 -5.22324 42.76470 1.000 31.21421 892 THR A N 1
ATOM 4332 C CA . THR A 1 265 ? 26.74048 -6.24430 41.80488 1.000 30.29478 892 THR A CA 1
ATOM 4333 C C . THR A 1 265 ? 27.62580 -7.47640 41.95125 1.000 35.27551 892 THR A C 1
ATOM 4334 O O . THR A 1 265 ? 28.83190 -7.37212 42.19378 1.000 28.10640 892 THR A O 1
ATOM 4345 N N . VAL A 1 266 ? 27.01617 -8.65105 41.81193 1.000 31.87606 893 VAL A N 1
ATOM 4346 C CA . VAL A 1 266 ? 27.72449 -9.92401 41.88136 1.000 32.21624 893 VAL A CA 1
ATOM 4347 C C . VAL A 1 266 ? 27.88679 -10.46185 40.46728 1.000 35.07779 893 VAL A C 1
ATOM 4348 O O . VAL A 1 266 ? 26.93227 -10.45566 39.67935 1.000 37.23267 893 VAL A O 1
ATOM 4361 N N . ALA A 1 267 ? 29.09035 -10.93189 40.14574 1.000 35.73209 894 ALA A N 1
ATOM 4362 C CA . ALA A 1 267 ? 29.39226 -11.43895 38.81634 1.000 35.77501 894 ALA A CA 1
ATOM 4363 C C . ALA A 1 267 ? 30.22089 -12.70955 38.93167 1.000 36.34767 894 ALA A C 1
ATOM 4364 O O . ALA A 1 267 ? 30.83397 -12.98732 39.96490 1.000 31.61613 894 ALA A O 1
ATOM 4371 N N . CYS A 1 268 ? 30.22764 -13.48255 37.84946 1.000 32.89808 895 CYS A N 1
ATOM 4372 C CA . CYS A 1 268 ? 30.99810 -14.71551 37.78594 1.000 40.56390 895 CYS A CA 1
ATOM 4373 C C . CYS A 1 268 ? 31.22250 -15.06125 36.32272 1.000 41.47660 895 CYS A C 1
ATOM 4374 O O . CYS A 1 268 ? 30.55415 -14.53027 35.43263 1.000 39.94627 895 CYS A O 1
ATOM 4382 N N . ASP A 1 269 ? 32.17279 -15.96197 36.08632 1.000 40.18571 896 ASP A N 1
ATOM 4383 C CA . ASP A 1 269 ? 32.45545 -16.40185 34.72676 1.000 43.06048 896 ASP A CA 1
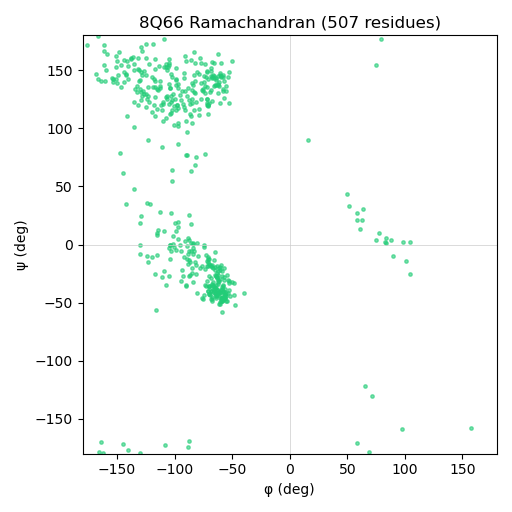ATOM 4384 C C . ASP A 1 269 ? 31.24547 -17.12077 34.14158 1.000 46.06900 896 ASP A C 1
ATOM 4385 O O . ASP A 1 269 ? 30.53358 -17.84647 34.84140 1.000 44.06882 896 ASP A O 1
ATOM 4394 N N . GLY A 1 270 ? 31.01470 -16.91444 32.84685 1.000 45.87666 897 GLY A N 1
ATOM 4395 C CA . GLY A 1 270 ? 29.89682 -17.55406 32.18935 1.000 49.32444 897 GLY A CA 1
ATOM 4396 C C . GLY A 1 270 ? 30.04497 -19.06172 32.12953 1.000 51.66461 897 GLY A C 1
ATOM 4397 O O . GLY A 1 270 ? 31.14363 -19.61542 32.17951 1.000 49.82892 897 GLY A O 1
ATOM 4401 N N . ARG A 1 271 ? 28.90302 -19.73515 32.01746 1.000 53.66474 898 ARG A N 1
ATOM 4402 C CA . ARG A 1 271 ? 28.86675 -21.19358 31.98294 1.000 54.15064 898 ARG A CA 1
ATOM 4403 C C . ARG A 1 271 ? 29.44136 -21.72374 30.67497 1.000 54.31694 898 ARG A C 1
ATOM 4404 O O . ARG A 1 271 ? 28.92685 -21.42848 29.59743 1.000 56.11278 898 ARG A O 1
ATOM 4425 N N . ILE B 2 10 ? 19.14848 -5.51743 73.77969 1.000 98.98949 326 ILE B N 1
ATOM 4426 C CA . ILE B 2 10 ? 20.18983 -6.51064 74.01386 1.000 106.66338 326 ILE B CA 1
ATOM 4427 C C . ILE B 2 10 ? 21.33984 -6.26622 73.04801 1.000 112.86666 326 ILE B C 1
ATOM 4428 O O . ILE B 2 10 ? 21.24822 -6.59593 71.86571 1.000 108.65963 326 ILE B O 1
ATOM 4443 N N . ASP B 2 11 ? 22.42563 -5.68082 73.55632 1.000 126.92709 327 ASP B N 1
ATOM 4444 C CA . ASP B 2 11 ? 23.59340 -5.43878 72.71615 1.000 117.71712 327 ASP B CA 1
ATOM 4445 C C . ASP B 2 11 ? 24.26349 -6.73502 72.29071 1.000 129.94284 327 ASP B C 1
ATOM 4446 O O . ASP B 2 11 ? 25.03049 -6.73330 71.32150 1.000 115.31042 327 ASP B O 1
ATOM 4455 N N . ASP B 2 12 ? 24.00402 -7.82946 73.00281 1.000 119.36097 328 ASP B N 1
ATOM 4456 C CA . ASP B 2 12 ? 24.23492 -9.16429 72.47176 1.000 117.65508 328 ASP B CA 1
ATOM 4457 C C . ASP B 2 12 ? 25.71374 -9.47497 72.30084 1.000 104.57240 328 ASP B C 1
ATOM 4458 O O . ASP B 2 12 ? 26.57624 -8.65413 72.62887 1.000 97.50655 328 ASP B O 1
ATOM 4467 N N . GLU B 2 13 ? 26.00902 -10.67058 71.78900 1.000 101.94596 329 GLU B N 1
ATOM 4468 C CA . GLU B 2 13 ? 27.37962 -11.15623 71.72204 1.000 89.97684 329 GLU B CA 1
ATOM 4469 C C . GLU B 2 13 ? 28.22389 -10.41680 70.69485 1.000 80.29657 329 GLU B C 1
ATOM 4470 O O . GLU B 2 13 ? 29.45271 -10.54013 70.72593 1.000 75.14754 329 GLU B O 1
ATOM 4482 N N . ASP B 2 14 ? 27.60191 -9.66321 69.79048 1.000 77.58500 330 ASP B N 1
ATOM 4483 C CA . ASP B 2 14 ? 28.35348 -8.93573 68.77852 1.000 68.77589 330 ASP B CA 1
ATOM 4484 C C . ASP B 2 14 ? 29.11328 -7.75498 69.36301 1.000 65.49617 330 ASP B C 1
ATOM 4485 O O . ASP B 2 14 ? 30.04160 -7.25124 68.72284 1.000 55.56439 330 ASP B O 1
ATOM 4494 N N . THR B 2 15 ? 28.74184 -7.30389 70.55675 1.000 71.15001 331 THR B N 1
ATOM 4495 C CA . THR B 2 15 ? 29.40985 -6.17869 71.19380 1.000 67.85171 331 THR B CA 1
ATOM 4496 C C . THR B 2 15 ? 30.63731 -6.59030 71.99553 1.000 69.03666 331 THR B C 1
ATOM 4497 O O . THR B 2 15 ? 31.44755 -5.72426 72.34166 1.000 60.90967 331 THR B O 1
ATOM 4508 N N . TYR B 2 16 ? 30.80537 -7.87694 72.28631 1.000 71.52974 332 TYR B N 1
ATOM 4509 C CA . TYR B 2 16 ? 31.95081 -8.32631 73.06828 1.000 74.89742 332 TYR B CA 1
ATOM 4510 C C . TYR B 2 16 ? 33.22866 -8.19015 72.24698 1.000 73.02239 332 TYR B C 1
ATOM 4511 O O . TYR B 2 16 ? 33.34855 -8.78196 71.16909 1.000 69.62296 332 TYR B O 1
ATOM 4529 N N . GLY B 2 17 ? 34.18457 -7.41757 72.75853 1.000 68.75422 333 GLY B N 1
ATOM 4530 C CA . GLY B 2 17 ? 35.43398 -7.19584 72.06736 1.000 58.52297 333 GLY B CA 1
ATOM 4531 C C . GLY B 2 17 ? 35.35388 -6.25111 70.89202 1.000 56.51198 333 GLY B C 1
ATOM 4532 O O . GLY B 2 17 ? 36.36373 -6.06456 70.20020 1.000 53.77407 333 GLY B O 1
ATOM 4536 N N . THR B 2 18 ? 34.19232 -5.64971 70.64109 1.000 51.37384 334 THR B N 1
ATOM 4537 C CA . THR B 2 18 ? 34.01375 -4.74180 69.51841 1.000 47.78990 334 THR B CA 1
ATOM 4538 C C . THR B 2 18 ? 33.66628 -3.31848 69.92371 1.000 42.77886 334 THR B C 1
ATOM 4539 O O . THR B 2 18 ? 33.92564 -2.39745 69.14719 1.000 38.54802 334 THR B O 1
ATOM 4550 N N . ARG B 2 19 ? 33.07550 -3.11432 71.09884 1.000 44.26698 335 ARG B N 1
ATOM 4551 C CA . ARG B 2 19 ? 32.73251 -1.76634 71.52961 1.000 43.29220 335 ARG B CA 1
ATOM 4552 C C . ARG B 2 19 ? 33.96712 -0.87527 71.50191 1.000 39.04183 335 ARG B C 1
ATOM 4553 O O . ARG B 2 19 ? 35.05353 -1.27267 71.93357 1.000 39.64263 335 ARG B O 1
ATOM 4574 N N . GLY B 2 20 ? 33.79334 0.33446 70.99069 1.000 36.72848 336 GLY B N 1
ATOM 4575 C CA . GLY B 2 20 ? 34.89144 1.24941 70.79462 1.000 40.77003 336 GLY B CA 1
ATOM 4576 C C . GLY B 2 20 ? 35.40093 1.22997 69.36905 1.000 41.15501 336 GLY B C 1
ATOM 4577 O O . GLY B 2 20 ? 34.71808 0.81270 68.43029 1.000 37.15371 336 GLY B O 1
ATOM 4581 N N . THR B 2 21 ? 36.65086 1.67819 69.21607 1.000 38.98618 337 THR B N 1
ATOM 4582 C CA . THR B 2 21 ? 37.24873 1.86037 67.89919 1.000 41.75321 337 THR B CA 1
ATOM 4583 C C . THR B 2 21 ? 38.62597 1.21543 67.79124 1.000 42.25243 337 THR B C 1
ATOM 4584 O O . THR B 2 21 ? 39.38931 1.55410 66.88224 1.000 41.13716 337 THR B O 1
ATOM 4595 N N . SER B 2 22 ? 38.95857 0.29155 68.68998 1.000 40.83146 338 SER B N 1
ATOM 4596 C CA . SER B 2 22 ? 40.27918 -0.32131 68.70855 1.000 45.01277 338 SER B CA 1
ATOM 4597 C C . SER B 2 22 ? 40.37729 -1.57199 67.84571 1.000 43.76551 338 SER B C 1
ATOM 4598 O O . SER B 2 22 ? 41.49124 -2.04361 67.59438 1.000 47.09372 338 SER B O 1
ATOM 4606 N N . ASN B 2 23 ? 39.25574 -2.12030 67.39340 1.000 40.83194 339 ASN B N 1
ATOM 4607 C CA . ASN B 2 23 ? 39.26270 -3.31754 66.55401 1.000 45.69053 339 ASN B CA 1
ATOM 4608 C C . ASN B 2 23 ? 39.02211 -2.94135 65.09231 1.000 45.62901 339 ASN B C 1
ATOM 4609 O O . ASN B 2 23 ? 38.01943 -3.30366 64.47245 1.000 40.05666 339 ASN B O 1
ATOM 4620 N N . ILE B 2 24 ? 39.97089 -2.18466 64.54996 1.000 44.64447 340 ILE B N 1
ATOM 4621 C CA . ILE B 2 24 ? 39.94876 -1.77568 63.14752 1.000 39.86580 340 ILE B CA 1
ATOM 4622 C C . ILE B 2 24 ? 41.20434 -2.33060 62.48520 1.000 42.97527 340 ILE B C 1
ATOM 4623 O O . ILE B 2 24 ? 42.31888 -1.91217 62.83021 1.000 42.87365 340 ILE B O 1
ATOM 4639 N N . PRO B 2 25 ? 41.08644 -3.25931 61.54134 1.000 39.27632 341 PRO B N 1
ATOM 4640 C CA . PRO B 2 25 ? 42.28545 -3.87805 60.97338 1.000 42.00286 341 PRO B CA 1
ATOM 4641 C C . PRO B 2 25 ? 42.93650 -3.01127 59.90979 1.000 43.11292 341 PRO B C 1
ATOM 4642 O O . PRO B 2 25 ? 42.27975 -2.25386 59.19123 1.000 39.14476 341 PRO B O 1
ATOM 4653 N N . MET B 2 26 ? 44.25997 -3.12835 59.83219 1.000 37.97284 342 MET B N 1
ATOM 4654 C CA . MET B 2 26 ? 45.03342 -2.49555 58.76964 1.000 42.59416 342 MET B CA 1
ATOM 4655 C C . MET B 2 26 ? 44.75785 -3.23325 57.46638 1.000 40.95832 342 MET B C 1
ATOM 4656 O O . MET B 2 26 ? 45.14195 -4.39657 57.31070 1.000 52.14804 342 MET B O 1
ATOM 4670 N N . ARG B 2 27 ? 44.08751 -2.56998 56.53387 1.000 36.90837 343 ARG B N 1
ATOM 4671 C CA . ARG B 2 27 ? 43.71214 -3.19937 55.27846 1.000 41.47429 343 ARG B CA 1
ATOM 4672 C C . ARG B 2 27 ? 44.58457 -2.66803 54.15464 1.000 41.90805 343 ARG B C 1
ATOM 4673 O O . ARG B 2 27 ? 44.70660 -1.44508 54.00288 1.000 42.14974 343 ARG B O 1
ATOM 4694 N N . PRO B 2 28 ? 45.21773 -3.53363 53.36430 1.000 38.57908 344 PRO B N 1
ATOM 4695 C CA . PRO B 2 28 ? 46.13938 -3.04319 52.33480 1.000 37.79079 344 PRO B CA 1
ATOM 4696 C C . PRO B 2 28 ? 45.41801 -2.24826 51.26006 1.000 36.87389 344 PRO B C 1
ATOM 4697 O O . PRO B 2 28 ? 44.27330 -2.53144 50.90303 1.000 36.66318 344 PRO B O 1
ATOM 4708 N N . PHE B 2 29 ? 46.10773 -1.22714 50.75129 1.000 37.13130 345 PHE B N 1
ATOM 4709 C CA . PHE B 2 29 ? 45.65361 -0.46463 49.59449 1.000 35.79674 345 PHE B CA 1
ATOM 4710 C C . PHE B 2 29 ? 46.35421 -1.01223 48.35647 1.000 35.81055 345 PHE B C 1
ATOM 4711 O O . PHE B 2 29 ? 47.58371 -0.95142 48.26034 1.000 36.13966 345 PHE B O 1
ATOM 4728 N N . ILE B 2 30 ? 45.57887 -1.55347 47.41914 1.000 35.17818 346 ILE B N 1
ATOM 4729 C CA . ILE B 2 30 ? 46.13814 -2.12835 46.19445 1.000 41.45912 346 ILE B CA 1
ATOM 4730 C C . ILE B 2 30 ? 46.32894 -0.98010 45.20640 1.000 41.55195 346 ILE B C 1
ATOM 4731 O O . ILE B 2 30 ? 45.37272 -0.50031 44.59609 1.000 32.98706 346 ILE B O 1
ATOM 4747 N N . LYS B 2 31 ? 47.58131 -0.55148 45.03135 1.000 38.15490 347 LYS B N 1
ATOM 4748 C CA . LYS B 2 31 ? 47.84875 0.71066 44.35109 1.000 36.31911 347 LYS B CA 1
ATOM 4749 C C . LYS B 2 31 ? 47.62363 0.61878 42.84741 1.000 35.88606 347 LYS B C 1
ATOM 4750 O O . LYS B 2 31 ? 47.17560 1.59331 42.23359 1.000 36.86900 347 LYS B O 1
ATOM 4769 N N . ASP B 2 32 ? 47.91944 -0.52690 42.23295 1.000 37.48361 348 ASP B N 1
ATOM 4770 C CA . ASP B 2 32 ? 47.76754 -0.63049 40.78583 1.000 38.59788 348 ASP B CA 1
ATOM 4771 C C . ASP B 2 32 ? 46.30864 -0.61938 40.34099 1.000 42.29526 348 ASP B C 1
ATOM 4772 O O . ASP B 2 32 ? 46.04975 -0.46689 39.14273 1.000 42.74714 348 ASP B O 1
ATOM 4781 N N . LEU B 2 33 ? 45.35668 -0.77653 41.26335 1.000 36.27460 349 LEU B N 1
ATOM 4782 C CA . LEU B 2 33 ? 43.95114 -0.59887 40.92380 1.000 40.51727 349 LEU B CA 1
ATOM 4783 C C . LEU B 2 33 ? 43.54301 0.86771 40.92224 1.000 42.19094 349 LEU B C 1
ATOM 4784 O O . LEU B 2 33 ? 42.50085 1.20879 40.35307 1.000 37.93197 349 LEU B O 1
ATOM 4800 N N . ALA B 2 34 ? 44.34301 1.73501 41.54424 1.000 41.43371 350 ALA B N 1
ATOM 4801 C CA . ALA B 2 34 ? 44.03269 3.16031 41.66640 1.000 41.88219 350 ALA B CA 1
ATOM 4802 C C . ALA B 2 34 ? 45.33257 3.95022 41.57662 1.000 42.86529 350 ALA B C 1
ATOM 4803 O O . ALA B 2 34 ? 45.71976 4.65828 42.51036 1.000 42.26165 350 ALA B O 1
ATOM 4810 N N . PRO B 2 35 ? 46.03193 3.85402 40.44323 1.000 40.93590 351 PRO B N 1
ATOM 4811 C CA . PRO B 2 35 ? 47.40539 4.37891 40.37951 1.000 46.20557 351 PRO B CA 1
ATOM 4812 C C . PRO B 2 35 ? 47.50551 5.88468 40.53632 1.000 50.84016 351 PRO B C 1
ATOM 4813 O O . PRO B 2 35 ? 48.59456 6.37825 40.85403 1.000 47.04170 351 PRO B O 1
ATOM 4824 N N . THR B 2 36 ? 46.42391 6.63130 40.32574 1.000 48.57366 352 THR B N 1
ATOM 4825 C CA . THR B 2 36 ? 46.43854 8.07746 40.49520 1.000 53.00865 352 THR B CA 1
ATOM 4826 C C . THR B 2 36 ? 45.81156 8.51843 41.81081 1.000 53.93292 352 THR B C 1
ATOM 4827 O O . THR B 2 36 ? 45.63955 9.72152 42.03041 1.000 50.23212 352 THR B O 1
ATOM 4838 N N . MET B 2 37 ? 45.47031 7.57412 42.68949 1.000 54.20411 353 MET B N 1
ATOM 4839 C CA . MET B 2 37 ? 44.77379 7.92292 43.92381 1.000 51.13865 353 MET B CA 1
ATOM 4840 C C . MET B 2 37 ? 45.61297 8.85231 44.79119 1.000 46.43372 353 MET B C 1
ATOM 4841 O O . MET B 2 37 ? 45.13576 9.89958 45.24241 1.000 46.04440 353 MET B O 1
ATOM 4855 N N . LEU B 2 38 ? 46.86795 8.47976 45.04524 1.000 46.93644 354 LEU B N 1
ATOM 4856 C CA . LEU B 2 38 ? 47.67878 9.24200 45.98771 1.000 50.78948 354 LEU B CA 1
ATOM 4857 C C . LEU B 2 38 ? 47.91730 10.66618 45.50215 1.000 53.89415 354 LEU B C 1
ATOM 4858 O O . LEU B 2 38 ? 48.08718 11.57718 46.32006 1.000 50.07978 354 LEU B O 1
ATOM 4874 N N . GLN B 2 39 ? 47.93087 10.88454 44.18515 1.000 51.52611 355 GLN B N 1
ATOM 4875 C CA . GLN B 2 39 ? 48.11173 12.24152 43.68016 1.000 55.36144 355 GLN B CA 1
ATOM 4876 C C . GLN B 2 39 ? 46.87226 13.09383 43.93296 1.000 47.03702 355 GLN B C 1
ATOM 4877 O O . GLN B 2 39 ? 46.98916 14.27197 44.28889 1.000 51.74815 355 GLN B O 1
ATOM 4891 N N . LEU B 2 40 ? 45.67636 12.52316 43.75895 1.000 44.54783 356 LEU B N 1
ATOM 4892 C CA . LEU B 2 40 ? 44.46126 13.26933 44.07329 1.000 46.30836 356 LEU B CA 1
ATOM 4893 C C . LEU B 2 40 ? 44.44075 13.66434 45.54449 1.000 43.30572 356 LEU B C 1
ATOM 4894 O O . LEU B 2 40 ? 44.21624 14.83161 45.88412 1.000 41.80440 356 LEU B O 1
ATOM 4910 N N . LEU B 2 41 ? 44.65657 12.69348 46.43535 1.000 40.61663 357 LEU B N 1
ATOM 4911 C CA . LEU B 2 41 ? 44.65634 12.99118 47.86301 1.000 42.26738 357 LEU B CA 1
ATOM 4912 C C . LEU B 2 41 ? 45.65689 14.09064 48.19273 1.000 44.81653 357 LEU B C 1
ATOM 4913 O O . LEU B 2 41 ? 45.36729 14.98725 48.99417 1.000 44.95369 357 LEU B O 1
ATOM 4929 N N . ARG B 2 42 ? 46.84128 14.03825 47.57945 1.000 40.31650 358 ARG B N 1
ATOM 4930 C CA . ARG B 2 42 ? 47.85472 15.05705 47.82603 1.000 46.87251 358 ARG B CA 1
ATOM 4931 C C . ARG B 2 42 ? 47.41340 16.41613 47.29917 1.000 44.67423 358 ARG B C 1
ATOM 4932 O O . ARG B 2 42 ? 47.62050 17.44188 47.95884 1.000 48.81421 358 ARG B O 1
ATOM 4953 N N . GLN B 2 43 ? 46.79230 16.44139 46.12045 1.000 45.16055 359 GLN B N 1
ATOM 4954 C CA . GLN B 2 43 ? 46.47709 17.68101 45.42666 1.000 48.87676 359 GLN B CA 1
ATOM 4955 C C . GLN B 2 43 ? 45.13444 18.28352 45.82089 1.000 48.20640 359 GLN B C 1
ATOM 4956 O O . GLN B 2 43 ? 44.88300 19.44929 45.49782 1.000 50.54587 359 GLN B O 1
ATOM 4970 N N . ASP B 2 44 ? 44.27589 17.53648 46.50995 1.000 44.66628 360 ASP B N 1
ATOM 4971 C CA . ASP B 2 44 ? 42.90349 17.98123 46.72196 1.000 44.93991 360 ASP B CA 1
ATOM 4972 C C . ASP B 2 44 ? 42.86414 19.23455 47.58887 1.000 45.90147 360 ASP B C 1
ATOM 4973 O O . ASP B 2 44 ? 43.65348 19.38986 48.52543 1.000 47.10401 360 ASP B O 1
ATOM 4982 N N . LYS B 2 45 ? 41.93080 20.12892 47.27038 1.000 46.46068 361 LYS B N 1
ATOM 4983 C CA . LYS B 2 45 ? 41.79923 21.41938 47.92907 1.000 46.55635 361 LYS B CA 1
ATOM 4984 C C . LYS B 2 45 ? 40.43713 21.52593 48.60476 1.000 44.16231 361 LYS B C 1
ATOM 4985 O O . LYS B 2 45 ? 39.56126 20.67378 48.43545 1.000 42.09001 361 LYS B O 1
ATOM 5004 N N . THR B 2 46 ? 40.26368 22.60417 49.36476 1.000 45.27716 362 THR B N 1
ATOM 5005 C CA . THR B 2 46 ? 39.04941 22.85339 50.12281 1.000 46.41390 362 THR B CA 1
ATOM 5006 C C . THR B 2 46 ? 38.31563 24.07162 49.57836 1.000 48.60845 362 THR B C 1
ATOM 5007 O O . THR B 2 46 ? 38.91899 24.96953 48.98430 1.000 52.89091 362 THR B O 1
ATOM 5018 N N . ASP B 2 47 ? 37.00337 24.09277 49.78948 1.000 49.49994 363 ASP B N 1
ATOM 5019 C CA . ASP B 2 47 ? 36.23925 25.31291 49.58319 1.000 49.40799 363 ASP B CA 1
ATOM 5020 C C . ASP B 2 47 ? 36.56752 26.30659 50.69160 1.000 57.86171 363 ASP B C 1
ATOM 5021 O O . ASP B 2 47 ? 36.88722 25.92916 51.82230 1.000 55.52048 363 ASP B O 1
ATOM 5030 N N . SER B 2 48 ? 36.48991 27.58859 50.35925 1.000 55.58881 364 SER B N 1
ATOM 5031 C CA . SER B 2 48 ? 36.94521 28.65151 51.25212 1.000 60.80406 364 SER B CA 1
ATOM 5032 C C . SER B 2 48 ? 35.74328 29.20890 52.00560 1.000 60.86246 364 SER B C 1
ATOM 5033 O O . SER B 2 48 ? 35.12419 30.19057 51.59559 1.000 59.55452 364 SER B O 1
ATOM 5041 N N . GLU B 2 49 ? 35.41852 28.56652 53.12636 1.000 56.31413 365 GLU B N 1
ATOM 5042 C CA . GLU B 2 49 ? 34.37453 29.02347 54.03165 1.000 60.93696 365 GLU B CA 1
ATOM 5043 C C . GLU B 2 49 ? 34.85880 28.79588 55.45838 1.000 55.84719 365 GLU B C 1
ATOM 5044 O O . GLU B 2 49 ? 35.99119 28.35936 55.68743 1.000 57.44161 365 GLU B O 1
ATOM 5056 N N . LYS B 2 50 ? 34.00144 29.09168 56.42389 1.000 55.61891 366 LYS B N 1
ATOM 5057 C CA . LYS B 2 50 ? 34.36146 28.87960 57.82223 1.000 56.44346 366 LYS B CA 1
ATOM 5058 C C . LYS B 2 50 ? 34.41254 27.38555 58.11868 1.000 55.66213 366 LYS B C 1
ATOM 5059 O O . LYS B 2 50 ? 33.39607 26.69848 57.95311 1.000 52.89945 366 LYS B O 1
ATOM 5078 N N . PRO B 2 51 ? 35.55303 26.83802 58.54385 1.000 55.13152 367 PRO B N 1
ATOM 5079 C CA . PRO B 2 51 ? 35.58945 25.41213 58.89432 1.000 54.77657 367 PRO B CA 1
ATOM 5080 C C . PRO B 2 51 ? 34.63421 25.09485 60.03538 1.000 53.74949 367 PRO B C 1
ATOM 5081 O O . PRO B 2 51 ? 34.39899 25.91405 60.92644 1.000 51.89434 367 PRO B O 1
ATOM 5092 N N . GLN B 2 52 ? 34.08344 23.88463 59.99905 1.000 52.81793 368 GLN B N 1
ATOM 5093 C CA . GLN B 2 52 ? 33.15114 23.40852 61.01000 1.000 53.12060 368 GLN B CA 1
ATOM 5094 C C . GLN B 2 52 ? 33.78610 22.28020 61.81007 1.000 48.11583 368 GLN B C 1
ATOM 5095 O O . GLN B 2 52 ? 34.48616 21.42828 61.25426 1.000 50.14897 368 GLN B O 1
ATOM 5109 N N . SER B 2 53 ? 33.53759 22.27833 63.11495 1.000 47.44513 369 SER B N 1
ATOM 5110 C CA . SER B 2 53 ? 34.05526 21.22033 63.96946 1.000 46.91299 369 SER B CA 1
ATOM 5111 C C . SER B 2 53 ? 33.26941 19.93317 63.74948 1.000 49.07877 369 SER B C 1
ATOM 5112 O O . SER B 2 53 ? 32.06057 19.95691 63.50250 1.000 48.19587 369 SER B O 1
ATOM 5120 N N . ALA B 2 54 ? 33.96594 18.80269 63.83319 1.000 43.28561 370 ALA B N 1
ATOM 5121 C CA . ALA B 2 54 ? 33.33151 17.50302 63.67498 1.000 44.76302 370 ALA B CA 1
ATOM 5122 C C . ALA B 2 54 ? 34.14966 16.45733 64.41500 1.000 42.96753 370 ALA B C 1
ATOM 5123 O O . ALA B 2 54 ? 35.38110 16.52602 64.44273 1.000 46.23086 370 ALA B O 1
ATOM 5130 N N . LEU B 2 55 ? 33.45648 15.49771 65.01733 1.000 40.61392 371 LEU B N 1
ATOM 5131 C CA . LEU B 2 55 ? 34.09918 14.38076 65.69845 1.000 42.68978 371 LEU B CA 1
ATOM 5132 C C . LEU B 2 55 ? 34.40997 13.30456 64.66555 1.000 39.73062 371 LEU B C 1
ATOM 5133 O O . LEU B 2 55 ? 33.50173 12.80862 63.98924 1.000 41.21145 371 LEU B O 1
ATOM 5149 N N . CYS B 2 56 ? 35.68833 12.94818 64.54336 1.000 39.52315 372 CYS B N 1
ATOM 5150 C CA . CYS B 2 56 ? 36.15482 12.06912 63.48161 1.000 41.43108 372 CYS B CA 1
ATOM 5151 C C . CYS B 2 56 ? 36.92617 10.89111 64.05664 1.000 41.46209 372 CYS B C 1
ATOM 5152 O O . CYS B 2 56 ? 37.58154 11.00149 65.09640 1.000 40.47602 372 CYS B O 1
ATOM 5160 N N . THR B 2 57 ? 36.84645 9.76077 63.35247 1.000 41.64009 373 THR B N 1
ATOM 5161 C CA . THR B 2 57 ? 37.53652 8.53234 63.72439 1.000 35.59518 373 THR B CA 1
ATOM 5162 C C . THR B 2 57 ? 38.34473 8.03618 62.53450 1.000 34.27929 373 THR B C 1
ATOM 5163 O O . THR B 2 57 ? 37.82002 7.95240 61.41999 1.000 35.52830 373 THR B O 1
ATOM 5174 N N . VAL B 2 58 ? 39.61028 7.69453 62.77214 1.000 40.21770 374 VAL B N 1
ATOM 5175 C CA . VAL B 2 58 ? 40.45603 7.15908 61.71039 1.000 34.79125 374 VAL B CA 1
ATOM 5176 C C . VAL B 2 58 ? 39.98990 5.74791 61.37607 1.000 34.84338 374 VAL B C 1
ATOM 5177 O O . VAL B 2 58 ? 40.00783 4.85505 62.23170 1.000 37.42476 374 VAL B O 1
ATOM 5190 N N . VAL B 2 59 ? 39.57914 5.53837 60.12679 1.000 35.69320 375 VAL B N 1
ATOM 5191 C CA . VAL B 2 59 ? 39.08377 4.24033 59.68173 1.000 37.55520 375 VAL B CA 1
ATOM 5192 C C . VAL B 2 59 ? 39.90382 3.64886 58.54551 1.000 37.70496 375 VAL B C 1
ATOM 5193 O O . VAL B 2 59 ? 39.71897 2.46487 58.22319 1.000 40.22947 375 VAL B O 1
ATOM 5206 N N . GLN B 2 60 ? 40.80118 4.41627 57.93160 1.000 38.58039 376 GLN B N 1
ATOM 5207 C CA . GLN B 2 60 ? 41.64037 3.91725 56.85184 1.000 42.70695 376 GLN B CA 1
ATOM 5208 C C . GLN B 2 60 ? 42.92441 4.72986 56.81610 1.000 42.58670 376 GLN B C 1
ATOM 5209 O O . GLN B 2 60 ? 42.90072 5.94216 57.04256 1.000 41.03299 376 GLN B O 1
ATOM 5223 N N . LYS B 2 61 ? 44.03986 4.05788 56.53129 1.000 46.30628 377 LYS B N 1
ATOM 5224 C CA . LYS B 2 61 ? 45.34150 4.70521 56.42982 1.000 50.05077 377 LYS B CA 1
ATOM 5225 C C . LYS B 2 61 ? 45.99697 4.31867 55.11331 1.000 55.22194 377 LYS B C 1
ATOM 5226 O O . LYS B 2 61 ? 46.11626 3.12966 54.80069 1.000 55.52211 377 LYS B O 1
ATOM 5245 N N . ILE B 2 62 ? 46.42299 5.32525 54.35096 1.000 56.02527 378 ILE B N 1
ATOM 5246 C CA . ILE B 2 62 ? 47.03926 5.12034 53.04543 1.000 60.49651 378 ILE B CA 1
ATOM 5247 C C . ILE B 2 62 ? 48.26513 6.01679 52.94349 1.000 64.46052 378 ILE B C 1
ATOM 5248 O O . ILE B 2 62 ? 48.13609 7.22179 52.69676 1.000 70.94811 378 ILE B O 1
ATOM 5264 N N . ASP B 2 63 ? 49.45135 5.42757 53.13050 1.000 68.60798 379 ASP B N 1
ATOM 5265 C CA . ASP B 2 63 ? 50.74085 6.10305 53.01377 1.000 70.05722 379 ASP B CA 1
ATOM 5266 C C . ASP B 2 63 ? 50.63505 7.62066 53.02766 1.000 62.31836 379 ASP B C 1
ATOM 5267 O O . ASP B 2 63 ? 50.49350 8.24449 51.97204 1.000 68.39335 379 ASP B O 1
ATOM 5276 N N . GLY B 2 64 ? 50.70013 8.22192 54.21443 1.000 55.74186 380 GLY B N 1
ATOM 5277 C CA . GLY B 2 64 ? 50.65511 9.66457 54.33920 1.000 57.03842 380 GLY B CA 1
ATOM 5278 C C . GLY B 2 64 ? 49.27287 10.27827 54.35388 1.000 56.51795 380 GLY B C 1
ATOM 5279 O O . GLY B 2 64 ? 49.16119 11.50983 54.35991 1.000 56.62540 380 GLY B O 1
ATOM 5283 N N . PHE B 2 65 ? 48.21665 9.46865 54.36061 1.000 50.54054 381 PHE B N 1
ATOM 5284 C CA . PHE B 2 65 ? 46.85260 9.97525 54.35045 1.000 48.67620 381 PHE B CA 1
ATOM 5285 C C . PHE B 2 65 ? 45.97296 9.06643 55.19472 1.000 43.64032 381 PHE B C 1
ATOM 5286 O O . PHE B 2 65 ? 46.29548 7.90040 55.43386 1.000 47.15459 381 PHE B O 1
ATOM 5303 N N . ALA B 2 66 ? 44.84821 9.61747 55.64288 1.000 41.72895 382 ALA B N 1
ATOM 5304 C CA . ALA B 2 66 ? 43.85328 8.85430 56.37822 1.000 38.27851 382 ALA B CA 1
ATOM 5305 C C . ALA B 2 66 ? 42.46455 9.32213 55.97472 1.000 33.92308 382 ALA B C 1
ATOM 5306 O O . ALA B 2 66 ? 42.25317 10.49600 55.65845 1.000 38.04077 382 ALA B O 1
ATOM 5313 N N . ILE B 2 67 ? 41.52564 8.38207 55.97287 1.000 34.35851 383 ILE B N 1
ATOM 5314 C CA . ILE B 2 67 ? 40.10799 8.67336 55.81044 1.000 36.44319 383 ILE B CA 1
ATOM 5315 C C . ILE B 2 67 ? 39.45636 8.54459 57.17820 1.000 35.05785 383 ILE B C 1
ATOM 5316 O O . ILE B 2 67 ? 39.71944 7.58067 57.90987 1.000 34.36410 383 ILE B O 1
ATOM 5332 N N . LEU B 2 68 ? 38.61339 9.50953 57.52771 1.000 34.02478 384 LEU B N 1
ATOM 5333 C CA . LEU B 2 68 ? 37.96413 9.54710 58.82848 1.000 35.85341 384 LEU B CA 1
ATOM 5334 C C . LEU B 2 68 ? 36.45708 9.44086 58.65749 1.000 34.39063 384 LEU B C 1
ATOM 5335 O O . LEU B 2 68 ? 35.88698 10.01919 57.72662 1.000 35.01536 384 LEU B O 1
ATOM 5351 N N . TYR B 2 69 ? 35.81841 8.69882 59.55934 1.000 35.32110 385 TYR B N 1
ATOM 5352 C CA . TYR B 2 69 ? 34.36732 8.67895 59.64903 1.000 34.34806 385 TYR B CA 1
ATOM 5353 C C . TYR B 2 69 ? 33.89784 9.73406 60.64293 1.000 33.27857 385 TYR B C 1
ATOM 5354 O O . TYR B 2 69 ? 34.53569 9.95691 61.67629 1.000 35.26361 385 TYR B O 1
ATOM 5372 N N . THR B 2 70 ? 32.77264 10.37258 60.33129 1.000 37.12725 386 THR B N 1
ATOM 5373 C CA . THR B 2 70 ? 32.12762 11.29542 61.25296 1.000 35.47289 386 THR B CA 1
ATOM 5374 C C . THR B 2 70 ? 30.62064 11.17207 61.10045 1.000 37.25646 386 THR B C 1
ATOM 5375 O O . THR B 2 70 ? 30.11209 11.02594 59.98509 1.000 39.08517 386 THR B O 1
ATOM 5386 N N . ALA B 2 71 ? 29.91408 11.22240 62.22794 1.000 35.15460 387 ALA B N 1
ATOM 5387 C CA . ALA B 2 71 ? 28.45785 11.20760 62.22517 1.000 41.41345 387 ALA B CA 1
ATOM 5388 C C . ALA B 2 71 ? 27.85316 12.57452 61.92888 1.000 41.73046 387 ALA B C 1
ATOM 5389 O O . ALA B 2 71 ? 26.62426 12.70008 61.92184 1.000 44.70361 387 ALA B O 1
ATOM 5396 N N . LYS B 2 72 ? 28.67528 13.59265 61.68465 1.000 43.64301 388 LYS B N 1
ATOM 5397 C CA . LYS B 2 72 ? 28.15430 14.92789 61.41971 1.000 44.07530 388 LYS B CA 1
ATOM 5398 C C . LYS B 2 72 ? 27.28297 14.92494 60.16872 1.000 43.98282 388 LYS B C 1
ATOM 5399 O O . LYS B 2 72 ? 27.62832 14.32155 59.14935 1.000 41.09339 388 LYS B O 1
ATOM 5418 N N . ARG B 2 73 ? 26.14590 15.61265 60.25299 1.000 48.32422 389 ARG B N 1
ATOM 5419 C CA . ARG B 2 73 ? 25.17780 15.60547 59.16373 1.000 50.07965 389 ARG B CA 1
ATOM 5420 C C . ARG B 2 73 ? 25.81344 16.08890 57.86564 1.000 46.18032 389 ARG B C 1
ATOM 5421 O O . ARG B 2 73 ? 26.62000 17.02209 57.85577 1.000 49.43620 389 ARG B O 1
ATOM 5442 N N . ASP B 2 74 ? 25.43795 15.44116 56.76221 1.000 42.66184 390 ASP B N 1
ATOM 5443 C CA . ASP B 2 74 ? 25.83088 15.84120 55.41278 1.000 46.78209 390 ASP B CA 1
ATOM 5444 C C . ASP B 2 74 ? 27.33825 15.76602 55.19092 1.000 43.27301 390 ASP B C 1
ATOM 5445 O O . ASP B 2 74 ? 27.86801 16.41598 54.28347 1.000 47.65077 390 ASP B O 1
ATOM 5454 N N . VAL B 2 75 ? 28.04511 14.98234 55.99915 1.000 42.68772 391 VAL B N 1
ATOM 5455 C CA . VAL B 2 75 ? 29.45875 14.69364 55.78538 1.000 40.57438 391 VAL B CA 1
ATOM 5456 C C . VAL B 2 75 ? 29.59270 13.19376 55.57029 1.000 34.96551 391 VAL B C 1
ATOM 5457 O O . VAL B 2 75 ? 29.23088 12.40202 56.44925 1.000 40.08344 391 VAL B O 1
ATOM 5470 N N . ILE B 2 76 ? 30.10371 12.80467 54.40436 1.000 36.95588 392 ILE B N 1
ATOM 5471 C CA . ILE B 2 76 ? 30.37832 11.40133 54.11538 1.000 34.75226 392 ILE B CA 1
ATOM 5472 C C . ILE B 2 76 ? 31.88960 11.21124 54.05020 1.000 38.82376 392 ILE B C 1
ATOM 5473 O O . ILE B 2 76 ? 32.48793 11.25146 52.96945 1.000 36.28900 392 ILE B O 1
ATOM 5489 N N . ASN B 2 77 ? 32.51002 11.02433 55.21760 1.000 37.78421 393 ASN B N 1
ATOM 5490 C CA . ASN B 2 77 ? 33.94148 10.78038 55.35671 1.000 33.08982 393 ASN B CA 1
ATOM 5491 C C . ASN B 2 77 ? 34.76955 12.04298 55.15037 1.000 37.05185 393 ASN B C 1
ATOM 5492 O O . ASN B 2 77 ? 34.34708 12.97528 54.45699 1.000 32.29057 393 ASN B O 1
ATOM 5503 N N . VAL B 2 78 ? 35.96059 12.06084 55.74666 1.000 34.12306 394 VAL B N 1
ATOM 5504 C CA . VAL B 2 78 ? 36.84524 13.21799 55.75988 1.000 37.25595 394 VAL B CA 1
ATOM 5505 C C . VAL B 2 78 ? 38.24501 12.74860 55.39820 1.000 32.65964 394 VAL B C 1
ATOM 5506 O O . VAL B 2 78 ? 38.74101 11.77009 55.96906 1.000 36.74662 394 VAL B O 1
ATOM 5519 N N . LEU B 2 79 ? 38.88493 13.44059 54.46201 1.000 33.04462 395 LEU B N 1
ATOM 5520 C CA . LEU B 2 79 ? 40.27127 13.16439 54.11649 1.000 35.41006 395 LEU B CA 1
ATOM 5521 C C . LEU B 2 79 ? 41.19750 13.91386 55.06759 1.000 37.61554 395 LEU B C 1
ATOM 5522 O O . LEU B 2 79 ? 41.01417 15.11213 55.30631 1.000 40.64148 395 LEU B O 1
ATOM 5538 N N . LEU B 2 80 ? 42.19208 13.20978 55.59431 1.000 38.89656 396 LEU B N 1
ATOM 5539 C CA . LEU B 2 80 ? 43.23849 13.81033 56.41203 1.000 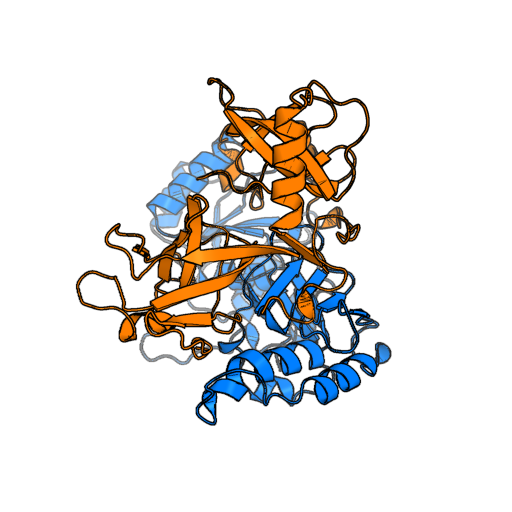41.28962 396 LEU B CA 1
ATOM 5540 C C . LEU B 2 80 ? 44.54513 13.75363 55.63162 1.000 45.00286 396 LEU B C 1
ATOM 5541 O O . LEU B 2 80 ? 45.04878 12.66397 55.33757 1.000 43.67152 396 LEU B O 1
ATOM 5557 N N . GLN B 2 81 ? 45.08188 14.92410 55.29016 1.000 44.26601 397 GLN B N 1
ATOM 5558 C CA . GLN B 2 81 ? 46.36683 15.04376 54.61645 1.000 50.32045 397 GLN B CA 1
ATOM 5559 C C . GLN B 2 81 ? 47.41869 15.33824 55.68165 1.000 56.58087 397 GLN B C 1
ATOM 5560 O O . GLN B 2 81 ? 47.49030 16.46142 56.19655 1.000 55.31506 397 GLN B O 1
ATOM 5574 N N . GLU B 2 82 ? 48.22187 14.32786 56.01747 1.000 57.64609 398 GLU B N 1
ATOM 5575 C CA . GLU B 2 82 ? 49.19034 14.47088 57.09924 1.000 63.25569 398 GLU B CA 1
ATOM 5576 C C . GLU B 2 82 ? 50.08461 15.68826 56.91015 1.000 62.90383 398 GLU B C 1
ATOM 5577 O O . GLU B 2 82 ? 50.52479 16.29588 57.89300 1.000 64.37404 398 GLU B O 1
ATOM 5589 N N . ARG B 2 83 ? 50.35798 16.06335 55.66205 1.000 61.51400 399 ARG B N 1
ATOM 5590 C CA . ARG B 2 83 ? 51.28617 17.14631 55.37131 1.000 70.86176 399 ARG B CA 1
ATOM 5591 C C . ARG B 2 83 ? 50.63688 18.52165 55.40847 1.000 68.69961 399 ARG B C 1
ATOM 5592 O O . ARG B 2 83 ? 51.34890 19.52207 55.55164 1.000 71.81198 399 ARG B O 1
ATOM 5613 N N . SER B 2 84 ? 49.31503 18.59827 55.28213 1.000 70.60858 400 SER B N 1
ATOM 5614 C CA . SER B 2 84 ? 48.59938 19.86811 55.25198 1.000 66.92773 400 SER B CA 1
ATOM 5615 C C . SER B 2 84 ? 47.81154 20.14893 56.52014 1.000 72.24804 400 SER B C 1
ATOM 5616 O O . SER B 2 84 ? 47.70881 21.30611 56.93150 1.000 73.24935 400 SER B O 1
ATOM 5624 N N . CYS B 2 85 ? 47.25104 19.12022 57.14792 1.000 66.35391 401 CYS B N 1
ATOM 5625 C CA . CYS B 2 85 ? 46.47145 19.31814 58.36086 1.000 62.97549 401 CYS B CA 1
ATOM 5626 C C . CYS B 2 85 ? 47.33328 19.89512 59.47684 1.000 64.32322 401 CYS B C 1
ATOM 5627 O O . CYS B 2 85 ? 48.46859 19.46522 59.69675 1.000 69.47066 401 CYS B O 1
ATOM 5635 N N . GLU B 2 86 ? 46.77948 20.87084 60.18839 1.000 64.18237 402 GLU B N 1
ATOM 5636 C CA . GLU B 2 86 ? 47.43957 21.46062 61.34121 1.000 62.72232 402 GLU B CA 1
ATOM 5637 C C . GLU B 2 86 ? 47.06844 20.70694 62.61584 1.000 60.35898 402 GLU B C 1
ATOM 5638 O O . GLU B 2 86 ? 46.04232 20.02734 62.69129 1.000 60.82674 402 GLU B O 1
ATOM 5650 N N . GLY B 2 87 ? 47.92534 20.83775 63.62612 1.000 58.83588 403 GLY B N 1
ATOM 5651 C CA . GLY B 2 87 ? 47.64123 20.32073 64.94729 1.000 62.39090 403 GLY B CA 1
ATOM 5652 C C . GLY B 2 87 ? 48.04004 18.88283 65.19912 1.000 65.76588 403 GLY B C 1
ATOM 5653 O O . GLY B 2 87 ? 47.76292 18.36718 66.28990 1.000 69.66253 403 GLY B O 1
ATOM 5657 N N . LEU B 2 88 ? 48.68418 18.22078 64.24320 1.000 66.56601 404 LEU B N 1
ATOM 5658 C CA . LEU B 2 88 ? 49.01083 16.80560 64.36752 1.000 73.77220 404 LEU B CA 1
ATOM 5659 C C . LEU B 2 88 ? 50.32499 16.64298 65.12411 1.000 80.62874 404 LEU B C 1
ATOM 5660 O O . LEU B 2 88 ? 51.34586 17.22231 64.73698 1.000 89.33454 404 LEU B O 1
ATOM 5676 N N . GLU B 2 89 ? 50.29473 15.85880 66.20330 1.000 82.63796 405 GLU B N 1
ATOM 5677 C CA . GLU B 2 89 ? 51.49905 15.52732 66.95260 1.000 91.03961 405 GLU B CA 1
ATOM 5678 C C . GLU B 2 89 ? 52.24497 14.33559 66.37013 1.000 83.42651 405 GLU B C 1
ATOM 5679 O O . GLU B 2 89 ? 53.45746 14.21381 66.58026 1.000 84.33917 405 GLU B O 1
ATOM 5691 N N . ARG B 2 90 ? 51.54898 13.46134 65.64977 1.000 82.38284 406 ARG B N 1
ATOM 5692 C CA . ARG B 2 90 ? 52.13818 12.24515 65.10892 1.000 76.56184 406 ARG B CA 1
ATOM 5693 C C . ARG B 2 90 ? 51.22857 11.73826 63.99910 1.000 66.43100 406 ARG B C 1
ATOM 5694 O O . ARG B 2 90 ? 50.12718 12.25173 63.78963 1.000 66.06767 406 ARG B O 1
ATOM 5715 N N . SER B 2 91 ? 51.70278 10.72502 63.28573 1.000 63.10016 407 SER B N 1
ATOM 5716 C CA . SER B 2 91 ? 50.89153 10.14026 62.22855 1.000 63.83262 407 SER B CA 1
ATOM 5717 C C . SER B 2 91 ? 49.63956 9.51033 62.83478 1.000 59.55053 407 SER B C 1
ATOM 5718 O O . SER B 2 91 ? 49.72162 8.84601 63.87501 1.000 61.28839 407 SER B O 1
ATOM 5726 N N . PRO B 2 92 ? 48.46831 9.69637 62.22331 1.000 60.24626 408 PRO B N 1
ATOM 5727 C CA . PRO B 2 92 ? 47.24871 9.11287 62.79483 1.000 57.01272 408 PRO B CA 1
ATOM 5728 C C . PRO B 2 92 ? 47.34272 7.59716 62.88788 1.000 55.32917 408 PRO B C 1
ATOM 5729 O O . PRO B 2 92 ? 48.09286 6.94351 62.16054 1.000 57.71921 408 PRO B O 1
ATOM 5740 N N . GLN B 2 93 ? 46.55833 7.04086 63.80654 1.000 52.44978 409 GLN B N 1
ATOM 5741 C CA . GLN B 2 93 ? 46.48277 5.60353 64.01372 1.000 47.96085 409 GLN B CA 1
ATOM 5742 C C . GLN B 2 93 ? 45.03176 5.16230 63.89966 1.000 47.65916 409 GLN B C 1
ATOM 5743 O O . GLN B 2 93 ? 44.11214 5.89745 64.27067 1.000 44.10100 409 GLN B O 1
ATOM 5757 N N . LEU B 2 94 ? 44.83498 3.95532 63.37432 1.000 46.46226 410 LEU B N 1
ATOM 5758 C CA . LEU B 2 94 ? 43.48861 3.42533 63.21164 1.000 41.40587 410 LEU B CA 1
ATOM 5759 C C . LEU B 2 94 ? 42.75599 3.44089 64.54715 1.000 41.53855 410 LEU B C 1
ATOM 5760 O O . LEU B 2 94 ? 43.29588 3.01488 65.57156 1.000 42.14103 410 LEU B O 1
ATOM 5776 N N . GLY B 2 95 ? 41.52315 3.94292 64.53519 1.000 39.90159 411 GLY B N 1
ATOM 5777 C CA . GLY B 2 95 ? 40.72817 4.03839 65.73598 1.000 39.43669 411 GLY B CA 1
ATOM 5778 C C . GLY B 2 95 ? 40.89665 5.32460 66.51268 1.000 39.87098 411 GLY B C 1
ATOM 5779 O O . GLY B 2 95 ? 40.13024 5.56310 67.45547 1.000 41.14354 411 GLY B O 1
ATOM 5783 N N . ASP B 2 96 ? 41.87437 6.15575 66.15680 1.000 39.52543 412 ASP B N 1
ATOM 5784 C CA . ASP B 2 96 ?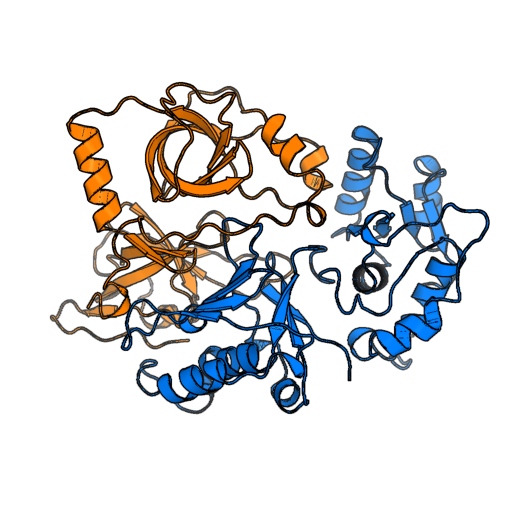 42.02902 7.45093 66.80496 1.000 40.91054 412 ASP B CA 1
ATOM 5785 C C . ASP B 2 96 ? 40.75347 8.26899 66.64823 1.000 40.67479 412 ASP B C 1
ATOM 5786 O O . ASP B 2 96 ? 40.19195 8.35755 65.55232 1.000 36.12071 412 ASP B O 1
ATOM 5795 N N . VAL B 2 97 ? 40.30174 8.87228 67.74582 1.000 39.35216 413 VAL B N 1
ATOM 5796 C CA . VAL B 2 97 ? 39.11858 9.72516 67.75776 1.000 42.77553 413 VAL B CA 1
ATOM 5797 C C . VAL B 2 97 ? 39.52056 11.09542 68.28440 1.000 44.90840 413 VAL B C 1
ATOM 5798 O O . VAL B 2 97 ? 40.12236 11.19972 69.35954 1.000 44.80694 413 VAL B O 1
ATOM 5811 N N . ALA B 2 98 ? 39.18233 12.14021 67.53189 1.000 44.53621 414 ALA B N 1
ATOM 5812 C CA . ALA B 2 98 ? 39.47532 13.50789 67.93788 1.000 49.34237 414 ALA B CA 1
ATOM 5813 C C . ALA B 2 98 ? 38.58735 14.45418 67.14259 1.000 45.81664 414 ALA B C 1
ATOM 5814 O O . ALA B 2 98 ? 37.96950 14.07106 66.14631 1.000 41.34032 414 ALA B O 1
ATOM 5821 N N . PHE B 2 99 ? 38.53400 15.70249 67.60022 1.000 43.35458 415 PHE B N 1
ATOM 5822 C CA . PHE B 2 99 ? 37.77460 16.74706 66.92763 1.000 46.74828 415 PHE B CA 1
ATOM 5823 C C . PHE B 2 99 ? 38.64631 17.42932 65.87991 1.000 47.95687 415 PHE B C 1
ATOM 5824 O O . PHE B 2 99 ? 39.80609 17.76446 66.15196 1.000 48.45136 415 PHE B O 1
ATOM 5841 N N . PHE B 2 100 ? 38.08468 17.63827 64.69298 1.000 49.03477 416 PHE B N 1
ATOM 5842 C CA . PHE B 2 100 ? 38.76914 18.32772 63.61290 1.000 44.31036 416 PHE B CA 1
ATOM 5843 C C . PHE B 2 100 ? 37.89124 19.44863 63.07405 1.000 47.75820 416 PHE B C 1
ATOM 5844 O O . PHE B 2 100 ? 36.66193 19.33606 63.04056 1.000 48.69785 416 PHE B O 1
ATOM 5861 N N . ASP B 2 101 ? 38.53686 20.53346 62.65524 1.000 47.74010 417 ASP B N 1
ATOM 5862 C CA . ASP B 2 101 ? 37.89559 21.51421 61.79030 1.000 45.73256 417 ASP B CA 1
ATOM 5863 C C . ASP B 2 101 ? 37.97908 21.00286 60.35647 1.000 45.74260 417 ASP B C 1
ATOM 5864 O O . ASP B 2 101 ? 39.05132 20.58779 59.90403 1.000 43.86810 417 ASP B O 1
ATOM 5873 N N . ILE B 2 102 ? 36.84929 21.00935 59.64755 1.000 44.79247 418 ILE B N 1
ATOM 5874 C CA . ILE B 2 102 ? 36.77978 20.43137 58.31347 1.000 43.63804 418 ILE B CA 1
ATOM 5875 C C . ILE B 2 102 ? 36.10603 21.40870 57.35895 1.000 43.53007 418 ILE B C 1
ATOM 5876 O O . ILE B 2 102 ? 35.40178 22.33385 57.76777 1.000 43.68097 418 ILE B O 1
ATOM 5892 N N . LEU B 2 103 ? 36.33963 21.18651 56.06856 1.000 44.09477 419 LEU B N 1
ATOM 5893 C CA . LEU B 2 103 ? 35.76999 21.97543 54.98775 1.000 42.19861 419 LEU B CA 1
ATOM 5894 C C . LEU B 2 103 ? 35.38165 21.04045 53.85301 1.000 40.90165 419 LEU B C 1
ATOM 5895 O O . LEU B 2 103 ? 35.96629 19.95946 53.71169 1.000 35.42156 419 LEU B O 1
ATOM 5911 N N . PRO B 2 104 ? 34.40577 21.42470 53.03051 1.000 41.97831 420 PRO B N 1
ATOM 5912 C CA . PRO B 2 104 ? 34.09679 20.61422 51.84515 1.000 43.10467 420 PRO B CA 1
ATOM 5913 C C . PRO B 2 104 ? 35.24277 20.66144 50.84853 1.000 41.29410 420 PRO B C 1
ATOM 5914 O O . PRO B 2 104 ? 35.89531 21.69361 50.67515 1.000 41.37180 420 PRO B O 1
ATOM 5925 N N . ARG B 2 105 ? 35.49100 19.53125 50.19500 1.000 38.95122 421 ARG B N 1
ATOM 5926 C CA . ARG B 2 105 ? 36.50345 19.50533 49.15084 1.000 41.90891 421 ARG B CA 1
ATOM 5927 C C . ARG B 2 105 ? 36.03100 20.32538 47.95550 1.000 45.63935 421 ARG B C 1
ATOM 5928 O O . ARG B 2 105 ? 34.83208 20.44570 47.68796 1.000 44.34566 421 ARG B O 1
ATOM 5949 N N . ARG B 2 106 ? 36.99012 20.90832 47.24523 1.000 46.99450 422 ARG B N 1
ATOM 5950 C CA . ARG B 2 106 ? 36.68354 21.71765 46.07473 1.000 48.92595 422 ARG B CA 1
ATOM 5951 C C . ARG B 2 106 ? 36.35067 20.81137 44.89602 1.000 46.28971 422 ARG B C 1
ATOM 5952 O O . ARG B 2 106 ? 37.13397 19.92560 44.54017 1.000 46.01299 422 ARG B O 1
ATOM 5973 N N . ILE B 2 107 ? 35.18340 21.02806 44.29912 1.000 47.81703 423 ILE B N 1
ATOM 5974 C CA . ILE B 2 107 ? 34.74452 20.22492 43.16327 1.000 53.12047 423 ILE B CA 1
ATOM 5975 C C . ILE B 2 107 ? 35.51681 20.65730 41.92460 1.000 48.93150 423 ILE B C 1
ATOM 5976 O O . ILE B 2 107 ? 35.66453 21.85483 41.65546 1.000 48.78194 423 ILE B O 1
ATOM 5992 N N . GLU B 2 108 ? 36.01415 19.68187 41.16960 1.000 50.93032 424 GLU B N 1
ATOM 5993 C CA . GLU B 2 108 ? 36.77810 19.93039 39.95809 1.000 49.98205 424 GLU B CA 1
ATOM 5994 C C . GLU B 2 108 ? 36.10901 19.24233 38.77508 1.000 49.48132 424 GLU B C 1
ATOM 5995 O O . GLU B 2 108 ? 35.37903 18.25927 38.93132 1.000 45.28231 424 GLU B O 1
ATOM 6007 N N . THR B 2 109 ? 36.36785 19.77577 37.57874 1.000 46.95759 425 THR B N 1
ATOM 6008 C CA . THR B 2 109 ? 35.83560 19.16003 36.36701 1.000 48.67986 425 THR B CA 1
ATOM 6009 C C . THR B 2 109 ? 36.29942 17.71437 36.24190 1.000 49.74618 425 THR B C 1
ATOM 6010 O O . THR B 2 109 ? 35.54875 16.84707 35.77951 1.000 47.73478 425 THR B O 1
ATOM 6021 N N . LYS B 2 110 ? 37.53443 17.43882 36.66303 1.000 47.48268 426 LYS B N 1
ATOM 6022 C CA . LYS B 2 110 ? 38.08189 16.09025 36.58346 1.000 48.78141 426 LYS B CA 1
ATOM 6023 C C . LYS B 2 110 ? 37.22311 15.07756 37.32857 1.000 43.74903 426 LYS B C 1
ATOM 6024 O O . LYS B 2 110 ? 37.21669 13.89340 36.97251 1.000 43.30604 426 LYS B O 1
ATOM 6043 N N . ASP B 2 111 ? 36.49500 15.51893 38.35874 1.000 43.76028 427 ASP B N 1
ATOM 6044 C CA . ASP B 2 111 ? 35.75461 14.58969 39.20799 1.000 44.39368 427 ASP B CA 1
ATOM 6045 C C . ASP B 2 111 ? 34.85217 13.67176 38.39198 1.000 43.72643 427 ASP B C 1
ATOM 6046 O O . ASP B 2 111 ? 34.71470 12.48365 38.70310 1.000 42.95815 427 ASP B O 1
ATOM 6055 N N . ARG B 2 112 ? 34.22135 14.20741 37.34685 1.000 42.62339 428 ARG B N 1
ATOM 6056 C CA . ARG B 2 112 ? 33.31734 13.40770 36.53300 1.000 46.22969 428 ARG B CA 1
ATOM 6057 C C . ARG B 2 112 ? 34.03370 12.31713 35.74912 1.000 46.02069 428 ARG B C 1
ATOM 6058 O O . ARG B 2 112 ? 33.38040 11.37618 35.28555 1.000 45.60740 428 ARG B O 1
ATOM 6079 N N . LEU B 2 113 ? 35.35108 12.42029 35.58933 1.000 48.31733 429 LEU B N 1
ATOM 6080 C CA . LEU B 2 113 ? 36.08670 11.60299 34.63767 1.000 41.41420 429 LEU B CA 1
ATOM 6081 C C . LEU B 2 113 ? 36.89697 10.48726 35.27973 1.000 42.30847 429 LEU B C 1
ATOM 6082 O O . LEU B 2 113 ? 37.51006 9.69567 34.55566 1.000 42.84062 429 LEU B O 1
ATOM 6098 N N . ILE B 2 114 ? 36.91417 10.38975 36.60567 1.000 40.89786 430 ILE B N 1
ATOM 6099 C CA . ILE B 2 114 ? 37.81535 9.49412 37.30674 1.000 44.57694 430 ILE B CA 1
ATOM 6100 C C . ILE B 2 114 ? 37.02343 8.66373 38.31222 1.000 45.91188 430 ILE B C 1
ATOM 6101 O O . ILE B 2 114 ? 35.80610 8.78925 38.43671 1.000 45.10917 430 ILE B O 1
ATOM 6117 N N . PHE B 2 115 ? 37.74572 7.80369 39.03100 1.000 47.33605 431 PHE B N 1
ATOM 6118 C CA . PHE B 2 115 ? 37.16753 6.94962 40.05850 1.000 51.67864 431 PHE B CA 1
ATOM 6119 C C . PHE B 2 115 ? 36.31196 7.74173 41.03700 1.000 52.49404 431 PHE B C 1
ATOM 6120 O O . PHE B 2 115 ? 36.47728 8.95788 41.17583 1.000 46.73771 431 PHE B O 1
ATOM 6137 N N . LYS B 2 116 ? 35.40039 7.05670 41.72261 1.000 51.49687 432 LYS B N 1
ATOM 6138 C CA . LYS B 2 116 ? 34.58664 7.70111 42.74406 1.000 56.50740 432 LYS B CA 1
ATOM 6139 C C . LYS B 2 116 ? 35.46347 8.15293 43.90444 1.000 52.13667 432 LYS B C 1
ATOM 6140 O O . LYS B 2 116 ? 36.35206 7.42409 44.35653 1.000 53.35500 432 LYS B O 1
ATOM 6159 N N . ILE B 2 117 ? 35.21667 9.36609 44.38976 1.000 51.90005 433 ILE B N 1
ATOM 6160 C CA . ILE B 2 117 ? 35.99638 9.96177 45.45959 1.000 46.83811 433 ILE B CA 1
ATOM 6161 C C . ILE B 2 117 ? 35.30693 9.62325 46.78924 1.000 45.95301 433 ILE B C 1
ATOM 6162 O O . ILE B 2 117 ? 34.15669 10.04174 46.98489 1.000 49.20114 433 ILE B O 1
ATOM 6178 N N . PRO B 2 118 ? 35.96152 8.89243 47.69608 1.000 42.86055 434 PRO B N 1
ATOM 6179 C CA . PRO B 2 118 ? 35.23219 8.33656 48.84469 1.000 44.32981 434 PRO B CA 1
ATOM 6180 C C . PRO B 2 118 ? 35.13597 9.26574 50.04566 1.000 45.40561 434 PRO B C 1
ATOM 6181 O O . PRO B 2 118 ? 34.97608 8.79840 51.17804 1.000 40.33122 434 PRO B O 1
ATOM 6192 N N . TYR B 2 119 ? 35.22103 10.57536 49.82291 1.000 43.09605 435 TYR B N 1
ATOM 6193 C CA . TYR B 2 119 ? 35.09283 11.53811 50.90787 1.000 38.51337 435 TYR B CA 1
ATOM 6194 C C . TYR B 2 119 ? 34.52867 12.83708 50.35301 1.000 37.45868 435 TYR B C 1
ATOM 6195 O O . TYR B 2 119 ? 34.70298 13.15289 49.17288 1.000 38.14397 435 TYR B O 1
ATOM 6213 N N . THR B 2 120 ? 33.84422 13.58668 51.21921 1.000 37.08917 436 THR B N 1
ATOM 6214 C CA . THR B 2 120 ? 33.27649 14.87135 50.84288 1.000 37.82641 436 THR B CA 1
ATOM 6215 C C . THR B 2 120 ? 33.99376 16.05752 51.46749 1.000 38.34834 436 THR B C 1
ATOM 6216 O O . THR B 2 120 ? 33.90162 17.16431 50.92890 1.000 37.46791 436 THR B O 1
ATOM 6227 N N . HIS B 2 121 ? 34.70036 15.85694 52.57717 1.000 36.26336 437 HIS B N 1
ATOM 6228 C CA . HIS B 2 121 ? 35.32535 16.93991 53.31852 1.000 37.91292 437 HIS B CA 1
ATOM 6229 C C . HIS B 2 121 ? 36.79573 16.62343 53.55516 1.000 36.21184 437 HIS B C 1
ATOM 6230 O O . HIS B 2 121 ? 37.25158 15.49112 53.37554 1.000 32.84861 437 HIS B O 1
ATOM 6244 N N . ILE B 2 122 ? 37.53490 17.65032 53.97009 1.000 38.34823 438 ILE B N 1
ATOM 6245 C CA . ILE B 2 122 ? 38.96369 17.55347 54.23637 1.000 37.14431 438 ILE B CA 1
ATOM 6246 C C . ILE B 2 122 ? 39.24544 18.21681 55.57621 1.000 38.71154 438 ILE B C 1
ATOM 6247 O O . ILE B 2 122 ? 38.71929 19.29718 55.86659 1.000 36.77432 438 ILE B O 1
ATOM 6263 N N . ALA B 2 123 ? 40.07521 17.56973 56.39094 1.000 39.33168 439 ALA B N 1
ATOM 6264 C CA . ALA B 2 123 ? 40.44272 18.11210 57.69113 1.000 42.24462 439 ALA B CA 1
ATOM 6265 C C . ALA B 2 123 ? 41.46501 19.22789 57.52236 1.000 48.15021 439 ALA B C 1
ATOM 6266 O O . ALA B 2 123 ? 42.45030 19.07351 56.79358 1.000 45.08325 439 ALA B O 1
ATOM 6273 N N . VAL B 2 124 ? 41.23220 20.35027 58.20012 1.000 46.78871 440 VAL B N 1
ATOM 6274 C CA . VAL B 2 124 ? 42.15221 21.47290 58.15424 1.000 46.00900 440 VAL B CA 1
ATOM 6275 C C . VAL B 2 124 ? 42.97182 21.60801 59.43272 1.000 53.55567 440 VAL B C 1
ATOM 6276 O O . VAL B 2 124 ? 44.08707 22.14038 59.38223 1.000 56.09845 440 VAL B O 1
ATOM 6289 N N . LYS B 2 125 ? 42.45887 21.14723 60.57101 1.000 52.97960 441 LYS B N 1
ATOM 6290 C CA . LYS B 2 125 ? 43.18106 21.24470 61.82909 1.000 55.67273 441 LYS B CA 1
ATOM 6291 C C . LYS B 2 125 ? 42.59868 20.24340 62.81324 1.000 54.44459 441 LYS B C 1
ATOM 6292 O O . LYS B 2 125 ? 41.38045 20.05794 62.86784 1.000 50.16214 441 LYS B O 1
ATOM 6311 N N . LYS B 2 126 ? 43.47407 19.60866 63.58767 1.000 56.94034 442 LYS B N 1
ATOM 6312 C CA . LYS B 2 126 ? 43.05983 18.78919 64.72124 1.000 58.38499 442 LYS B CA 1
ATOM 6313 C C . LYS B 2 126 ? 42.93163 19.70716 65.93218 1.000 58.35853 442 LYS B C 1
ATOM 6314 O O . LYS B 2 126 ? 43.93180 20.24292 66.42130 1.000 58.29402 442 LYS B O 1
ATOM 6333 N N . LYS B 2 127 ? 41.70760 19.89542 66.40867 1.000 55.03781 443 LYS B N 1
ATOM 6334 C CA . LYS B 2 127 ? 41.48929 20.79620 67.52961 1.000 59.40325 443 LYS B CA 1
ATOM 6335 C C . LYS B 2 127 ? 42.18554 20.25303 68.77532 1.000 62.95359 443 LYS B C 1
ATOM 6336 O O . LYS B 2 127 ? 42.11965 19.04782 69.04775 1.000 59.75331 443 LYS B O 1
ATOM 6355 N N . PRO B 2 128 ? 42.86278 21.10209 69.55016 1.000 62.79715 444 PRO B N 1
ATOM 6356 C CA . PRO B 2 128 ? 43.44011 20.62562 70.81219 1.000 66.95191 444 PRO B CA 1
ATOM 6357 C C . PRO B 2 128 ? 42.35239 20.10326 71.73695 1.000 69.54805 444 PRO B C 1
ATOM 6358 O O . PRO B 2 128 ? 41.22506 20.60289 71.75427 1.000 65.09365 444 PRO B O 1
ATOM 6369 N N . ASP B 2 129 ? 42.70295 19.08173 72.50981 1.000 77.85926 445 ASP B N 1
ATOM 6370 C CA . ASP B 2 129 ? 41.73640 18.42811 73.37781 1.000 75.63804 445 ASP B CA 1
ATOM 6371 C C . ASP B 2 129 ? 41.60325 19.17927 74.69477 1.000 74.97193 445 ASP B C 1
ATOM 6372 O O . ASP B 2 129 ? 42.59678 19.61102 75.28616 1.000 72.50139 445 ASP B O 1
ATOM 6381 N N . THR B 2 130 ? 40.36485 19.33912 75.14392 1.000 71.94438 446 THR B N 1
ATOM 6382 C CA . THR B 2 130 ? 40.03285 19.96328 76.41227 1.000 67.58505 446 THR B CA 1
ATOM 6383 C C . THR B 2 130 ? 39.34028 18.94720 77.31042 1.000 70.85568 446 THR B C 1
ATOM 6384 O O . THR B 2 130 ? 38.81290 17.93731 76.82796 1.000 65.11868 446 THR B O 1
ATOM 6395 N N . PRO B 2 131 ? 39.32517 19.17917 78.62455 1.000 70.42928 447 PRO B N 1
ATOM 6396 C CA . PRO B 2 131 ? 38.64291 18.23397 79.52405 1.000 68.67030 447 PRO B CA 1
ATOM 6397 C C . PRO B 2 131 ? 37.22784 17.89834 79.09502 1.000 63.66931 447 PRO B C 1
ATOM 6398 O O . PRO B 2 131 ? 36.76701 16.77404 79.33155 1.000 66.93933 447 PRO B O 1
ATOM 6409 N N . ASP B 2 132 ? 36.52203 18.83705 78.46300 1.000 65.38335 448 ASP B N 1
ATOM 6410 C CA . ASP B 2 132 ? 35.16113 18.56466 78.01727 1.000 65.24539 448 ASP B CA 1
ATOM 6411 C C . ASP B 2 132 ? 35.14829 17.70617 76.75737 1.000 60.00115 448 ASP B C 1
ATOM 6412 O O . ASP B 2 132 ? 34.38312 16.74044 76.66430 1.000 59.99813 448 ASP B O 1
ATOM 6421 N N . SER B 2 133 ? 35.98346 18.04731 75.77243 1.000 63.43166 449 SER B N 1
ATOM 6422 C CA . SER B 2 133 ? 36.00025 17.28145 74.52980 1.000 61.40235 449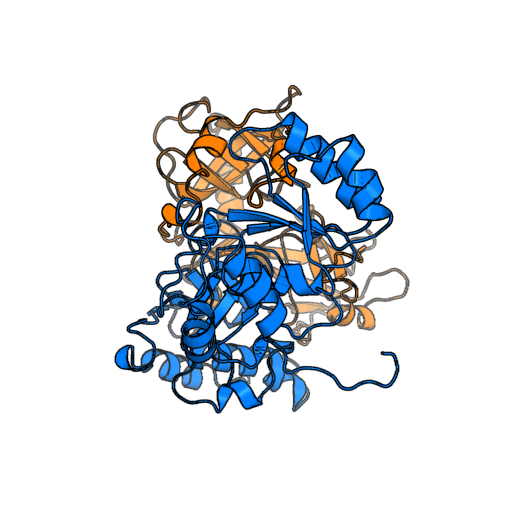 SER B CA 1
ATOM 6423 C C . SER B 2 133 ? 36.44760 15.84673 74.77661 1.000 56.47044 449 SER B C 1
ATOM 6424 O O . SER B 2 133 ? 35.93595 14.91190 74.14940 1.000 56.35670 449 SER B O 1
ATOM 6432 N N . LEU B 2 134 ? 37.40542 15.65177 75.68672 1.000 60.58146 450 LEU B N 1
ATOM 6433 C CA . LEU B 2 134 ? 37.82364 14.29763 76.03145 1.000 60.51321 450 LEU B CA 1
ATOM 6434 C C . LEU B 2 134 ? 36.66667 13.49160 76.60683 1.000 56.91877 450 LEU B C 1
ATOM 6435 O O . LEU B 2 134 ? 36.62449 12.26605 76.44801 1.000 57.20682 450 LEU B O 1
ATOM 6451 N N . LEU B 2 135 ? 35.72017 14.15699 77.27437 1.000 55.90736 451 LEU B N 1
ATOM 6452 C CA . LEU B 2 135 ? 34.52942 13.46136 77.74974 1.000 55.57838 451 LEU B CA 1
ATOM 6453 C C . LEU B 2 135 ? 33.61475 13.09092 76.58922 1.000 52.73246 451 LEU B C 1
ATOM 6454 O O . LEU B 2 135 ? 33.03761 11.99764 76.57020 1.000 54.97937 451 LEU B O 1
ATOM 6470 N N . LYS B 2 136 ? 33.46769 13.99024 75.61234 1.000 52.08247 452 LYS B N 1
ATOM 6471 C CA . LYS B 2 136 ? 32.65691 13.67578 74.44228 1.000 51.15496 452 LYS B CA 1
ATOM 6472 C C . LYS B 2 136 ? 33.28660 12.56757 73.60772 1.000 47.48402 452 LYS B C 1
ATOM 6473 O O . LYS B 2 136 ? 32.56829 11.77956 72.98321 1.000 45.55217 452 LYS B O 1
ATOM 6492 N N . ILE B 2 137 ? 34.61852 12.49422 73.57831 1.000 50.60359 453 ILE B N 1
ATOM 6493 C CA . ILE B 2 137 ? 35.28837 11.46041 72.79512 1.000 48.42103 453 ILE B CA 1
ATOM 6494 C C . ILE B 2 137 ? 35.03141 10.08613 73.40210 1.000 48.19964 453 ILE B C 1
ATOM 6495 O O . ILE B 2 137 ? 34.69758 9.12965 72.69342 1.000 44.14315 453 ILE B O 1
ATOM 6511 N N . ASP B 2 138 ? 35.18725 9.96462 74.72266 1.000 50.21102 454 ASP B N 1
ATOM 6512 C CA . ASP B 2 138 ? 34.90738 8.69197 75.37923 1.000 48.84350 454 ASP B CA 1
ATOM 6513 C C . ASP B 2 138 ? 33.44253 8.30862 75.21908 1.000 47.74093 454 ASP B C 1
ATOM 6514 O O . ASP B 2 138 ? 33.11863 7.13373 75.00658 1.000 46.91371 454 ASP B O 1
ATOM 6523 N N . CYS B 2 139 ? 32.54162 9.28874 75.31615 1.000 46.85132 455 CYS B N 1
ATOM 6524 C CA . CYS B 2 139 ? 31.12677 9.01567 75.09007 1.000 47.99346 455 CYS B CA 1
ATOM 6525 C C . CYS B 2 139 ? 30.90870 8.38463 73.72198 1.000 44.21934 455 CYS B C 1
ATOM 6526 O O . CYS B 2 139 ? 30.21618 7.36856 73.59395 1.000 42.84133 455 CYS B O 1
ATOM 6534 N N . PHE B 2 140 ? 31.49273 8.98234 72.68180 1.000 46.45479 456 PHE B N 1
ATOM 6535 C CA . PHE B 2 140 ? 31.32532 8.45213 71.33384 1.000 46.02608 456 PHE B CA 1
ATOM 6536 C C . PHE B 2 140 ? 31.83925 7.02112 71.24125 1.000 40.58882 456 PHE B C 1
ATOM 6537 O O . PHE B 2 140 ? 31.17369 6.14486 70.67835 1.000 42.35692 456 PHE B O 1
ATOM 6554 N N . LYS B 2 141 ? 33.02948 6.76621 71.79039 1.000 42.71873 457 LYS B N 1
ATOM 6555 C CA . LYS B 2 141 ? 33.59330 5.42086 71.73967 1.000 45.20708 457 LYS B CA 1
ATOM 6556 C C . LYS B 2 141 ? 32.64501 4.40025 72.35765 1.000 45.21275 457 LYS B C 1
ATOM 6557 O O . LYS B 2 141 ? 32.51609 3.27732 71.85499 1.000 44.12038 457 LYS B O 1
ATOM 6576 N N . ASN B 2 142 ? 31.96741 4.77471 73.44676 1.000 47.00066 458 ASN B N 1
ATOM 6577 C CA . ASN B 2 142 ? 31.02937 3.87003 74.09827 1.000 44.70918 458 ASN B CA 1
ATOM 6578 C C . ASN B 2 142 ? 29.78693 3.61049 73.25849 1.000 45.02126 458 ASN B C 1
ATOM 6579 O O . ASN B 2 142 ? 29.07195 2.63589 73.51670 1.000 48.09767 458 ASN B O 1
ATOM 6590 N N . SER B 2 143 ? 29.51073 4.45520 72.26911 1.000 42.26710 459 SER B N 1
ATOM 6591 C CA . SER B 2 143 ? 28.27616 4.37387 71.50422 1.000 40.04889 459 SER B CA 1
ATOM 6592 C C . SER B 2 143 ? 28.43897 3.65445 70.17221 1.000 40.20734 459 SER B C 1
ATOM 6593 O O . SER B 2 143 ? 27.43899 3.43700 69.48013 1.000 37.92071 459 SER B O 1
ATOM 6601 N N . VAL B 2 144 ? 29.65963 3.27155 69.79888 1.000 39.41130 460 VAL B N 1
ATOM 6602 C CA . VAL B 2 144 ? 29.90910 2.58165 68.54182 1.000 36.22488 460 VAL B CA 1
ATOM 6603 C C . VAL B 2 144 ? 30.63130 1.26777 68.82966 1.000 38.84021 460 VAL B C 1
ATOM 6604 O O . VAL B 2 144 ? 31.03514 0.98262 69.95767 1.000 36.06112 460 VAL B O 1
ATOM 6617 N N . ARG B 2 145 ? 30.78080 0.46261 67.78145 1.000 38.25958 461 ARG B N 1
ATOM 6618 C CA . ARG B 2 145 ? 31.47666 -0.81291 67.87109 1.000 34.77415 461 ARG B CA 1
ATOM 6619 C C . ARG B 2 145 ? 32.04330 -1.13179 66.49622 1.000 38.33946 461 ARG B C 1
ATOM 6620 O O . ARG B 2 145 ? 31.39089 -0.88385 65.47815 1.000 36.69520 461 ARG B O 1
ATOM 6641 N N . CYS B 2 146 ? 33.26212 -1.66937 66.47217 1.000 34.79455 462 CYS B N 1
ATOM 6642 C CA . CYS B 2 146 ? 34.00300 -1.85705 65.23380 1.000 34.53532 462 CYS B CA 1
ATOM 6643 C C . CYS B 2 146 ? 34.53716 -3.27611 65.13978 1.000 35.15639 462 CYS B C 1
ATOM 6644 O O . CYS B 2 146 ? 34.97326 -3.85553 66.13925 1.000 37.19560 462 CYS B O 1
ATOM 6652 N N . PHE B 2 147 ? 34.50509 -3.82558 63.92751 1.000 31.84078 463 PHE B N 1
ATOM 6653 C CA . PHE B 2 147 ? 35.03622 -5.15354 63.65945 1.000 34.96781 463 PHE B CA 1
ATOM 6654 C C . PHE B 2 147 ? 35.14009 -5.34330 62.15456 1.000 35.78272 463 PHE B C 1
ATOM 6655 O O . PHE B 2 147 ? 34.27845 -4.87380 61.40546 1.000 33.89957 463 PHE B O 1
ATOM 6672 N N . GLY B 2 148 ? 36.20343 -6.02154 61.72607 1.000 36.47500 464 GLY B N 1
ATOM 6673 C CA . GLY B 2 148 ? 36.36751 -6.42998 60.34425 1.000 35.40108 464 GLY B CA 1
ATOM 6674 C C . GLY B 2 148 ? 36.42850 -5.29387 59.34737 1.000 34.47559 464 GLY B C 1
ATOM 6675 O O . GLY B 2 148 ? 36.32053 -5.51793 58.13698 1.000 32.46158 464 GLY B O 1
ATOM 6679 N N . GLY B 2 149 ? 36.60824 -4.07125 59.84124 1.000 30.25807 465 GLY B N 1
ATOM 6680 C CA . GLY B 2 149 ? 36.65972 -2.89729 58.99989 1.000 34.22477 465 GLY B CA 1
ATOM 6681 C C . GLY B 2 149 ? 35.37032 -2.11187 58.91018 1.000 31.98548 465 GLY B C 1
ATOM 6682 O O . GLY B 2 149 ? 35.32449 -1.11860 58.17421 1.000 35.53566 465 GLY B O 1
ATOM 6686 N N . VAL B 2 150 ? 34.32632 -2.51592 59.63260 1.000 36.06391 466 VAL B N 1
ATOM 6687 C CA . VAL B 2 150 ? 33.02526 -1.86023 59.58000 1.000 30.73515 466 VAL B CA 1
ATOM 6688 C C . VAL B 2 150 ? 32.70055 -1.28414 60.95045 1.000 32.70353 466 VAL B C 1
ATOM 6689 O O . VAL B 2 150 ? 32.88862 -1.94880 61.97568 1.000 31.07753 466 VAL B O 1
ATOM 6702 N N . LEU B 2 151 ? 32.20082 -0.05263 60.96274 1.000 30.00731 467 LEU B N 1
ATOM 6703 C CA . LEU B 2 151 ? 31.73976 0.59781 62.18034 1.000 34.05104 467 LEU B CA 1
ATOM 6704 C C . LEU B 2 151 ? 30.22493 0.47729 62.28172 1.000 32.66466 467 LEU B C 1
ATOM 6705 O O . LEU B 2 151 ? 29.51723 0.55348 61.27288 1.000 30.96927 467 LEU B O 1
ATOM 6721 N N . GLU B 2 152 ? 29.73313 0.28492 63.50457 1.000 31.77758 468 GLU B N 1
ATOM 6722 C CA . GLU B 2 152 ? 28.30492 0.27866 63.78699 1.000 32.12491 468 GLU B CA 1
ATOM 6723 C C . GLU B 2 152 ? 28.02041 1.18308 64.97902 1.000 33.87157 468 GLU B C 1
ATOM 6724 O O . GLU B 2 152 ? 28.85833 1.34315 65.87065 1.000 33.84024 468 GLU B O 1
ATOM 6736 N N . MET B 2 153 ? 26.82254 1.76662 64.99127 1.000 35.82354 469 MET B N 1
ATOM 6737 C CA . MET B 2 153 ? 26.40630 2.69313 66.03652 1.000 35.20839 469 MET B CA 1
ATOM 6738 C C . MET B 2 153 ? 25.04039 2.27992 66.56139 1.000 36.95812 469 MET B C 1
ATOM 6739 O O . MET B 2 153 ? 24.13338 1.98778 65.77683 1.000 36.47333 469 MET B O 1
ATOM 6753 N N . LYS B 2 154 ? 24.89356 2.25888 67.88272 1.000 37.92309 470 LYS B N 1
ATOM 6754 C CA . LYS B 2 154 ? 23.60154 1.97206 68.48817 1.000 37.06346 470 LYS B CA 1
ATOM 6755 C C . LYS B 2 154 ? 22.76379 3.24344 68.52416 1.000 38.45751 470 LYS B C 1
ATOM 6756 O O . LYS B 2 154 ? 23.24032 4.30117 68.94854 1.000 40.45461 470 LYS B O 1
ATOM 6775 N N . VAL B 2 155 ? 21.51477 3.14050 68.07439 1.000 36.56204 471 VAL B N 1
ATOM 6776 C CA . VAL B 2 155 ? 20.62489 4.28877 67.99483 1.000 37.18921 471 VAL B CA 1
ATOM 6777 C C . VAL B 2 155 ? 19.23915 3.87971 68.47138 1.000 40.98812 471 VAL B C 1
ATOM 6778 O O . VAL B 2 155 ? 18.88760 2.69838 68.50797 1.000 37.80703 471 VAL B O 1
ATOM 6791 N N . LYS B 2 156 ? 18.45960 4.88643 68.85887 1.000 37.52035 472 LYS B N 1
ATOM 6792 C CA . LYS B 2 156 ? 17.04900 4.72347 69.17506 1.000 41.20737 472 LYS B CA 1
ATOM 6793 C C . LYS B 2 156 ? 16.25218 5.69962 68.32388 1.000 42.79437 472 LYS B C 1
ATOM 6794 O O . LYS B 2 156 ? 16.56810 6.89335 68.28345 1.000 40.43404 472 LYS B O 1
ATOM 6813 N N . ILE B 2 157 ? 15.22493 5.19369 67.65059 1.000 42.94659 473 ILE B N 1
ATOM 6814 C CA . ILE B 2 157 ? 14.28188 6.02163 66.90967 1.000 41.38992 473 ILE B CA 1
ATOM 6815 C C . ILE B 2 157 ? 13.01772 6.13460 67.75074 1.000 40.47978 473 ILE B C 1
ATOM 6816 O O . ILE B 2 157 ? 12.33683 5.13193 67.99999 1.000 40.21994 473 ILE B O 1
ATOM 6832 N N . ALA B 2 158 ? 12.70697 7.35095 68.19456 1.000 43.40084 474 ALA B N 1
ATOM 6833 C CA . ALA B 2 158 ? 11.58045 7.58754 69.09645 1.000 43.40702 474 ALA B CA 1
ATOM 6834 C C . ALA B 2 158 ? 10.28142 7.76452 68.30661 1.000 48.80318 474 ALA B C 1
ATOM 6835 O O . ALA B 2 158 ? 9.63426 8.81146 68.32917 1.000 49.14670 474 ALA B O 1
ATOM 6842 N N . LEU B 2 159 ? 9.89780 6.69482 67.60545 1.000 48.57757 475 LEU B N 1
ATOM 6843 C CA . LEU B 2 159 ? 8.68955 6.73688 66.79160 1.000 51.21072 475 LEU B CA 1
ATOM 6844 C C . LEU B 2 159 ? 7.43620 6.95518 67.62776 1.000 55.19876 475 LEU B C 1
ATOM 6845 O O . LEU B 2 159 ? 6.43751 7.46297 67.10579 1.000 56.53042 475 LEU B O 1
ATOM 6861 N N . SER B 2 160 ? 7.46314 6.58950 68.90810 1.000 54.89129 476 SER B N 1
ATOM 6862 C CA . SER B 2 160 ? 6.28658 6.71148 69.75811 1.000 56.50328 476 SER B CA 1
ATOM 6863 C C . SER B 2 160 ? 6.12283 8.10008 70.36227 1.000 60.92174 476 SER B C 1
ATOM 6864 O O . SER B 2 160 ? 5.16740 8.31458 71.11596 1.000 58.06653 476 SER B O 1
ATOM 6872 N N . LYS B 2 161 ? 7.01041 9.04258 70.05662 1.000 61.78781 477 LYS B N 1
ATOM 6873 C CA . LYS B 2 161 ? 6.89891 10.38543 70.60831 1.000 61.15345 477 LYS B CA 1
ATOM 6874 C C . LYS B 2 161 ? 6.37939 11.35834 69.55408 1.000 63.21480 477 LYS B C 1
ATOM 6875 O O . LYS B 2 161 ? 6.45868 11.09606 68.34961 1.000 61.32734 477 LYS B O 1
ATOM 6894 N N . PRO B 2 162 ? 5.82985 12.49929 69.98124 1.000 65.72952 478 PRO B N 1
ATOM 6895 C CA . PRO B 2 162 ? 5.12760 13.37408 69.02558 1.000 64.08291 478 PRO B CA 1
ATOM 6896 C C . PRO B 2 162 ? 5.99144 13.91554 67.89738 1.000 60.76930 478 PRO B C 1
ATOM 6897 O O . PRO B 2 162 ? 5.46758 14.15448 66.80222 1.000 61.89080 478 PRO B O 1
ATOM 6908 N N . GLU B 2 163 ? 7.28421 14.13814 68.11901 1.000 63.81519 479 GLU B N 1
ATOM 6909 C CA . GLU B 2 163 ? 8.10399 14.76518 67.08915 1.000 60.62572 479 GLU B CA 1
ATOM 6910 C C . GLU B 2 163 ? 8.27261 13.82892 65.89670 1.000 56.70804 479 GLU B C 1
ATOM 6911 O O . GLU B 2 163 ? 8.58440 12.64411 66.05758 1.000 50.99597 479 GLU B O 1
ATOM 6923 N N . LEU B 2 164 ? 8.07628 14.37082 64.69692 1.000 54.13173 480 LEU B N 1
ATOM 6924 C CA . LEU B 2 164 ? 8.24825 13.59628 63.47482 1.000 52.76664 480 LEU B CA 1
ATOM 6925 C C . LEU B 2 164 ? 9.72013 13.24752 63.29238 1.000 48.94212 480 LEU B C 1
ATOM 6926 O O . LEU B 2 164 ? 10.57569 14.13783 63.24831 1.000 46.99412 480 LEU B O 1
ATOM 6942 N N . VAL B 2 165 ? 10.01527 11.95351 63.18283 1.000 46.09962 481 VAL B N 1
ATOM 6943 C CA . VAL B 2 165 ? 11.38921 11.49858 63.01031 1.000 47.24607 481 VAL B CA 1
ATOM 6944 C C . VAL B 2 165 ? 11.47029 10.53835 61.83067 1.000 42.66890 481 VAL B C 1
ATOM 6945 O O . VAL B 2 165 ? 12.38561 9.71062 61.75570 1.000 42.49498 481 VAL B O 1
ATOM 6958 N N . VAL B 2 166 ? 10.52511 10.64854 60.89631 1.000 47.10744 482 VAL B N 1
ATOM 6959 C CA . VAL B 2 166 ? 10.46790 9.77347 59.73224 1.000 43.80912 482 VAL B CA 1
ATOM 6960 C C . VAL B 2 166 ? 10.29646 10.61398 58.47436 1.000 43.53155 482 VAL B C 1
ATOM 6961 O O . VAL B 2 166 ? 9.54732 11.59710 58.46421 1.000 45.57513 482 VAL B O 1
ATOM 6974 N N . GLU B 2 167 ? 10.98785 10.21007 57.41058 1.000 47.52957 483 GLU B N 1
ATOM 6975 C CA . GLU B 2 167 ? 10.92479 10.86251 56.11108 1.000 48.72711 483 GLU B CA 1
ATOM 6976 C C . GLU B 2 167 ? 11.09404 9.78874 55.04858 1.000 49.53824 483 GLU B C 1
ATOM 6977 O O . GLU B 2 167 ? 11.96947 8.92803 55.17384 1.000 48.20861 483 GLU B O 1
ATOM 6989 N N . GLN B 2 168 ? 10.26893 9.83521 54.00885 1.000 50.85752 484 GLN B N 1
ATOM 6990 C CA . GLN B 2 168 ? 10.45493 8.91588 52.89825 1.000 55.44393 484 GLN B CA 1
ATOM 6991 C C . GLN B 2 168 ? 11.51838 9.45319 51.95006 1.000 57.33724 484 GLN B C 1
ATOM 6992 O O . GLN B 2 168 ? 11.59283 10.65849 51.69133 1.000 53.55894 484 GLN B O 1
ATOM 7006 N N . TYR B 2 169 ? 12.34212 8.54596 51.43319 1.000 55.33105 485 TYR B N 1
ATOM 7007 C CA . TYR B 2 169 ? 13.36472 8.88686 50.45352 1.000 60.87021 485 TYR B CA 1
ATOM 7008 C C . TYR B 2 169 ? 13.33990 7.84123 49.35094 1.000 61.04210 485 TYR B C 1
ATOM 7009 O O . TYR B 2 169 ? 13.49259 6.64635 49.62342 1.000 57.63634 485 TYR B O 1
ATOM 7027 N N . HIS B 2 170 ? 13.13820 8.28895 48.11554 1.000 60.31678 486 HIS B N 1
ATOM 7028 C CA . HIS B 2 170 ? 13.22221 7.43502 46.93913 1.000 75.97114 486 HIS B CA 1
ATOM 7029 C C . HIS B 2 170 ? 14.38797 7.90400 46.08020 1.000 86.65662 486 HIS B C 1
ATOM 7030 O O . HIS B 2 170 ? 14.54017 9.10604 45.83492 1.000 85.49352 486 HIS B O 1
ATOM 7044 N N . ASP B 2 171 ? 15.20685 6.95705 45.63012 1.000 100.15576 487 ASP B N 1
ATOM 7045 C CA . ASP B 2 171 ? 16.38713 7.24241 44.82052 1.000 122.04840 487 ASP B CA 1
ATOM 7046 C C . ASP B 2 171 ? 16.19848 6.59245 43.45717 1.000 130.24970 487 ASP B C 1
ATOM 7047 O O . ASP B 2 171 ? 16.21673 5.36264 43.34505 1.000 132.50969 487 ASP B O 1
ATOM 7056 N N . ASN B 2 172 ? 16.01710 7.41238 42.42249 1.000 123.36004 488 ASN B N 1
ATOM 7057 C CA . ASN B 2 172 ? 15.85553 6.91275 41.06559 1.000 126.39787 488 ASN B CA 1
ATOM 7058 C C . ASN B 2 172 ? 17.18982 6.68463 40.36447 1.000 133.04650 488 ASN B C 1
ATOM 7059 O O . ASN B 2 172 ? 17.22344 6.59612 39.13134 1.000 131.63580 488 ASN B O 1
ATOM 7070 N N . THR B 2 173 ? 18.28562 6.59459 41.11875 1.000 133.48195 489 THR B N 1
ATOM 7071 C CA . THR B 2 173 ? 19.57550 6.27933 40.52101 1.000 137.06318 489 THR B CA 1
ATOM 7072 C C . THR B 2 173 ? 19.45955 5.01533 39.67778 1.000 143.69578 489 THR B C 1
ATOM 7073 O O . THR B 2 173 ? 18.66141 4.11945 39.96972 1.000 143.86024 489 THR B O 1
ATOM 7084 N N . GLU B 2 174 ? 20.26836 4.95537 38.61943 1.000 151.68485 490 GLU B N 1
ATOM 7085 C CA . GLU B 2 174 ? 20.17719 3.91076 37.60658 1.000 156.18369 490 GLU B CA 1
ATOM 7086 C C . GLU B 2 174 ? 19.89338 2.53111 38.18678 1.000 155.70704 490 GLU B C 1
ATOM 7087 O O . GLU B 2 174 ? 19.08280 1.78087 37.63278 1.000 152.25948 490 GLU B O 1
ATOM 7099 N N . MET B 2 175 ? 20.53838 2.18801 39.30153 1.000 170.83781 491 MET B N 1
ATOM 7100 C CA . MET B 2 175 ? 20.49906 0.82736 39.82124 1.000 160.82458 491 MET B CA 1
ATOM 7101 C C . MET B 2 175 ? 19.58107 0.64924 41.02478 1.000 153.17346 491 MET B C 1
ATOM 7102 O O . MET B 2 175 ? 19.29955 -0.49541 41.39652 1.000 144.72724 491 MET B O 1
ATOM 7116 N N . ASN B 2 176 ? 19.10600 1.73317 41.64036 1.000 145.54690 492 ASN B N 1
ATOM 7117 C CA . ASN B 2 176 ? 18.24146 1.64546 42.81240 1.000 141.56378 492 ASN B CA 1
ATOM 7118 C C . ASN B 2 176 ? 16.89588 2.32224 42.56924 1.000 135.18837 492 ASN B C 1
ATOM 7119 O O . ASN B 2 176 ? 16.30874 2.89733 43.48750 1.000 129.18960 492 ASN B O 1
ATOM 7130 N N . SER B 2 177 ? 16.38552 2.24210 41.33853 1.000 133.83061 493 SER B N 1
ATOM 7131 C CA . SER B 2 177 ? 15.18676 2.99800 40.99001 1.000 128.23971 493 SER B CA 1
ATOM 7132 C C . SER B 2 177 ? 13.97777 2.54300 41.80130 1.000 120.83826 493 SER B C 1
ATOM 7133 O O . SER B 2 177 ? 13.21723 3.37268 42.30499 1.000 111.98472 493 SER B O 1
ATOM 7141 N N . ASP B 2 178 ? 13.77820 1.23334 41.94449 1.000 128.50131 494 ASP B N 1
ATOM 7142 C CA . ASP B 2 178 ? 12.59365 0.71371 42.61611 1.000 121.58040 494 ASP B CA 1
ATOM 7143 C C . ASP B 2 178 ? 12.84866 0.36046 44.07995 1.000 120.79991 494 ASP B C 1
ATOM 7144 O O . ASP B 2 178 ? 12.06953 -0.39405 44.67298 1.000 108.98151 494 ASP B O 1
ATOM 7153 N N . HIS B 2 179 ? 13.91250 0.89500 44.67537 1.000 103.68417 495 HIS B N 1
ATOM 7154 C CA . HIS B 2 179 ? 14.17044 0.74623 46.10188 1.000 90.58527 495 HIS B CA 1
ATOM 7155 C C . HIS B 2 179 ? 13.72947 2.01242 46.82703 1.000 73.22956 495 HIS B C 1
ATOM 7156 O O . HIS B 2 179 ? 14.16926 3.11537 46.48344 1.000 74.10521 495 HIS B O 1
ATOM 7170 N N . HIS B 2 180 ? 12.86969 1.84966 47.82916 1.000 58.66341 496 HIS B N 1
ATOM 7171 C CA . HIS B 2 180 ? 12.34745 2.95837 48.61532 1.000 52.05669 496 HIS B CA 1
ATOM 7172 C C . HIS B 2 180 ? 12.76374 2.79315 50.06960 1.000 46.81355 496 HIS B C 1
ATOM 7173 O O . HIS B 2 180 ? 12.80299 1.67391 50.59094 1.000 44.92729 496 HIS B O 1
ATOM 7187 N N . PHE B 2 181 ? 13.07091 3.91466 50.72067 1.000 45.00897 497 PHE B N 1
ATOM 7188 C CA . PHE B 2 181 ? 13.60032 3.90152 52.07338 1.000 41.42144 497 PHE B CA 1
ATOM 7189 C C . PHE B 2 181 ? 12.91893 4.96962 52.91465 1.000 42.62387 497 PHE B C 1
ATOM 7190 O O . PHE B 2 181 ? 12.32282 5.91707 52.39596 1.000 46.93816 497 PHE B O 1
ATOM 7207 N N . TYR B 2 182 ? 13.02457 4.79924 54.22901 1.000 39.65894 498 TYR B N 1
ATOM 7208 C CA . TYR B 2 182 ? 12.74245 5.85100 55.19133 1.000 40.10181 498 TYR B CA 1
ATOM 7209 C C . TYR B 2 182 ? 14.05951 6.38959 55.73901 1.000 39.78963 498 TYR B C 1
ATOM 7210 O O . TYR B 2 182 ? 14.98088 5.61916 56.02945 1.000 37.97084 498 TYR B O 1
ATOM 7228 N N . TYR B 2 183 ? 14.14488 7.70913 55.88031 1.000 41.18162 499 TYR B N 1
ATOM 7229 C CA . TYR B 2 183 ? 15.14945 8.32690 56.73647 1.000 37.16878 499 TYR B CA 1
ATOM 7230 C C . TYR B 2 183 ? 14.56174 8.40707 58.14448 1.000 37.72981 499 TYR B C 1
ATOM 7231 O O . TYR B 2 183 ? 13.47358 8.96432 58.33422 1.000 43.02130 499 TYR B O 1
ATOM 7249 N N . LEU B 2 184 ? 15.26445 7.84405 59.12036 1.000 36.99158 500 LEU B N 1
ATOM 7250 C CA . LEU B 2 184 ? 14.84386 7.87823 60.51472 1.000 36.67861 500 LEU B CA 1
ATOM 7251 C C . LEU B 2 184 ? 15.82253 8.73343 61.30746 1.000 33.97030 500 LEU B C 1
ATOM 7252 O O . LEU B 2 184 ? 17.04050 8.60260 61.14361 1.000 40.34034 500 LEU B O 1
ATOM 7268 N N . LYS B 2 185 ? 15.28977 9.61055 62.15429 1.000 37.87679 501 LYS B N 1
ATOM 7269 C CA . LYS B 2 185 ? 16.09904 10.48926 62.98845 1.000 40.91332 501 LYS B CA 1
ATOM 7270 C C . LYS B 2 185 ? 16.17345 9.91451 64.39779 1.000 37.42316 501 LYS B C 1
ATOM 7271 O O . LYS B 2 185 ? 15.14524 9.77229 65.06927 1.000 37.63888 501 LYS B O 1
ATOM 7290 N N . ALA B 2 186 ? 17.38830 9.60338 64.84493 1.000 37.82489 502 ALA B N 1
ATOM 7291 C CA . ALA B 2 186 ? 17.60346 9.00257 66.15081 1.000 37.42235 502 ALA B CA 1
ATOM 7292 C C . ALA B 2 186 ? 17.63772 10.07259 67.24065 1.000 38.12364 502 ALA B C 1
ATOM 7293 O O . ALA B 2 186 ? 17.76905 11.27036 66.97484 1.000 38.74481 502 ALA B O 1
ATOM 7300 N N . THR B 2 187 ? 17.52662 9.61929 68.49356 1.000 36.64441 503 THR B N 1
ATOM 7301 C CA . THR B 2 187 ? 17.50569 10.55499 69.61327 1.000 39.94235 503 THR B CA 1
ATOM 7302 C C . THR B 2 187 ? 18.82181 11.31238 69.74044 1.000 41.24774 503 THR B C 1
ATOM 7303 O O . THR B 2 187 ? 18.83946 12.43784 70.25139 1.000 42.20055 503 THR B O 1
ATOM 7314 N N . ASN B 2 188 ? 19.92719 10.72393 69.28524 1.000 41.88821 504 ASN B N 1
ATOM 7315 C CA . ASN B 2 188 ? 21.22284 11.39045 69.32887 1.000 42.59862 504 ASN B CA 1
ATOM 7316 C C . ASN B 2 188 ? 21.46935 12.28742 68.12162 1.000 38.23263 504 ASN B C 1
ATOM 7317 O O . ASN B 2 188 ? 22.54893 12.87982 68.02073 1.000 44.87606 504 ASN B O 1
ATOM 7328 N N . GLY B 2 189 ? 20.50908 12.38902 67.20160 1.000 39.24125 505 GLY B N 1
ATOM 7329 C CA . GLY B 2 189 ? 20.56211 13.35397 66.12533 1.000 40.24788 505 GLY B CA 1
ATOM 7330 C C . GLY B 2 189 ? 20.99716 12.81592 64.77787 1.000 40.26274 505 GLY B C 1
ATOM 7331 O O . GLY B 2 189 ? 20.81866 13.51278 63.77094 1.000 42.12817 505 GLY B O 1
ATOM 7335 N N . VAL B 2 190 ? 21.56061 11.61072 64.71941 1.000 38.85521 506 VAL B N 1
ATOM 7336 C CA . VAL B 2 190 ? 22.01825 11.07203 63.44413 1.000 42.68972 506 VAL B CA 1
ATOM 7337 C C . VAL B 2 190 ? 20.82671 10.57332 62.63233 1.000 38.01758 506 VAL B C 1
ATOM 7338 O O . VAL B 2 190 ? 19.76584 10.23812 63.16630 1.000 35.74703 506 VAL B O 1
ATOM 7351 N N . LEU B 2 191 ? 21.01404 10.52563 61.31676 1.000 41.78829 507 LEU B N 1
ATOM 7352 C CA . LEU B 2 191 ? 20.04241 9.94990 60.40076 1.000 35.03376 507 LEU B CA 1
ATOM 7353 C C . LEU B 2 191 ? 20.46022 8.53034 60.03941 1.000 36.19839 507 LEU B C 1
ATOM 7354 O O . LEU B 2 191 ? 21.64909 8.24516 59.86526 1.000 37.64377 507 LEU B O 1
ATOM 7370 N N . VAL B 2 192 ? 19.47196 7.64274 59.92915 1.000 33.47527 508 VAL B N 1
ATOM 7371 C CA . VAL B 2 192 ? 19.69131 6.26612 59.50576 1.000 31.64567 508 VAL B CA 1
ATOM 7372 C C . VAL B 2 192 ? 18.61883 5.90898 58.48697 1.000 35.40936 508 VAL B C 1
ATOM 7373 O O . VAL B 2 192 ? 17.53608 6.49849 58.45652 1.000 35.85472 508 VAL B O 1
ATOM 7386 N N . THR B 2 193 ? 18.93541 4.93388 57.64294 1.000 34.14032 509 THR B N 1
ATOM 7387 C CA . THR B 2 193 ? 18.00869 4.45188 56.63265 1.000 32.43128 509 THR B CA 1
ATOM 7388 C C . THR B 2 193 ? 17.42187 3.10584 57.03961 1.000 36.37526 509 THR B C 1
ATOM 7389 O O . THR B 2 193 ? 18.00609 2.35102 57.82165 1.000 33.25151 509 THR B O 1
ATOM 7400 N N . ILE B 2 194 ? 16.25023 2.81380 56.48746 1.000 36.08926 510 ILE B N 1
ATOM 7401 C CA . ILE B 2 194 ? 15.62321 1.50184 56.62079 1.000 34.91276 510 ILE B CA 1
ATOM 7402 C C . ILE B 2 194 ? 14.79710 1.25902 55.36385 1.000 34.89202 510 ILE B C 1
ATOM 7403 O O . ILE B 2 194 ? 14.14444 2.19089 54.86976 1.000 34.49075 510 ILE B O 1
ATOM 7419 N N . PRO B 2 195 ? 14.79458 0.05036 54.80591 1.000 36.61878 511 PRO B N 1
ATOM 7420 C CA . PRO B 2 195 ? 13.90952 -0.21882 53.66550 1.000 35.98652 511 PRO B CA 1
ATOM 7421 C C . PRO B 2 195 ? 12.46007 0.04280 54.04911 1.000 40.77134 511 PRO B C 1
ATOM 7422 O O . PRO B 2 195 ? 11.98706 -0.40233 55.09762 1.000 38.26221 511 PRO B O 1
ATOM 7433 N N . LYS B 2 196 ? 11.75805 0.78550 53.19147 1.000 35.86115 512 LYS B N 1
ATOM 7434 C CA . LYS B 2 196 ? 10.40364 1.21865 53.52080 1.000 44.44733 512 LYS B CA 1
ATOM 7435 C C . LYS B 2 196 ? 9.50605 0.02961 53.84061 1.000 42.35682 512 LYS B C 1
ATOM 7436 O O . LYS B 2 196 ? 8.77527 0.03916 54.83721 1.000 46.83522 512 LYS B O 1
ATOM 7455 N N . GLU B 2 197 ? 9.55393 -1.01148 53.00843 1.000 41.73776 513 GLU B N 1
ATOM 7456 C CA . GLU B 2 197 ? 8.66029 -2.14714 53.19620 1.000 48.44716 513 GLU B CA 1
ATOM 7457 C C . GLU B 2 197 ? 8.87486 -2.84380 54.53739 1.000 45.47284 513 GLU B C 1
ATOM 7458 O O . GLU B 2 197 ? 7.97819 -3.55682 54.99947 1.000 46.04212 513 GLU B O 1
ATOM 7470 N N . ARG B 2 198 ? 10.03309 -2.65922 55.17614 1.000 43.85928 514 ARG B N 1
ATOM 7471 C CA . ARG B 2 198 ? 10.27525 -3.31947 56.45257 1.000 41.61871 514 ARG B CA 1
ATOM 7472 C C . ARG B 2 198 ? 9.57441 -2.63289 57.61823 1.000 43.27872 514 ARG B C 1
ATOM 7473 O O . ARG B 2 198 ? 9.37708 -3.26485 58.66153 1.000 40.83583 514 ARG B O 1
ATOM 7494 N N . LEU B 2 199 ? 9.19633 -1.36203 57.46774 1.000 43.70673 515 LEU B N 1
ATOM 7495 C CA . LEU B 2 199 ? 8.61287 -0.59055 58.55461 1.000 46.93254 515 LEU B CA 1
ATOM 7496 C C . LEU B 2 199 ? 7.24124 -0.01767 58.23578 1.000 47.68852 515 LEU B C 1
ATOM 7497 O O . LEU B 2 199 ? 6.53082 0.38163 59.16538 1.000 45.49547 515 LEU B O 1
ATOM 7513 N N . LEU B 2 200 ? 6.84189 0.01278 56.96285 1.000 45.77706 516 LEU B N 1
ATOM 7514 C CA . LEU B 2 200 ? 5.62925 0.72176 56.57220 1.000 49.91281 516 LEU B CA 1
ATOM 7515 C C . LEU B 2 200 ? 4.41882 0.25179 57.36954 1.000 57.73374 516 LEU B C 1
ATOM 7516 O O . LEU B 2 200 ? 3.65706 1.06503 57.90379 1.000 49.09102 516 LEU B O 1
ATOM 7532 N N . ASN B 2 201 ? 4.22605 -1.06386 57.46116 1.000 51.12602 517 ASN B N 1
ATOM 7533 C CA . ASN B 2 201 ? 3.01693 -1.60209 58.07314 1.000 57.41878 517 ASN B CA 1
ATOM 7534 C C . ASN B 2 201 ? 3.00363 -1.48175 59.59102 1.000 54.42000 517 ASN B C 1
ATOM 7535 O O . ASN B 2 201 ? 2.01721 -1.89486 60.21124 1.000 53.31511 517 ASN B O 1
ATOM 7546 N N . HIS B 2 202 ? 4.04956 -0.93085 60.20237 1.000 50.14008 518 HIS B N 1
ATOM 7547 C CA . HIS B 2 202 ? 4.06998 -0.68153 61.63648 1.000 48.63428 518 HIS B CA 1
ATOM 7548 C C . HIS B 2 202 ? 3.86166 0.78797 61.98203 1.000 49.22074 518 HIS B C 1
ATOM 7549 O O . HIS B 2 202 ? 3.85802 1.13632 63.16682 1.000 51.57054 518 HIS B O 1
ATOM 7563 N N . LEU B 2 203 ? 3.69307 1.65181 60.98426 1.000 53.29872 519 LEU B N 1
ATOM 7564 C CA . LEU B 2 203 ? 3.47315 3.07340 61.19845 1.000 56.07964 519 LEU B CA 1
ATOM 7565 C C . LEU B 2 203 ? 2.01055 3.42472 60.96059 1.000 54.03728 519 LEU B C 1
ATOM 7566 O O . LEU B 2 203 ? 1.30466 2.74563 60.21034 1.000 55.66055 519 LEU B O 1
ATOM 7582 N N . ASN B 2 204 ? 1.56535 4.50316 61.60058 1.000 53.49183 520 ASN B N 1
ATOM 7583 C CA . ASN B 2 204 ? 0.24865 5.05850 61.33948 1.000 58.93002 520 ASN B CA 1
ATOM 7584 C C . ASN B 2 204 ? 0.36255 6.06724 60.19573 1.000 63.50741 520 ASN B C 1
ATOM 7585 O O . ASN B 2 204 ? 1.42223 6.22788 59.58372 1.000 58.09268 520 ASN B O 1
ATOM 7596 N N . SER B 2 205 ? -0.73272 6.76923 59.90032 1.000 59.83217 521 SER B N 1
ATOM 7597 C CA . SER B 2 205 ? -0.73728 7.69767 58.77686 1.000 64.86167 521 SER B CA 1
ATOM 7598 C C . SER B 2 205 ? 0.12638 8.92695 59.02852 1.000 67.29596 521 SER B C 1
ATOM 7599 O O . SER B 2 205 ? 0.46034 9.63602 58.07311 1.000 69.94721 521 SER B O 1
ATOM 7607 N N . LYS B 2 206 ? 0.48673 9.20228 60.28309 1.000 66.60919 522 LYS B N 1
ATOM 7608 C CA . LYS B 2 206 ? 1.37154 10.30892 60.61907 1.000 67.56983 522 LYS B CA 1
ATOM 7609 C C . LYS B 2 206 ? 2.81881 9.85102 60.79689 1.000 58.23963 522 LYS B C 1
ATOM 7610 O O . LYS B 2 206 ? 3.63510 10.58782 61.36054 1.000 57.66687 522 LYS B O 1
ATOM 7629 N N . LEU B 2 207 ? 3.14474 8.64455 60.33240 1.000 57.74351 523 LEU B N 1
ATOM 7630 C CA . LEU B 2 207 ? 4.50630 8.11324 60.36741 1.000 53.40889 523 LEU B CA 1
ATOM 7631 C C . LEU B 2 207 ? 5.06251 8.04638 61.78722 1.000 55.97688 523 LEU B C 1
ATOM 7632 O O . LEU B 2 207 ? 6.27683 8.10927 61.99325 1.000 54.40397 523 LEU B O 1
ATOM 7648 N N . SER B 2 208 ? 4.18629 7.91891 62.77521 1.000 56.78849 524 SER B N 1
ATOM 7649 C CA . SER B 2 208 ? 4.58109 7.55686 64.12567 1.000 57.65499 524 SER B CA 1
ATOM 7650 C C . SER B 2 208 ? 4.11079 6.12695 64.39621 1.000 53.19872 524 SER B C 1
ATOM 7651 O O . SER B 2 208 ? 3.63026 5.42708 63.49650 1.000 53.64455 524 SER B O 1
ATOM 7659 N N . ALA B 2 209 ? 4.25190 5.68664 65.64062 1.000 57.26718 525 ALA B N 1
ATOM 7660 C CA . ALA B 2 209 ? 3.89869 4.32166 66.00598 1.000 54.42060 525 ALA B CA 1
ATOM 7661 C C . ALA B 2 209 ? 3.74284 4.25448 67.51867 1.000 55.13515 525 ALA B C 1
ATOM 7662 O O . ALA B 2 209 ? 3.89670 5.25502 68.22296 1.000 57.93146 525 ALA B O 1
ATOM 7669 N N . ASP B 2 210 ? 3.42419 3.05905 68.01587 1.000 56.03884 526 ASP B N 1
ATOM 7670 C CA . ASP B 2 210 ? 3.29572 2.81495 69.44678 1.000 61.96459 526 ASP B CA 1
ATOM 7671 C C . ASP B 2 210 ? 4.50425 2.07303 70.00840 1.000 58.22817 526 ASP B C 1
ATOM 7672 O O . ASP B 2 210 ? 4.39116 1.36559 71.01527 1.000 58.76195 526 ASP B O 1
ATOM 7681 N N . PHE B 2 211 ? 5.66406 2.22806 69.37355 1.000 55.34638 527 PHE B N 1
ATOM 7682 C CA . PHE B 2 211 ? 6.89372 1.61484 69.84876 1.000 56.05346 527 PHE B CA 1
ATOM 7683 C C . PHE B 2 211 ? 8.07003 2.48074 69.42593 1.000 53.47239 527 PHE B C 1
ATOM 7684 O O . PHE B 2 211 ? 7.95706 3.32351 68.53186 1.000 52.26917 527 PHE B O 1
ATOM 7701 N N . ASP B 2 212 ? 9.20412 2.26186 70.08290 1.000 50.88638 528 ASP B N 1
ATOM 7702 C CA . ASP B 2 212 ? 10.47368 2.84731 69.68274 1.000 46.12852 528 ASP B CA 1
ATOM 7703 C C . ASP B 2 212 ? 11.34042 1.76643 69.05047 1.000 46.21945 528 ASP B C 1
ATOM 7704 O O . ASP B 2 212 ? 11.20400 0.57860 69.35838 1.000 47.84846 528 ASP B O 1
ATOM 7713 N N . LEU B 2 213 ? 12.23064 2.18705 68.15914 1.000 41.05659 529 LEU B N 1
ATOM 7714 C CA . LEU B 2 213 ? 13.07169 1.27768 67.39181 1.000 41.86234 529 LEU B CA 1
ATOM 7715 C C . LEU B 2 213 ? 14.51165 1.41417 67.86764 1.000 43.31988 529 LEU B C 1
ATOM 7716 O O . LEU B 2 213 ? 15.07642 2.51302 67.84450 1.000 44.24995 529 LEU B O 1
ATOM 7732 N N . ILE B 2 214 ? 15.09571 0.29873 68.29813 1.000 40.85483 530 ILE B N 1
ATOM 7733 C CA . ILE B 2 214 ? 16.46154 0.24512 68.80266 1.000 45.11039 530 ILE B CA 1
ATOM 7734 C C . ILE B 2 214 ? 17.26529 -0.68196 67.90404 1.000 44.14923 530 ILE B C 1
ATOM 7735 O O . ILE B 2 214 ? 16.79707 -1.76960 67.54943 1.000 43.67328 530 ILE B O 1
ATOM 7751 N N . ALA B 2 215 ? 18.47533 -0.26071 67.54257 1.000 40.33543 531 ALA B N 1
ATOM 7752 C CA . ALA B 2 215 ? 19.26715 -1.06519 66.62404 1.000 38.56624 531 ALA B CA 1
ATOM 7753 C C . ALA B 2 215 ? 20.69942 -0.55779 66.56516 1.000 39.91392 531 ALA B C 1
ATOM 7754 O O . ALA B 2 215 ? 20.95573 0.64195 66.70394 1.000 39.05751 531 ALA B O 1
ATOM 7761 N N . TRP B 2 216 ? 21.62484 -1.49603 66.36583 1.000 37.21017 532 TRP B N 1
ATOM 7762 C CA . TRP B 2 216 ? 22.97206 -1.17218 65.92332 1.000 39.41285 532 TRP B CA 1
ATOM 7763 C C . TRP B 2 216 ? 22.93583 -1.01802 64.40546 1.000 39.60177 532 TRP B C 1
ATOM 7764 O O . TRP B 2 216 ? 22.63548 -1.98150 63.69098 1.000 41.97775 532 TRP B O 1
ATOM 7785 N N . VAL B 2 217 ? 23.20659 0.18584 63.91582 1.000 34.28474 533 VAL B N 1
ATOM 7786 C CA . VAL B 2 217 ? 23.13806 0.47427 62.48775 1.000 33.41155 533 VAL B CA 1
ATOM 7787 C C . VAL B 2 217 ? 24.54332 0.42618 61.90650 1.000 36.35189 533 VAL B C 1
ATOM 7788 O O . VAL B 2 217 ? 25.53479 0.68398 62.59735 1.000 34.21561 533 VAL B O 1
ATOM 7801 N N . VAL B 2 218 ? 24.62890 0.09272 60.61936 1.000 32.86215 534 VAL B N 1
ATOM 7802 C CA . VAL B 2 218 ? 25.89871 -0.12675 59.93697 1.000 36.68407 534 VAL B CA 1
ATOM 7803 C C . VAL B 2 218 ? 26.27836 1.12292 59.16026 1.000 36.86589 534 VAL B C 1
ATOM 7804 O O . VAL B 2 218 ? 25.43144 1.74180 58.50312 1.000 29.94198 534 VAL B O 1
ATOM 7817 N N . HIS B 2 219 ? 27.55615 1.49096 59.22469 1.000 33.54784 535 HIS B N 1
ATOM 7818 C CA . HIS B 2 219 ? 28.09528 2.54023 58.37254 1.000 33.85274 535 HIS B CA 1
ATOM 7819 C C . HIS B 2 219 ? 28.60528 1.91763 57.07860 1.000 34.55910 535 HIS B C 1
ATOM 7820 O O . HIS B 2 219 ? 29.39100 0.96395 57.10422 1.000 33.27337 535 HIS B O 1
ATOM 7834 N N . ARG B 2 220 ? 28.14889 2.45143 55.95482 1.000 28.42594 536 ARG B N 1
ATOM 7835 C CA . ARG B 2 220 ? 28.61604 2.02113 54.64426 1.000 33.31567 536 ARG B CA 1
ATOM 7836 C C . ARG B 2 220 ? 28.19991 3.09424 53.64475 1.000 35.53756 536 ARG B C 1
ATOM 7837 O O . ARG B 2 220 ? 27.74917 4.17827 54.03012 1.000 34.12944 536 ARG B O 1
ATOM 7858 N N . LYS B 2 221 ? 28.35434 2.79990 52.35788 1.000 31.07378 537 LYS B N 1
ATOM 7859 C CA . LYS B 2 221 ? 28.13032 3.82317 51.34887 1.000 32.57775 537 LYS B CA 1
ATOM 7860 C C . LYS B 2 221 ? 26.70807 4.37028 51.46633 1.000 38.09620 537 LYS B C 1
ATOM 7861 O O . LYS B 2 221 ? 25.77591 3.64264 51.82202 1.000 35.33232 537 LYS B O 1
ATOM 7880 N N . PRO B 2 222 ? 26.51778 5.65726 51.19434 1.000 36.89347 538 PRO B N 1
ATOM 7881 C CA . PRO B 2 222 ? 25.27126 6.31885 51.58523 1.000 35.25642 538 PRO B CA 1
ATOM 7882 C C . PRO B 2 222 ? 24.13224 6.08781 50.60489 1.000 34.25694 538 PRO B C 1
ATOM 7883 O O . PRO B 2 222 ? 24.32524 5.79607 49.42423 1.000 38.98946 538 PRO B O 1
ATOM 7894 N N . ILE B 2 223 ? 22.92251 6.21894 51.13683 1.000 37.27347 539 ILE B N 1
ATOM 7895 C CA . ILE B 2 223 ? 21.71309 6.39936 50.34322 1.000 41.33676 539 ILE B CA 1
ATOM 7896 C C . ILE B 2 223 ? 21.35739 7.87353 50.46134 1.000 43.71404 539 ILE B C 1
ATOM 7897 O O . ILE B 2 223 ? 20.99229 8.35064 51.54196 1.000 38.93105 539 ILE B O 1
ATOM 7913 N N . GLY B 2 224 ? 21.47609 8.61061 49.36219 1.000 44.46406 540 GLY B N 1
ATOM 7914 C CA . GLY B 2 224 ? 21.44373 10.04966 49.45679 1.000 48.94853 540 GLY B CA 1
ATOM 7915 C C . GLY B 2 224 ? 22.65031 10.53320 50.24003 1.000 46.33235 540 GLY B C 1
ATOM 7916 O O . GLY B 2 224 ? 23.79376 10.23846 49.87336 1.000 48.41862 540 GLY B O 1
ATOM 7920 N N . ASN B 2 225 ? 22.40834 11.25177 51.33261 1.000 42.61502 541 ASN B N 1
ATOM 7921 C CA . ASN B 2 225 ? 23.47261 11.74689 52.19539 1.000 46.56966 541 ASN B CA 1
ATOM 7922 C C . ASN B 2 225 ? 23.52206 11.02328 53.53745 1.000 40.22531 541 ASN B C 1
ATOM 7923 O O . ASN B 2 225 ? 24.22490 11.47459 54.44777 1.000 47.11811 541 ASN B O 1
ATOM 7934 N N . VAL B 2 226 ? 22.80306 9.91357 53.68204 1.000 38.74611 542 VAL B N 1
ATOM 7935 C CA . VAL B 2 226 ? 22.71596 9.17811 54.94051 1.000 38.97488 542 VAL B CA 1
ATOM 7936 C C . VAL B 2 226 ? 23.52891 7.89928 54.79394 1.000 37.99358 542 VAL B C 1
ATOM 7937 O O . VAL B 2 226 ? 23.29345 7.10638 53.87350 1.000 38.21029 542 VAL B O 1
ATOM 7950 N N . SER B 2 227 ? 24.48044 7.69629 55.70741 1.000 34.40535 543 SER B N 1
ATOM 7951 C CA . SER B 2 227 ? 25.44245 6.60580 55.60066 1.000 37.80459 543 SER B CA 1
ATOM 7952 C C . SER B 2 227 ? 25.30710 5.57987 56.71768 1.000 37.20263 543 SER B C 1
ATOM 7953 O O . SER B 2 227 ? 26.18610 4.71971 56.86043 1.000 33.66461 543 SER B O 1
ATOM 7961 N N . LEU B 2 228 ? 24.24730 5.64875 57.51724 1.000 34.98809 544 LEU B N 1
ATOM 7962 C CA . LEU B 2 228 ? 23.94633 4.64639 58.53100 1.000 33.68121 544 LEU B CA 1
ATOM 7963 C C . LEU B 2 228 ? 22.67158 3.91564 58.13088 1.000 36.55255 544 LEU B C 1
ATOM 7964 O O . LEU B 2 228 ? 21.70214 4.54061 57.68657 1.000 34.93983 544 LEU B O 1
ATOM 7980 N N . HIS B 2 229 ? 22.67710 2.59076 58.28075 1.000 33.14545 545 HIS B N 1
ATOM 7981 C CA . HIS B 2 229 ? 21.63868 1.75641 57.69614 1.000 36.93081 545 HIS B CA 1
ATOM 7982 C C . HIS B 2 229 ? 21.24018 0.62964 58.63305 1.000 35.54919 545 HIS B C 1
ATOM 7983 O O . HIS B 2 229 ? 22.08689 0.04257 59.31094 1.000 34.23874 545 HIS B O 1
ATOM 7997 N N . ILE B 2 230 ? 19.94386 0.32648 58.65158 1.000 36.99409 546 ILE B N 1
ATOM 7998 C CA . ILE B 2 230 ? 19.44286 -0.84680 59.36039 1.000 35.05542 546 ILE B CA 1
ATOM 7999 C C . ILE B 2 230 ? 19.42186 -2.06828 58.44964 1.000 36.16184 546 ILE B C 1
ATOM 8000 O O . ILE B 2 230 ? 19.68216 -3.18824 58.89784 1.000 39.64653 546 ILE B O 1
ATOM 8016 N N . GLY B 2 231 ? 19.11935 -1.87281 57.16767 1.000 37.44631 547 GLY B N 1
ATOM 8017 C CA . GLY B 2 231 ? 19.15066 -2.95409 56.20516 1.000 37.65708 547 GLY B CA 1
ATOM 8018 C C . GLY B 2 231 ? 17.92448 -3.84436 56.27147 1.000 39.27254 547 GLY B C 1
ATOM 8019 O O . GLY B 2 231 ? 17.03784 -3.69246 57.11294 1.000 41.29167 547 GLY B O 1
ATOM 8023 N N . LYS B 2 232 ? 17.88658 -4.80894 55.34743 1.000 37.54460 548 LYS B N 1
ATOM 8024 C CA . LYS B 2 232 ? 16.75521 -5.72827 55.28414 1.000 43.69136 548 LYS B CA 1
ATOM 8025 C C . LYS B 2 232 ? 16.72762 -6.66421 56.48725 1.000 41.81758 548 LYS B C 1
ATOM 8026 O O . LYS B 2 232 ? 15.66174 -6.90970 57.06388 1.000 46.03803 548 LYS B O 1
ATOM 8045 N N . GLY B 2 233 ? 17.88363 -7.20028 56.87544 1.000 40.96974 549 GLY B N 1
ATOM 8046 C CA . GLY B 2 233 ? 17.93437 -8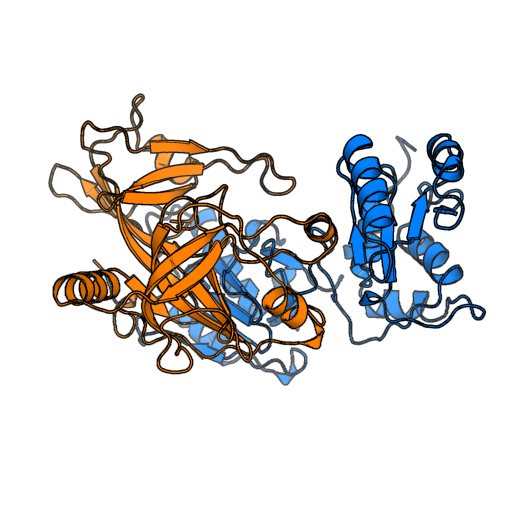.21647 57.90771 1.000 43.47592 549 GLY B CA 1
ATOM 8047 C C . GLY B 2 233 ? 18.67082 -7.79613 59.16196 1.000 45.67493 549 GLY B C 1
ATOM 8048 O O . GLY B 2 233 ? 18.90978 -8.61907 60.05129 1.000 45.66254 549 GLY B O 1
ATOM 8052 N N . GLY B 2 234 ? 19.03440 -6.52046 59.25040 1.000 40.18053 550 GLY B N 1
ATOM 8053 C CA . GLY B 2 234 ? 19.75163 -6.05445 60.42291 1.000 44.46292 550 GLY B CA 1
ATOM 8054 C C . GLY B 2 234 ? 18.91305 -6.20979 61.67916 1.000 46.24568 550 GLY B C 1
ATOM 8055 O O . GLY B 2 234 ? 17.70993 -5.94000 61.68634 1.000 44.27409 550 GLY B O 1
ATOM 8059 N N . GLU B 2 235 ? 19.55953 -6.65884 62.75006 1.000 44.87594 551 GLU B N 1
ATOM 8060 C CA . GLU B 2 235 ? 18.88016 -6.81359 64.02902 1.000 44.64670 551 GLU B CA 1
ATOM 8061 C C . GLU B 2 235 ? 18.35023 -5.46904 64.51094 1.000 45.12804 551 GLU B C 1
ATOM 8062 O O . GLU B 2 235 ? 19.11476 -4.51499 64.68436 1.000 46.56845 551 GLU B O 1
ATOM 8074 N N . ALA B 2 236 ? 17.03809 -5.39607 64.72590 1.000 43.33772 552 ALA B N 1
ATOM 8075 C CA . ALA B 2 236 ? 16.39177 -4.19680 65.23927 1.000 44.06380 552 ALA B CA 1
ATOM 8076 C C . ALA B 2 236 ? 15.25017 -4.61046 66.15590 1.000 45.12809 552 ALA B C 1
ATOM 8077 O O . ALA B 2 236 ? 14.61812 -5.65107 65.95451 1.000 48.49533 552 ALA B O 1
ATOM 8084 N N . TYR B 2 237 ? 14.98409 -3.77899 67.16040 1.000 44.19942 553 TYR B N 1
ATOM 8085 C CA . TYR B 2 237 ? 14.11348 -4.15183 68.26601 1.000 45.80310 553 TYR B CA 1
ATOM 8086 C C . TYR B 2 237 ? 13.01141 -3.12251 68.44993 1.000 45.98481 553 TYR B C 1
ATOM 8087 O O . TYR B 2 237 ? 13.28195 -1.91970 68.52825 1.000 45.15581 553 TYR B O 1
ATOM 8105 N N . GLN B 2 238 ? 11.77203 -3.60430 68.52374 1.000 47.38004 554 GLN B N 1
ATOM 8106 C CA . GLN B 2 238 ? 10.61895 -2.76492 68.81633 1.000 45.71413 554 GLN B CA 1
ATOM 8107 C C . GLN B 2 238 ? 10.39151 -2.74577 70.32335 1.000 48.45423 554 GLN B C 1
ATOM 8108 O O . GLN B 2 238 ? 10.08101 -3.78299 70.91980 1.000 53.02911 554 GLN B O 1
ATOM 8122 N N . GLN B 2 239 ? 10.54452 -1.57502 70.93522 1.000 47.58573 555 GLN B N 1
ATOM 8123 C CA . GLN B 2 239 ? 10.27163 -1.39006 72.35856 1.000 51.06370 555 GLN B CA 1
ATOM 8124 C C . GLN B 2 239 ? 8.89377 -0.74779 72.47690 1.000 55.15384 555 GLN B C 1
ATOM 8125 O O . GLN B 2 239 ? 8.73440 0.45487 72.25131 1.000 53.03708 555 GLN B O 1
ATOM 8139 N N . PHE B 2 240 ? 7.89902 -1.55562 72.82791 1.000 56.17266 556 PHE B N 1
ATOM 8140 C CA . PHE B 2 240 ? 6.52391 -1.08777 72.88737 1.000 60.74616 556 PHE B CA 1
ATOM 8141 C C . PHE B 2 240 ? 6.27335 -0.31002 74.17205 1.000 66.93389 556 PHE B C 1
ATOM 8142 O O . PHE B 2 240 ? 6.85163 -0.59754 75.22362 1.000 69.26520 556 PHE B O 1
ATOM 8159 N N . THR B 2 241 ? 5.39246 0.68896 74.07400 1.000 69.42534 557 THR B N 1
ATOM 8160 C CA . THR B 2 241 ? 5.08704 1.53227 75.22294 1.000 76.41178 557 THR B CA 1
ATOM 8161 C C . THR B 2 241 ? 4.52312 0.73664 76.39261 1.000 77.89129 557 THR B C 1
ATOM 8162 O O . THR B 2 241 ? 4.52677 1.23420 77.52403 1.000 79.49081 557 THR B O 1
ATOM 8173 N N . ASN B 2 242 ? 4.03635 -0.47974 76.14980 1.000 79.58352 558 ASN B N 1
ATOM 8174 C CA . ASN B 2 242 ? 3.54996 -1.33872 77.22201 1.000 77.46591 558 ASN B CA 1
ATOM 8175 C C . ASN B 2 242 ? 4.66474 -2.13148 77.89475 1.000 75.20645 558 ASN B C 1
ATOM 8176 O O . ASN B 2 242 ? 4.38230 -2.90191 78.81853 1.000 78.72016 558 ASN B O 1
ATOM 8187 N N . GLY B 2 243 ? 5.91545 -1.96468 77.45795 1.000 75.63571 559 GLY B N 1
ATOM 8188 C CA . GLY B 2 243 ? 7.05430 -2.63954 78.02991 1.000 75.13872 559 GLY B CA 1
ATOM 8189 C C . GLY B 2 243 ? 7.59079 -3.78317 77.19058 1.000 74.49915 559 GLY B C 1
ATOM 8190 O O . GLY B 2 243 ? 8.77557 -4.11952 77.30424 1.000 74.60692 559 GLY B O 1
ATOM 8194 N N . ASP B 2 244 ? 6.75147 -4.38449 76.35178 1.000 70.09170 560 ASP B N 1
ATOM 8195 C CA . ASP B 2 244 ? 7.17974 -5.52503 75.55514 1.000 66.67457 560 ASP B CA 1
ATOM 8196 C C . ASP B 2 244 ? 8.30086 -5.12764 74.60204 1.000 63.79788 560 ASP B C 1
ATOM 8197 O O . ASP B 2 244 ? 8.33481 -4.01546 74.07219 1.000 58.80137 560 ASP B O 1
ATOM 8206 N N . ILE B 2 245 ? 9.22461 -6.06344 74.38117 1.000 60.87917 561 ILE B N 1
ATOM 8207 C CA . ILE B 2 245 ? 10.30889 -5.89676 73.42087 1.000 55.75397 561 ILE B CA 1
ATOM 8208 C C . ILE B 2 245 ? 10.33219 -7.12745 72.52607 1.000 54.79744 561 ILE B C 1
ATOM 8209 O O . ILE B 2 245 ? 10.41174 -8.25809 73.02205 1.000 54.52710 561 ILE B O 1
ATOM 8225 N N . ARG B 2 246 ? 10.24852 -6.91131 71.21533 1.000 54.07926 562 ARG B N 1
ATOM 8226 C CA A ARG B 2 246 ? 10.34995 -7.97112 70.21894 0.426 50.97507 562 ARG B CA 1
ATOM 8227 C CA B ARG B 2 246 ? 10.48462 -7.99721 70.28310 0.574 50.98424 562 ARG B CA 1
ATOM 8228 C C . ARG B 2 246 ? 11.14662 -7.44598 69.03126 1.000 50.83059 562 ARG B C 1
ATOM 8229 O O . ARG B 2 246 ? 11.16184 -6.23952 68.77216 1.000 48.87681 562 ARG B O 1
ATOM 8270 N N . GLU B 2 247 ? 11.75966 -8.36092 68.28650 1.000 49.48123 563 GLU B N 1
ATOM 8271 C CA . GLU B 2 247 ? 12.52627 -7.98083 67.11033 1.000 47.60028 563 GLU B CA 1
ATOM 8272 C C . GLU B 2 247 ? 11.60330 -7.52239 65.98943 1.000 46.68047 563 GLU B C 1
ATOM 8273 O O . GLU B 2 247 ? 10.51134 -8.06493 65.79739 1.000 45.76577 563 GLU B O 1
ATOM 8285 N N . LEU B 2 248 ? 12.04402 -6.51414 65.25497 1.000 44.32749 564 LEU B N 1
ATOM 8286 C CA . LEU B 2 248 ? 11.37092 -6.13798 64.01790 1.000 41.29089 564 LEU B CA 1
ATOM 8287 C C . LEU B 2 248 ? 11.63946 -7.22818 62.98779 1.000 43.55094 564 LEU B C 1
ATOM 8288 O O . LEU B 2 248 ? 12.80933 -7.50140 62.68643 1.000 39.47633 564 LEU B O 1
ATOM 8304 N N . PRO B 2 249 ? 10.61723 -7.88806 62.44708 1.000 43.76028 565 PRO B N 1
ATOM 8305 C CA . PRO B 2 249 ? 10.85917 -9.00555 61.52507 1.000 39.72592 565 PRO B CA 1
ATOM 8306 C C . PRO B 2 249 ? 11.77501 -8.59821 60.38839 1.000 44.65974 565 PRO B C 1
ATOM 8307 O O . PRO B 2 249 ? 11.71417 -7.45592 59.90807 1.000 39.21085 565 PRO B O 1
ATOM 8318 N N . PRO B 2 250 ? 12.63962 -9.49869 59.92849 1.000 43.54011 566 PRO B N 1
ATOM 8319 C CA . PRO B 2 250 ? 13.51632 -9.16716 58.80113 1.000 44.29742 566 PRO B CA 1
ATOM 8320 C C . PRO B 2 250 ? 12.74663 -9.13854 57.48922 1.000 45.65452 566 PRO B C 1
ATOM 8321 O O . PRO B 2 250 ? 11.70477 -9.77320 57.32777 1.000 49.54946 566 PRO B O 1
ATOM 8332 N N . LEU B 2 251 ? 13.28881 -8.37814 56.54035 1.000 50.79092 567 LEU B N 1
ATOM 8333 C CA . LEU B 2 251 ? 12.71210 -8.27850 55.20275 1.000 44.80474 567 LEU B CA 1
ATOM 8334 C C . LEU B 2 251 ? 13.52548 -9.11216 54.21366 1.000 54.61484 567 LEU B C 1
ATOM 8335 O O . LEU B 2 251 ? 14.73063 -9.31178 54.38278 1.000 47.52585 567 LEU B O 1
#